Protein AF-0000000084979587 (afdb_homodimer)

Sequence (580 aa):
MVVHQGALTVYNYSSDPESIINANIKNITLGREKAPVIGSGVFVGGFNEKGGKVNLEYLSTNKIYTNGYIPFGQPNIITGAIFILNGARAKTIETKEQITTYGVNDMALDVWGEVDNWEVTAPVITYGTSAIGFVNFGTVHKFVMNKKILTKGSGARGFNQYDGTIDDATFDSIITEGDGSIGMQFSMPVDKIKVKEIITNGSEGESLVSGVITTLKAIGLSIKDGGEINELTVEKNIETHGEEITTFVVEDGGKLNKFTIGGSVKNLGSGEQYEIDSELPEDVVEEIRKMVVHQGALTVYNYSSDPESIINANIKNITLGREKAPVIGSGVFVGGFNEKGGKVNLEYLSTNKIYTNGYIPFGQPNIITGAIFILNGARAKTIETKEQITTYGVNDMALDVWGEVDNWEVTAPVITYGTSAIGFVNFGTVHKFVMNKKILTKGSGARGFNQYDGTIDDATFDSIITEGDGSIGMQFSMPVDKIKVKEIITNGSEGESLVSGVITTLKAIGLSIKDGGEINELTVEKNIETHGEEITTFVVEDGGKLNKFTIGGSVKNLGSGEQYEIDSELPEDVVEEIRK

pLDDT: mean 94.77, std 5.45, range [64.94, 98.94]

Foldseek 3Di:
DDAWDWPAAAEAQFQACPAEAEDEEEADAAADDVTATEGAAYHYEYNAQRGYAYEYAEEEYAEHEYEHPDDPLAQPYEYEHYEAAGRYEYEEYEYEYEYEYEYARYEHAEYHEYYEEYEYQYEYEYAHAQYERYEYAEEYEEEEANDEYEYHHALYEHEEDDHYEYEYYEHEEFEYHHANYERYEFQEEYEEYEYAEWEYEHAWGWHQDNSDIDIHGYEGYEFDQHGEYAEYEYEEEQEYEYPPYAREEYAANGAYAYYYYNYARFYNHHTHHYYYHYDYDPVRVVRHHD/DDAWDWPAAAEAQFQACPAEAEDEEEADAAADDVTATEGAAYHYEYNAQRGYAYEYAEEEYAEHEYEHPDDPLAQPYEYEYYEAAGRYEYEEYEYEYEYEYEYARYEHAEYHEYYEEYEYQYEYEYAHAQYEDHEYAEEYEEEEANDEYEYHHALYEDEEDDHYEYEYYEHEEFEYHHANYERYEFQEEYEEYHYAEWEYEHAWGWHQDNSDIDIHGYEGYEFDQHGEYAEYEYEEEQEYEYPPYAREEYAANGAYAYYYYNYARFYNHHTHHYYYHYDYDPVRVVRHHD

Nearest PDB structures (foldseek):
  7akv-assembly1_G  TM=4.678E-01  e=7.163E+00  Bordetella pertussis
  7akv-assembly1_G  TM=4.831E-01  e=5.840E+00  Bordetella pertussis
  4opw-assembly2_B  TM=2.793E-01  e=9.212E+00  Parabacteroides merdae ATCC 43184

Organism: NCBI:txid883114

Secondary structure (DSSP, 8-state):
-EEPPEEEEEE---S-TT-EEEEEEEEEEE-BTTBPEESEEEEEE-SSSSS-EEEEEEEEEEEEEEE--PPTT--SEE-EEEEE-TTEEEEEEEE-S-EEE-STT-EEEEESSEEEEEEE-S-EEE-STT-EEEEESSEEEEEEE-S-EEEESTT-EEEEE-SSEEEEEEEEEEEEESTT-EEEEE-SEEEEEEEEEEEEE--EEEEEETTEEEEEE-EEEEE-TT-EEEEEEESS-EEE-STT-EEEEE-TT-EEEEEEESS-EEETTTS--EEE-S---HHHHHHHT-/-EEPPEEEEEE---S-TT-EEEEEEEEEEE-BTTBPEESEEEEEE-SSSSS-EEEEEEEEEEEEEEE--PPTT--SEE-EEEEE-TTEEEEEEEE-S-EEE-STT-EEEEESSEEEEEEE-S-EEE-STT-EEEEESSEEEEEEE-S-EEEESTT-EEEEE-SSEEEEEEEEEEEEESTT-EEEEE-SEEEEEEEEEEEEE--EEEEEETTEEEEEE-EEEEE-TT-EEEEEEESS-EEE-STT-EEEEE-TT-EEEEEEESS-EEETTTS--EEE-S---HHHHHHHT-

Solvent-accessible surface area (backbone atoms only — not comparable to full-atom values): 23243 Å² total; per-residue (Å²): 122,42,73,44,70,22,31,35,27,38,34,26,71,19,74,44,57,75,14,39,31,36,36,32,37,42,61,30,28,34,29,30,92,99,23,36,29,44,21,10,33,35,30,33,23,19,49,31,89,68,20,2,26,26,42,31,57,33,38,29,32,35,41,35,23,19,31,41,78,45,64,84,82,57,58,52,58,35,22,23,38,37,38,37,26,40,28,18,39,33,47,34,35,37,33,61,31,44,36,38,37,52,15,38,42,18,30,37,34,32,34,44,16,38,35,49,33,38,41,29,62,28,40,38,39,34,50,8,44,32,12,30,40,34,37,32,48,15,39,35,45,32,39,37,32,69,27,40,31,38,18,30,19,35,22,8,24,18,34,35,36,62,32,50,40,35,45,34,38,38,38,31,33,30,31,16,39,21,24,16,12,31,14,37,37,27,35,23,45,30,42,35,40,38,32,36,33,35,37,20,37,27,33,70,22,52,24,68,54,94,59,36,85,40,82,33,64,16,30,19,36,37,29,31,58,54,5,29,34,46,33,39,37,32,56,34,36,38,28,20,49,18,67,86,29,44,20,40,35,30,32,57,65,18,43,53,68,36,51,48,58,64,45,36,50,36,13,76,43,67,40,83,30,69,45,76,63,35,89,59,48,68,68,34,54,52,46,56,72,66,121,42,73,46,67,21,30,34,25,38,34,28,69,19,72,44,56,74,14,41,30,37,35,32,36,40,61,29,28,35,26,30,92,99,23,36,29,44,21,9,32,34,31,33,23,19,47,30,89,68,20,2,26,26,42,31,56,33,38,30,32,34,42,35,22,19,30,40,76,45,64,83,82,55,59,54,57,34,22,23,38,37,37,38,25,41,29,18,38,33,48,34,36,37,32,60,31,45,36,38,37,52,15,37,41,18,30,37,33,32,34,45,16,37,36,49,33,38,41,28,62,27,40,38,39,35,51,9,44,31,13,29,39,34,38,32,48,15,40,36,45,33,37,38,32,68,28,40,29,36,18,31,21,33,21,9,24,18,34,33,37,60,31,49,39,36,45,34,39,38,38,33,34,30,31,15,39,22,25,16,13,30,14,35,38,28,36,24,44,29,43,36,39,38,32,36,32,35,38,20,37,27,34,70,22,52,23,69,54,94,58,37,84,40,81,32,66,17,30,19,35,39,29,32,58,56,6,30,34,46,33,41,37,32,55,35,35,38,29,21,48,19,68,86,31,45,17,38,36,31,32,57,64,17,42,52,68,38,51,47,59,65,47,38,50,36,12,76,44,68,40,82,29,70,44,76,62,34,90,59,48,68,67,33,53,53,47,55,71,67

Structure (mmCIF, N/CA/C/O backbone):
data_AF-0000000084979587-model_v1
#
loop_
_entity.id
_entity.type
_entity.pdbx_description
1 polymer 'Uncharacterized protein'
#
loop_
_atom_site.group_PDB
_atom_site.id
_atom_site.type_symbol
_atom_site.label_atom_id
_atom_site.label_alt_id
_atom_site.label_comp_id
_atom_site.label_asym_id
_atom_site.label_entity_id
_atom_site.label_seq_id
_atom_site.pdbx_PDB_ins_code
_atom_site.Cartn_x
_atom_site.Cartn_y
_atom_site.Cartn_z
_atom_site.occupancy
_atom_site.B_iso_or_equiv
_atom_site.auth_seq_id
_atom_site.auth_comp_id
_atom_site.auth_asym_id
_atom_site.auth_atom_id
_atom_site.pdbx_PDB_model_num
ATOM 1 N N . MET A 1 1 ? -4.773 -19.422 6.887 1 72.81 1 MET A N 1
ATOM 2 C CA . MET A 1 1 ? -3.496 -18.969 6.336 1 72.81 1 MET A CA 1
ATOM 3 C C . MET A 1 1 ? -3.402 -17.453 6.352 1 72.81 1 MET A C 1
ATOM 5 O O . MET A 1 1 ? -4.383 -16.75 6.074 1 72.81 1 MET A O 1
ATOM 9 N N . VAL A 1 2 ? -2.324 -16.906 6.883 1 83.19 2 VAL A N 1
ATOM 10 C CA . VAL A 1 2 ? -2.143 -15.469 7 1 83.19 2 VAL A CA 1
ATOM 11 C C . VAL A 1 2 ? -1.104 -14.992 5.988 1 83.19 2 VAL A C 1
ATOM 13 O O . VAL A 1 2 ? -0.021 -15.57 5.883 1 83.19 2 VAL A O 1
ATOM 16 N N . VAL A 1 3 ? -1.545 -14.094 5.172 1 85.06 3 VAL A N 1
ATOM 17 C CA . VAL A 1 3 ? -0.603 -13.469 4.25 1 85.06 3 VAL A CA 1
ATOM 18 C C . VAL A 1 3 ? 0.147 -12.344 4.965 1 85.06 3 VAL A C 1
ATOM 20 O O . VAL A 1 3 ? -0.47 -11.445 5.539 1 85.06 3 VAL A O 1
ATOM 23 N N . HIS A 1 4 ? 1.405 -12.383 4.984 1 87.31 4 HIS A N 1
ATOM 24 C CA . HIS A 1 4 ? 2.209 -11.297 5.527 1 87.31 4 HIS A CA 1
ATOM 25 C C . HIS A 1 4 ? 2.225 -10.102 4.582 1 87.31 4 HIS A C 1
ATOM 27 O O . HIS A 1 4 ? 2.584 -10.234 3.41 1 87.31 4 HIS A O 1
ATOM 33 N N . GLN A 1 5 ? 1.801 -8.938 5.207 1 84.56 5 GLN A N 1
ATOM 34 C CA . GLN A 1 5 ? 1.75 -7.727 4.391 1 84.56 5 GLN A CA 1
ATOM 35 C C . GLN A 1 5 ? 3.123 -7.395 3.812 1 84.56 5 GLN A C 1
ATOM 37 O O . GLN A 1 5 ? 4.148 -7.812 4.355 1 84.56 5 GLN A O 1
ATOM 42 N N . GLY A 1 6 ? 2.98 -6.707 2.643 1 81 6 GLY A N 1
ATOM 43 C CA . GLY A 1 6 ? 4.215 -6.523 1.898 1 81 6 GLY A CA 1
ATOM 44 C C . GLY A 1 6 ? 4.59 -5.062 1.711 1 81 6 GLY A C 1
ATOM 45 O O . GLY A 1 6 ? 4.176 -4.207 2.494 1 81 6 GLY A O 1
ATOM 46 N N . ALA A 1 7 ? 5.438 -4.91 0.72 1 93.31 7 ALA A N 1
ATOM 47 C CA . ALA A 1 7 ? 6 -3.611 0.357 1 93.31 7 ALA A CA 1
ATOM 48 C C . ALA A 1 7 ? 4.91 -2.648 -0.098 1 93.31 7 ALA A C 1
ATOM 50 O O . ALA A 1 7 ? 4.914 -1.472 0.276 1 93.31 7 ALA A O 1
ATOM 51 N N . LEU A 1 8 ? 3.953 -3.096 -0.854 1 95.75 8 LEU A N 1
ATOM 52 C CA . LEU A 1 8 ? 2.762 -2.35 -1.243 1 95.75 8 LEU A CA 1
ATOM 53 C C . LEU A 1 8 ? 1.498 -3.051 -0.757 1 95.75 8 LEU A C 1
ATOM 55 O O . LEU A 1 8 ? 1.199 -4.168 -1.185 1 95.75 8 LEU A O 1
ATOM 59 N N . THR A 1 9 ? 0.793 -2.443 0.106 1 95.81 9 THR A N 1
ATOM 60 C CA . THR A 1 9 ? -0.44 -2.992 0.656 1 95.81 9 THR A CA 1
ATOM 61 C C . THR A 1 9 ? -1.616 -2.057 0.388 1 95.81 9 THR A C 1
ATOM 63 O O . THR A 1 9 ? -1.562 -0.872 0.722 1 95.81 9 THR A O 1
ATOM 66 N N . VAL A 1 10 ? -2.582 -2.463 -0.272 1 96.31 10 VAL A N 1
ATOM 67 C CA . VAL A 1 10 ? -3.902 -1.845 -0.343 1 96.31 10 VAL A CA 1
ATOM 68 C C . VAL A 1 10 ? -4.918 -2.705 0.405 1 96.31 10 VAL A C 1
ATOM 70 O O . VAL A 1 10 ? -5.273 -3.795 -0.051 1 96.31 10 VAL A O 1
ATOM 73 N N . TYR A 1 11 ? -5.305 -2.32 1.537 1 95.56 11 TYR A N 1
ATOM 74 C CA . TYR A 1 11 ? -6.121 -3.154 2.412 1 95.56 11 TYR A CA 1
ATOM 75 C C . TYR A 1 11 ? -7.285 -2.359 2.992 1 95.56 11 TYR A C 1
ATOM 77 O O . TYR A 1 11 ? -7.078 -1.391 3.729 1 95.56 11 TYR A O 1
ATOM 85 N N . ASN A 1 12 ? -8.523 -2.689 2.619 1 95.88 12 ASN A N 1
ATOM 86 C CA . ASN A 1 12 ? -9.719 -2.109 3.23 1 95.88 12 ASN A CA 1
ATOM 87 C C . ASN A 1 12 ? -10.164 -2.902 4.453 1 95.88 12 ASN A C 1
ATOM 89 O O . ASN A 1 12 ? -11.008 -3.797 4.348 1 95.88 12 ASN A O 1
ATOM 93 N N . TYR A 1 13 ? -9.656 -2.504 5.574 1 91.69 13 TYR A N 1
ATOM 94 C CA . TYR A 1 13 ? -9.891 -3.238 6.812 1 91.69 13 TYR A CA 1
ATOM 95 C C . TYR A 1 13 ? -11.219 -2.844 7.441 1 91.69 13 TYR A C 1
ATOM 97 O O . TYR A 1 13 ? -11.523 -3.242 8.57 1 91.69 13 TYR A O 1
ATOM 105 N N . SER A 1 14 ? -12.086 -2.141 6.773 1 91.25 14 SER A N 1
ATOM 106 C CA . SER A 1 14 ? -13.391 -1.71 7.27 1 91.25 14 SER A CA 1
ATOM 107 C C . SER A 1 14 ? -14.438 -2.805 7.098 1 91.25 14 SER A C 1
ATOM 109 O O . SER A 1 14 ? -14.578 -3.371 6.012 1 91.25 14 SER A O 1
ATOM 111 N N . SER A 1 15 ? -15.133 -3.139 8.219 1 92.25 15 SER A N 1
ATOM 112 C CA . SER A 1 15 ? -16.188 -4.137 8.125 1 92.25 15 SER A CA 1
ATOM 113 C C . SER A 1 15 ? -17.422 -3.58 7.406 1 92.25 15 SER A C 1
ATOM 115 O O . SER A 1 15 ? -18.344 -4.324 7.086 1 92.25 15 SER A O 1
ATOM 117 N N . ASP A 1 16 ? -17.453 -2.301 7.086 1 92.62 16 ASP A N 1
ATOM 118 C CA . ASP A 1 16 ? -18.562 -1.643 6.406 1 92.62 16 ASP A CA 1
ATOM 119 C C . ASP A 1 16 ? -18.547 -1.931 4.906 1 92.62 16 ASP A C 1
ATOM 121 O O . ASP A 1 16 ? -17.609 -1.531 4.207 1 92.62 16 ASP A O 1
ATOM 125 N N . PRO A 1 17 ? -19.578 -2.615 4.371 1 92.94 17 PRO A N 1
ATOM 126 C CA . PRO A 1 17 ? -19.578 -2.955 2.945 1 92.94 17 PRO A CA 1
ATOM 127 C C . PRO A 1 17 ? -19.625 -1.725 2.043 1 92.94 17 PRO A C 1
ATOM 129 O O . PRO A 1 17 ? -19.375 -1.827 0.841 1 92.94 17 PRO A O 1
ATOM 132 N N . GLU A 1 18 ? -19.906 -0.546 2.652 1 94.19 18 GLU A N 1
ATOM 133 C CA . GLU A 1 18 ? -19.984 0.677 1.858 1 94.19 18 GLU A CA 1
ATOM 134 C C . GLU A 1 18 ? -18.625 1.366 1.79 1 94.19 18 GLU A C 1
ATOM 136 O O . GLU A 1 18 ? -18.453 2.344 1.057 1 94.19 18 GLU A O 1
ATOM 141 N N . SER A 1 19 ? -17.703 0.856 2.533 1 93.94 19 SER A N 1
ATOM 142 C CA . SER A 1 19 ? -16.328 1.345 2.416 1 93.94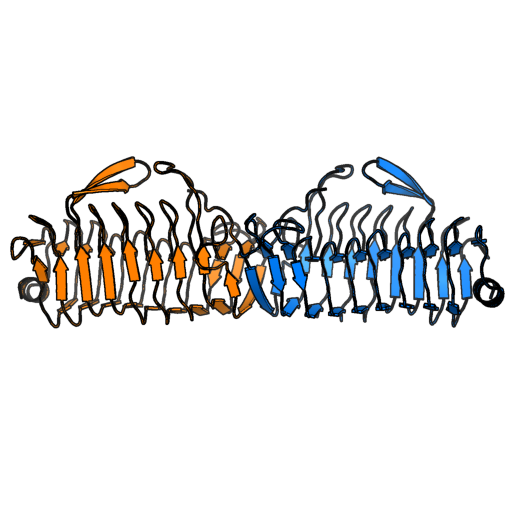 19 SER A CA 1
ATOM 143 C C . SER A 1 19 ? -15.656 0.793 1.167 1 93.94 19 SER A C 1
ATOM 145 O O . SER A 1 19 ? -15.594 -0.422 0.972 1 93.94 19 SER A O 1
ATOM 147 N N . ILE A 1 20 ? -15.203 1.705 0.265 1 95.06 20 ILE A N 1
ATOM 148 C CA . ILE A 1 20 ? -14.602 1.268 -0.989 1 95.06 20 ILE A CA 1
ATOM 149 C C . ILE A 1 20 ? -13.258 1.96 -1.185 1 95.06 20 ILE A C 1
ATOM 151 O O . ILE A 1 20 ? -13.125 3.16 -0.93 1 95.06 20 ILE A O 1
ATOM 155 N N . ILE A 1 21 ? -12.258 1.274 -1.537 1 95.81 21 ILE A N 1
ATOM 156 C CA . ILE A 1 21 ? -10.984 1.8 -2.014 1 95.81 21 ILE A CA 1
ATOM 157 C C . ILE A 1 21 ? -10.883 1.62 -3.525 1 95.81 21 ILE A C 1
ATOM 159 O O . ILE A 1 21 ? -11.086 0.519 -4.043 1 95.81 21 ILE A O 1
ATOM 163 N N . ASN A 1 22 ? -10.711 2.688 -4.203 1 95.69 22 ASN A N 1
ATOM 164 C CA . ASN A 1 22 ? -10.359 2.646 -5.617 1 95.69 22 ASN A CA 1
ATOM 165 C C . ASN A 1 22 ? -8.898 3.029 -5.84 1 95.69 22 ASN A C 1
ATOM 167 O O . ASN A 1 22 ? -8.43 4.043 -5.312 1 95.69 22 ASN A O 1
ATOM 171 N N . ALA A 1 23 ? -8.242 2.176 -6.625 1 93.94 23 ALA A N 1
ATOM 172 C CA . ALA A 1 23 ? -6.812 2.451 -6.773 1 93.94 23 ALA A CA 1
ATOM 173 C C . ALA A 1 23 ? -6.355 2.215 -8.211 1 93.94 23 ALA A C 1
ATOM 175 O O . ALA A 1 23 ? -6.859 1.314 -8.891 1 93.94 23 ALA A O 1
ATOM 176 N N . ASN A 1 24 ? -5.523 3.1 -8.695 1 95.44 24 ASN A N 1
ATOM 177 C CA . ASN A 1 24 ? -4.711 2.982 -9.898 1 95.44 24 ASN A CA 1
ATOM 178 C C . ASN A 1 24 ? -3.223 3.115 -9.586 1 95.44 24 ASN A C 1
ATOM 180 O O . ASN A 1 24 ? -2.758 4.191 -9.203 1 95.44 24 ASN A O 1
ATOM 184 N N . ILE A 1 25 ? -2.496 2.057 -9.758 1 95.5 25 ILE A N 1
ATOM 185 C CA . ILE A 1 25 ? -1.102 1.994 -9.336 1 95.5 25 ILE A CA 1
ATOM 186 C C . ILE A 1 25 ? -0.22 1.597 -10.516 1 95.5 25 ILE A C 1
ATOM 188 O O . ILE A 1 25 ? -0.427 0.545 -11.125 1 95.5 25 ILE A O 1
ATOM 192 N N . LYS A 1 26 ? 0.778 2.391 -10.844 1 94.62 26 LYS A N 1
ATOM 193 C CA . LYS A 1 26 ? 1.524 2.145 -12.07 1 94.62 26 LYS A CA 1
ATOM 194 C C . LYS A 1 26 ? 3.023 2.072 -11.797 1 94.62 26 LYS A C 1
ATOM 196 O O . LYS A 1 26 ? 3.543 2.801 -10.953 1 94.62 26 LYS A O 1
ATOM 201 N N . ASN A 1 27 ? 3.619 1.212 -12.453 1 94.69 27 ASN A N 1
ATOM 202 C CA . ASN A 1 27 ? 5.07 1.128 -12.594 1 94.69 27 ASN A CA 1
ATOM 203 C C . ASN A 1 27 ? 5.758 1.011 -11.234 1 94.69 27 ASN A C 1
ATOM 205 O O . ASN A 1 27 ? 6.688 1.765 -10.945 1 94.69 27 ASN A O 1
ATOM 209 N N . ILE A 1 28 ? 5.238 0.089 -10.469 1 95.19 28 ILE A N 1
ATOM 210 C CA . ILE A 1 28 ? 5.82 -0.131 -9.148 1 95.19 28 ILE A CA 1
ATOM 211 C C . ILE A 1 28 ? 7.012 -1.082 -9.266 1 95.19 28 ILE A C 1
ATOM 213 O O . ILE A 1 28 ? 6.949 -2.076 -9.992 1 95.19 28 ILE A O 1
ATOM 217 N N . THR A 1 29 ? 8.125 -0.749 -8.68 1 96.69 29 THR A N 1
ATOM 218 C CA . THR A 1 29 ? 9.297 -1.608 -8.539 1 96.69 29 THR A CA 1
ATOM 219 C C . THR A 1 29 ? 9.562 -1.913 -7.066 1 96.69 29 THR A C 1
ATOM 221 O O . THR A 1 29 ? 9.578 -1.006 -6.23 1 96.69 29 THR A O 1
ATOM 224 N N . LEU A 1 30 ? 9.727 -3.168 -6.762 1 97.25 30 LEU A N 1
ATOM 225 C CA . LEU A 1 30 ? 9.875 -3.572 -5.367 1 97.25 30 LEU A CA 1
ATOM 226 C C . LEU A 1 30 ? 11.156 -4.383 -5.172 1 97.25 30 LEU A C 1
ATOM 228 O O . LEU A 1 30 ? 11.242 -5.531 -5.613 1 97.25 30 LEU A O 1
ATOM 232 N N . GLY A 1 31 ? 12.102 -3.752 -4.527 1 94.62 31 GLY A N 1
ATOM 233 C CA . GLY A 1 31 ? 13.344 -4.434 -4.215 1 94.62 31 GLY A CA 1
ATOM 234 C C . GLY A 1 31 ? 14.273 -4.559 -5.41 1 94.62 31 GLY A C 1
ATOM 235 O O . GLY A 1 31 ? 14.047 -3.934 -6.449 1 94.62 31 GLY A O 1
ATOM 236 N N . ARG A 1 32 ? 15.367 -5.238 -5.18 1 92.88 32 ARG A N 1
ATOM 237 C CA . ARG A 1 32 ? 16.375 -5.57 -6.18 1 92.88 32 ARG A CA 1
ATOM 238 C C . ARG A 1 32 ? 16.922 -6.977 -5.965 1 92.88 32 ARG A C 1
ATOM 240 O O . ARG A 1 32 ? 16.703 -7.582 -4.914 1 92.88 32 ARG A O 1
ATOM 247 N N . GLU A 1 33 ? 17.578 -7.285 -7.078 1 91.81 33 GLU A N 1
ATOM 248 C CA . GLU A 1 33 ? 18.281 -8.562 -6.934 1 91.81 33 GLU A CA 1
ATOM 249 C C . GLU A 1 33 ? 19.234 -8.539 -5.742 1 91.81 33 GLU A C 1
ATOM 251 O O . GLU A 1 33 ? 19.984 -7.586 -5.562 1 91.81 33 GLU A O 1
ATOM 256 N N . LYS A 1 34 ? 19.203 -9.391 -4.809 1 90.38 34 LYS A N 1
ATOM 257 C CA . LYS A 1 34 ? 20.047 -9.539 -3.631 1 90.38 34 LYS A CA 1
ATOM 258 C C . LYS A 1 34 ? 19.609 -8.594 -2.516 1 90.38 34 LYS A C 1
ATOM 260 O O . LYS A 1 34 ? 20.234 -8.555 -1.452 1 90.38 34 LYS A O 1
ATOM 265 N N . ALA A 1 35 ? 18.688 -7.746 -2.865 1 93.25 35 ALA A N 1
ATOM 266 C CA . ALA A 1 35 ? 18.094 -6.887 -1.841 1 93.25 35 ALA A CA 1
ATOM 267 C C . ALA A 1 35 ? 16.578 -6.828 -1.979 1 93.25 35 ALA A C 1
ATOM 269 O O . ALA A 1 35 ? 16.016 -5.758 -2.203 1 93.25 35 ALA A O 1
ATOM 270 N N . PRO A 1 36 ? 15.992 -7.961 -1.865 1 94.56 36 PRO A N 1
ATOM 271 C CA . PRO A 1 36 ? 14.531 -8.039 -2.02 1 94.56 36 PRO A CA 1
ATOM 272 C C . PRO A 1 36 ? 13.789 -7.32 -0.898 1 94.56 36 PRO A C 1
ATOM 274 O O . PRO A 1 36 ? 14.375 -6.996 0.134 1 94.56 36 PRO A O 1
ATOM 277 N N . VAL A 1 37 ? 12.609 -6.949 -1.14 1 94.5 37 VAL A N 1
ATOM 278 C CA . VAL A 1 37 ? 11.75 -6.535 -0.033 1 94.5 37 VAL A CA 1
ATOM 279 C C . VAL A 1 37 ? 11.438 -7.738 0.853 1 94.5 37 VAL A C 1
ATOM 281 O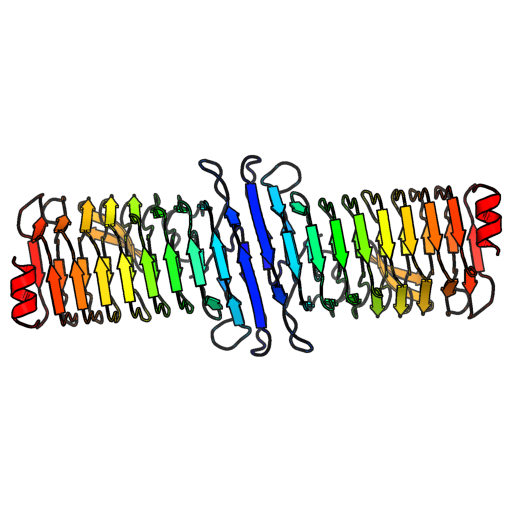 O . VAL A 1 37 ? 11.43 -8.875 0.383 1 94.5 37 VAL A O 1
ATOM 284 N N . ILE A 1 38 ? 11.148 -7.434 2.121 1 92.44 38 ILE A N 1
ATOM 285 C CA . ILE A 1 38 ? 10.844 -8.492 3.072 1 92.44 38 ILE A CA 1
ATOM 286 C C . ILE A 1 38 ? 9.328 -8.672 3.178 1 92.44 38 ILE A C 1
ATOM 288 O O . ILE A 1 38 ? 8.586 -7.688 3.277 1 92.44 38 ILE A O 1
ATOM 292 N N . GLY A 1 39 ? 8.883 -9.875 3.18 1 93 39 GLY A N 1
ATOM 293 C CA . GLY A 1 39 ? 7.461 -10.164 3.146 1 93 39 GLY A CA 1
ATOM 294 C C . GLY A 1 39 ? 6.91 -10.281 1.739 1 93 39 GLY A C 1
ATOM 295 O O . GLY A 1 39 ? 7.582 -10.797 0.845 1 93 39 GLY A O 1
ATOM 296 N N . SER A 1 40 ? 5.668 -9.867 1.565 1 95.44 40 SER A N 1
ATOM 297 C CA . SER A 1 40 ? 5.051 -9.938 0.246 1 95.44 40 SER A CA 1
ATOM 298 C C . SER A 1 40 ? 5.344 -8.68 -0.564 1 95.44 40 SER A C 1
ATOM 300 O O . SER A 1 40 ? 5.723 -7.645 -0.005 1 95.44 40 SER A O 1
ATOM 302 N N . GLY A 1 41 ? 5.309 -8.82 -1.831 1 97.44 41 GLY A N 1
ATOM 303 C CA . GLY A 1 41 ? 5.445 -7.648 -2.686 1 97.44 41 GLY A CA 1
ATOM 304 C C . GLY A 1 41 ? 4.211 -6.77 -2.693 1 97.44 41 GLY A C 1
ATOM 305 O O . GLY A 1 41 ? 4.168 -5.742 -2.012 1 97.44 41 GLY A O 1
ATOM 306 N N . VAL A 1 42 ? 3.186 -7.254 -3.312 1 97.94 42 VAL A N 1
ATOM 307 C CA . VAL A 1 42 ? 1.913 -6.547 -3.436 1 97.94 42 VAL A CA 1
ATOM 308 C C . VAL A 1 42 ? 0.819 -7.324 -2.707 1 97.94 42 VAL A C 1
ATOM 310 O O . VAL A 1 42 ? 0.634 -8.523 -2.945 1 97.94 42 VAL A O 1
ATOM 313 N N . PHE A 1 43 ? 0.227 -6.688 -1.811 1 97.19 43 PHE A N 1
ATOM 314 C CA . PHE A 1 43 ? -0.91 -7.199 -1.056 1 97.19 43 PHE A CA 1
ATOM 315 C C . PHE A 1 43 ? -2.15 -6.348 -1.3 1 97.19 43 PHE A C 1
ATOM 317 O O . PHE A 1 43 ? -2.193 -5.176 -0.914 1 97.19 43 PHE A O 1
ATOM 324 N N . VAL A 1 44 ? -3.195 -6.855 -1.962 1 97.69 44 VAL A N 1
ATOM 325 C CA . VAL A 1 44 ? -4.453 -6.148 -2.176 1 97.69 44 VAL A CA 1
ATOM 326 C C . VAL A 1 44 ? -5.609 -6.973 -1.619 1 97.69 44 VAL A C 1
ATOM 328 O O . VAL A 1 44 ? -5.867 -8.086 -2.082 1 97.69 44 VAL A O 1
ATOM 331 N N . GLY A 1 45 ? -6.316 -6.457 -0.622 1 96.62 45 GLY A N 1
ATOM 332 C CA . GLY A 1 45 ? -7.395 -7.23 -0.025 1 96.62 45 GLY A CA 1
ATOM 333 C C . GLY A 1 45 ? -8.469 -6.367 0.604 1 96.62 45 GLY A C 1
ATOM 334 O O . GLY A 1 45 ? -8.195 -5.258 1.066 1 96.62 45 GLY A O 1
ATOM 335 N N . GLY A 1 46 ? -9.648 -6.797 0.564 1 95.94 46 GLY A N 1
ATOM 336 C CA . GLY A 1 46 ? -10.727 -6.219 1.347 1 95.94 46 GLY A CA 1
ATOM 337 C C . GLY A 1 46 ? -10.891 -6.863 2.711 1 95.94 46 GLY A C 1
ATOM 338 O O . GLY A 1 46 ? -10.016 -7.609 3.158 1 95.94 46 GLY A O 1
ATOM 339 N N . PHE A 1 47 ? -11.953 -6.488 3.416 1 93.5 47 PHE A N 1
ATOM 340 C CA . PHE A 1 47 ? -12.211 -7.012 4.75 1 93.5 47 PHE A CA 1
ATOM 341 C C . PHE A 1 47 ? -12.523 -8.5 4.699 1 93.5 47 PHE A C 1
ATOM 343 O O . PHE A 1 47 ? -11.938 -9.289 5.449 1 93.5 47 PHE A O 1
ATOM 350 N N . ASN A 1 48 ? -13.227 -8.883 3.965 1 91.62 48 ASN A N 1
ATOM 351 C CA . ASN A 1 48 ? -13.664 -10.219 3.566 1 91.62 48 ASN A CA 1
ATOM 352 C C . ASN A 1 48 ? -14.672 -10.156 2.422 1 91.62 48 ASN A C 1
ATOM 354 O O . ASN A 1 48 ? -14.68 -9.195 1.648 1 91.62 48 ASN A O 1
ATOM 358 N N . GLU A 1 49 ? -15.438 -11.133 2.262 1 89.75 49 GLU A N 1
ATOM 359 C CA . GLU A 1 49 ? -16.391 -11.172 1.153 1 89.75 49 GLU A CA 1
ATOM 360 C C . GLU A 1 49 ? -17.547 -10.203 1.386 1 89.75 49 GLU A C 1
ATOM 362 O O . GLU A 1 49 ? -18.281 -9.867 0.453 1 89.75 49 GLU A O 1
ATOM 367 N N . LYS A 1 50 ? -17.75 -9.75 2.643 1 93.31 50 LYS A N 1
ATOM 368 C CA . LYS A 1 50 ? -18.953 -8.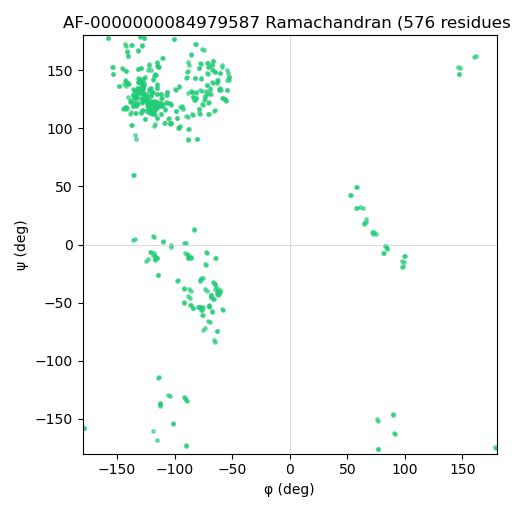992 2.965 1 93.31 50 LYS A CA 1
ATOM 369 C C . LYS A 1 50 ? -18.609 -7.57 3.41 1 93.31 50 LYS A C 1
ATOM 371 O O . LYS A 1 50 ? -19.5 -6.73 3.566 1 93.31 50 LYS A O 1
ATOM 376 N N . GLY A 1 51 ? -17.406 -7.27 3.641 1 94.81 51 GLY A N 1
ATOM 377 C CA . GLY A 1 51 ? -17.031 -5.961 4.156 1 94.81 51 GLY A CA 1
ATOM 378 C C . GLY A 1 51 ? -16.484 -5.035 3.088 1 94.81 51 GLY A C 1
ATOM 379 O O . GLY A 1 51 ? -16.906 -5.082 1.936 1 94.81 51 GLY A O 1
ATOM 380 N N . GLY A 1 52 ? -15.625 -4.086 3.557 1 95.06 52 GLY A N 1
ATOM 381 C CA . GLY A 1 52 ? -15.016 -3.121 2.658 1 95.06 52 GLY A CA 1
ATOM 382 C C . GLY A 1 52 ? -14.289 -3.768 1.489 1 95.06 52 GLY A C 1
ATOM 383 O O . GLY A 1 52 ? -13.641 -4.805 1.649 1 95.06 52 GLY A O 1
ATOM 384 N N . LYS A 1 53 ? -14.406 -3.139 0.325 1 97.5 53 LYS A N 1
ATOM 385 C CA . LYS A 1 53 ? -13.875 -3.721 -0.904 1 97.5 53 LYS A CA 1
ATOM 386 C C . LYS A 1 53 ? -12.75 -2.863 -1.476 1 97.5 53 LYS A C 1
ATOM 388 O O . LYS A 1 53 ? -12.633 -1.682 -1.146 1 97.5 53 LYS A O 1
ATOM 393 N N . VAL A 1 54 ? -11.922 -3.447 -2.225 1 97.94 54 VAL A N 1
ATOM 394 C CA . VAL A 1 54 ? -10.906 -2.748 -3.002 1 97.94 54 VAL A CA 1
ATOM 395 C C . VAL A 1 54 ? -11.148 -2.969 -4.492 1 97.94 54 VAL A C 1
ATOM 397 O O . VAL A 1 54 ? -11.195 -4.109 -4.957 1 97.94 54 VAL A O 1
ATOM 400 N N . ASN A 1 55 ? -11.398 -1.917 -5.125 1 98.12 55 ASN A N 1
ATOM 401 C CA . ASN A 1 55 ? -11.422 -1.932 -6.586 1 98.12 55 ASN A CA 1
ATOM 402 C C . ASN A 1 55 ? -10.094 -1.46 -7.172 1 98.12 55 ASN A C 1
ATOM 404 O O . ASN A 1 55 ? -9.82 -0.259 -7.219 1 98.12 55 ASN A O 1
ATOM 408 N N . LEU A 1 56 ? -9.305 -2.357 -7.559 1 97.94 56 LEU A N 1
ATOM 409 C CA . LEU A 1 56 ? -8.047 -2.057 -8.234 1 97.94 56 LEU A CA 1
ATOM 410 C C . LEU A 1 56 ? -8.25 -1.929 -9.734 1 97.94 56 LEU A C 1
ATOM 412 O O . LEU A 1 56 ? -8.305 -2.936 -10.445 1 97.94 56 LEU A O 1
ATOM 416 N N . GLU A 1 57 ? -8.344 -0.73 -10.188 1 97.5 57 GLU A N 1
ATOM 417 C CA . GLU A 1 57 ? -8.625 -0.494 -11.602 1 97.5 57 GLU A CA 1
ATOM 418 C C . GLU A 1 57 ? -7.453 -0.922 -12.477 1 97.5 57 GLU A C 1
ATOM 420 O O . GLU A 1 57 ? -7.652 -1.446 -13.578 1 97.5 57 GLU A O 1
ATOM 425 N N . TYR A 1 58 ? -6.371 -0.542 -12.031 1 97.88 58 TYR A N 1
ATOM 426 C CA . TYR A 1 58 ? -5.164 -0.835 -12.789 1 97.88 58 TYR A CA 1
ATOM 427 C C . TYR A 1 58 ? -3.969 -1.035 -11.867 1 97.88 58 TYR A C 1
ATOM 429 O O . TYR A 1 58 ? -3.807 -0.304 -10.883 1 97.88 58 TYR A O 1
ATOM 437 N N . LEU A 1 59 ? -3.156 -2.045 -12.133 1 98.19 59 LEU A N 1
ATOM 438 C CA . LEU A 1 59 ? -1.872 -2.283 -11.484 1 98.19 59 LEU A CA 1
ATOM 439 C C . LEU A 1 59 ? -0.809 -2.664 -12.508 1 98.19 59 LEU A C 1
ATOM 441 O O . LEU A 1 59 ? -0.986 -3.617 -13.273 1 98.19 59 LEU A O 1
ATOM 445 N N . SER A 1 60 ? 0.247 -1.923 -12.57 1 98.38 60 SER A N 1
ATOM 446 C CA . SER A 1 60 ? 1.389 -2.377 -13.352 1 98.38 60 SER A CA 1
ATOM 447 C C . SER A 1 60 ? 2.646 -2.471 -12.5 1 98.38 60 SER A C 1
ATOM 449 O O . SER A 1 60 ? 2.936 -1.568 -11.711 1 98.38 60 SER A O 1
ATOM 451 N N . THR A 1 61 ? 3.277 -3.521 -12.633 1 97.94 61 THR A N 1
ATOM 452 C CA . THR A 1 61 ? 4.504 -3.746 -11.875 1 97.94 61 THR A CA 1
ATOM 453 C C . THR A 1 61 ? 5.695 -3.926 -12.82 1 97.94 61 THR A C 1
ATOM 455 O O . THR A 1 61 ? 5.543 -4.434 -13.93 1 97.94 61 THR A O 1
ATOM 458 N N . ASN A 1 62 ? 6.809 -3.361 -12.398 1 97.88 62 ASN A N 1
ATOM 459 C CA . ASN A 1 62 ? 8.102 -3.701 -12.984 1 97.88 62 ASN A CA 1
ATOM 460 C C . ASN A 1 62 ? 8.773 -4.848 -12.234 1 97.88 62 ASN A C 1
ATOM 462 O O . ASN A 1 62 ? 8.141 -5.867 -11.961 1 97.88 62 ASN A O 1
ATOM 466 N N . LYS A 1 63 ? 9.992 -4.715 -11.898 1 98.19 63 LYS A N 1
ATOM 467 C CA . LYS A 1 63 ? 10.656 -5.805 -11.188 1 98.19 63 LYS A CA 1
ATOM 468 C C . LYS A 1 63 ? 10.156 -5.91 -9.75 1 98.19 63 LYS A C 1
ATOM 470 O O . LYS A 1 63 ? 9.953 -4.891 -9.078 1 98.19 63 LYS A O 1
ATOM 475 N N . ILE A 1 64 ? 9.93 -7.129 -9.336 1 98.19 64 ILE A N 1
ATOM 476 C CA . ILE A 1 64 ? 9.609 -7.418 -7.941 1 98.19 64 ILE A CA 1
ATOM 477 C C . ILE A 1 64 ? 10.539 -8.516 -7.422 1 98.19 64 ILE A C 1
ATOM 479 O O . ILE A 1 64 ? 10.641 -9.586 -8.023 1 98.19 64 ILE A O 1
ATOM 483 N N . TYR A 1 65 ? 11.25 -8.234 -6.395 1 97.69 65 TYR A N 1
ATOM 484 C CA . TYR A 1 65 ? 12.039 -9.203 -5.645 1 97.69 65 TYR A CA 1
ATOM 485 C C . TYR A 1 65 ? 11.57 -9.297 -4.199 1 97.69 65 TYR A C 1
ATOM 487 O O . TYR A 1 65 ? 11.57 -8.297 -3.475 1 97.69 65 TYR A O 1
ATOM 495 N N . THR A 1 66 ? 11.148 -10.492 -3.787 1 96.75 66 THR A N 1
ATOM 496 C CA . THR A 1 66 ? 10.648 -10.641 -2.424 1 96.75 66 THR A CA 1
ATOM 497 C C . THR A 1 66 ? 11.328 -11.82 -1.732 1 96.75 66 THR A C 1
ATOM 499 O O . THR A 1 66 ? 11.781 -12.758 -2.393 1 96.75 66 THR A O 1
ATOM 502 N N . ASN A 1 67 ? 11.406 -11.711 -0.472 1 94.38 67 ASN A N 1
ATOM 503 C CA . ASN A 1 67 ? 11.797 -12.812 0.406 1 94.38 67 ASN A CA 1
ATOM 504 C C . ASN A 1 67 ? 11.008 -12.789 1.712 1 94.38 67 ASN A C 1
ATOM 506 O O . ASN A 1 67 ? 11.086 -11.828 2.477 1 94.38 67 ASN A O 1
ATOM 510 N N . GLY A 1 68 ? 10.258 -13.852 1.922 1 90.94 68 GLY A N 1
ATOM 511 C CA . GLY A 1 68 ? 9.43 -13.898 3.115 1 90.94 68 GLY A CA 1
ATOM 512 C C . GLY A 1 68 ? 10.219 -14.211 4.375 1 90.94 68 GLY A C 1
ATOM 513 O O . GLY A 1 68 ? 9.797 -13.852 5.48 1 90.94 68 GLY A O 1
ATOM 514 N N . TYR A 1 69 ? 11.281 -14.93 4.234 1 89.69 69 TYR A N 1
ATOM 515 C CA . TYR A 1 69 ? 12.125 -15.383 5.336 1 89.69 69 TYR A CA 1
ATOM 516 C C . TYR A 1 69 ? 11.32 -16.203 6.336 1 89.69 69 TYR A C 1
ATOM 518 O O . TYR A 1 69 ? 11.516 -16.078 7.547 1 89.69 69 TYR A O 1
ATOM 526 N N . ILE A 1 70 ? 10.383 -16.859 5.832 1 87.81 70 ILE A N 1
ATOM 527 C CA . ILE A 1 70 ? 9.609 -17.797 6.637 1 87.81 70 ILE A CA 1
ATOM 528 C C . ILE A 1 70 ? 10.359 -19.125 6.758 1 87.81 70 ILE A C 1
ATOM 530 O O . ILE A 1 70 ? 10.859 -19.656 5.762 1 87.81 70 ILE A O 1
ATOM 534 N N . PRO A 1 71 ? 10.469 -19.594 7.961 1 84.69 71 PRO A N 1
ATOM 535 C CA . PRO A 1 71 ? 11.133 -20.906 8.102 1 84.69 71 PRO A CA 1
ATOM 536 C C . PRO A 1 71 ? 10.344 -22.031 7.445 1 84.69 71 PRO A C 1
ATOM 538 O O . PRO A 1 71 ? 9.109 -22 7.418 1 84.69 71 PRO A O 1
ATOM 541 N N . PHE A 1 72 ? 11.047 -22.969 6.98 1 83.31 72 PHE A N 1
ATOM 542 C CA . PHE A 1 72 ? 10.414 -24.156 6.418 1 83.31 72 PHE A CA 1
ATOM 543 C C . PHE A 1 72 ? 9.57 -24.875 7.469 1 83.31 72 PHE A C 1
ATOM 545 O O . PHE A 1 72 ? 9.992 -25.016 8.617 1 83.31 72 PHE A O 1
ATOM 552 N N . GLY A 1 73 ? 8.406 -25.25 7.09 1 79.31 73 GLY A N 1
ATOM 553 C CA . GLY A 1 73 ? 7.547 -26 7.992 1 79.31 73 GLY A CA 1
ATOM 554 C C . GLY A 1 73 ? 6.508 -25.141 8.68 1 79.31 73 GLY A C 1
ATOM 555 O O . GLY A 1 73 ? 5.633 -25.641 9.383 1 79.31 73 GLY A O 1
ATOM 556 N N . GLN A 1 74 ? 6.609 -23.844 8.555 1 80.88 74 GLN A N 1
ATOM 557 C CA . GLN A 1 74 ? 5.59 -22.953 9.109 1 80.88 74 GLN A CA 1
ATOM 558 C C . GLN A 1 74 ? 4.293 -23.047 8.305 1 80.88 74 GLN A C 1
ATOM 560 O O . GLN A 1 74 ? 4.234 -22.594 7.156 1 80.88 74 GLN A O 1
ATOM 565 N N . PRO A 1 75 ? 3.289 -23.578 8.945 1 76.44 75 PRO A N 1
ATOM 566 C CA . PRO A 1 75 ? 2.113 -23.906 8.141 1 76.44 75 PRO A CA 1
ATOM 567 C C . PRO A 1 75 ? 1.162 -22.719 7.969 1 76.44 75 PRO A C 1
ATOM 569 O O . PRO A 1 75 ? 0.293 -22.75 7.094 1 76.44 75 PRO A O 1
ATOM 572 N N . ASN A 1 76 ? 1.284 -21.594 8.68 1 81.88 76 ASN A N 1
ATOM 573 C CA . ASN A 1 76 ? 0.175 -20.656 8.75 1 81.88 76 ASN A CA 1
ATOM 574 C C . ASN A 1 76 ? 0.555 -19.297 8.164 1 81.88 76 ASN A C 1
ATOM 576 O O . ASN A 1 76 ? -0.207 -18.328 8.266 1 81.88 76 ASN A O 1
ATOM 580 N N . ILE A 1 77 ? 1.674 -19.156 7.582 1 87.19 77 ILE A N 1
ATOM 581 C CA . ILE A 1 77 ? 2.072 -17.859 7.027 1 87.19 77 ILE A CA 1
ATOM 582 C C . ILE A 1 77 ? 2.592 -18.047 5.602 1 87.19 77 ILE A C 1
ATOM 584 O O . ILE A 1 77 ? 3.34 -19 5.328 1 87.19 77 ILE A O 1
ATOM 588 N N . ILE A 1 78 ? 2.154 -17.234 4.797 1 90.44 78 ILE A N 1
ATOM 589 C CA . ILE A 1 78 ? 2.656 -17.297 3.428 1 90.44 78 ILE A CA 1
ATOM 590 C C . ILE A 1 78 ? 3.051 -15.891 2.961 1 90.44 78 ILE A C 1
ATOM 592 O O . ILE A 1 78 ? 2.561 -14.891 3.494 1 90.44 78 ILE A O 1
ATOM 596 N N . THR A 1 79 ? 3.988 -15.805 2.098 1 94.06 79 THR A N 1
ATOM 597 C CA . THR A 1 79 ? 4.398 -14.594 1.392 1 94.06 79 THR A CA 1
ATOM 598 C C . THR A 1 79 ? 4.438 -14.836 -0.115 1 94.06 79 THR A C 1
ATOM 600 O O . THR A 1 79 ? 4.277 -15.969 -0.573 1 94.06 79 THR A O 1
ATOM 603 N N . GLY A 1 80 ? 4.609 -13.82 -0.817 1 96.25 80 GLY A N 1
ATOM 604 C CA . GLY A 1 80 ? 4.668 -13.914 -2.268 1 96.25 80 GLY A CA 1
ATOM 605 C C . GLY A 1 80 ? 4.859 -12.578 -2.947 1 96.25 80 GLY A C 1
ATOM 606 O O . GLY A 1 80 ? 5.117 -11.57 -2.285 1 96.25 80 GLY A O 1
ATOM 607 N N . ALA A 1 81 ? 4.82 -12.562 -4.227 1 98.12 81 ALA A N 1
ATOM 608 C CA . ALA A 1 81 ? 5.09 -11.336 -4.973 1 98.12 81 ALA A CA 1
ATOM 609 C C . ALA A 1 81 ? 3.824 -10.5 -5.117 1 98.12 81 ALA A C 1
ATOM 611 O O . ALA A 1 81 ? 3.811 -9.32 -4.75 1 98.12 81 ALA A O 1
ATOM 612 N N . ILE A 1 82 ? 2.713 -11.141 -5.609 1 98.56 82 ILE A N 1
ATOM 613 C CA . ILE A 1 82 ? 1.485 -10.383 -5.816 1 98.56 82 ILE A CA 1
ATOM 614 C C . ILE A 1 82 ? 0.291 -11.188 -5.301 1 98.56 82 ILE A C 1
ATOM 616 O O . ILE A 1 82 ? 0.017 -12.281 -5.785 1 98.56 82 ILE A O 1
ATOM 620 N N . PHE A 1 83 ? -0.393 -10.648 -4.348 1 98.25 83 PHE A N 1
ATOM 621 C CA . PHE A 1 83 ? -1.616 -11.219 -3.799 1 98.25 83 PHE A CA 1
ATOM 622 C C . PHE A 1 83 ? -2.824 -10.359 -4.156 1 98.25 83 PHE A C 1
ATOM 624 O O . PHE A 1 83 ? -2.855 -9.172 -3.846 1 98.25 83 PHE A O 1
ATOM 631 N N . ILE A 1 84 ? -3.781 -10.922 -4.809 1 98.44 84 ILE A N 1
ATOM 632 C CA . ILE A 1 84 ? -5.129 -10.375 -4.891 1 98.44 84 ILE A CA 1
ATOM 633 C C . ILE A 1 84 ? -6.066 -11.164 -3.98 1 98.44 84 ILE A C 1
ATOM 635 O O . ILE A 1 84 ? -6.488 -12.273 -4.324 1 98.44 84 ILE A O 1
ATOM 639 N N . LEU A 1 85 ? -6.414 -10.625 -2.871 1 97.44 85 LEU A N 1
ATOM 640 C CA . LEU A 1 85 ? -7.07 -11.375 -1.802 1 97.44 85 LEU A CA 1
ATOM 641 C C . LEU A 1 85 ? -8.57 -11.117 -1.801 1 97.44 85 LEU A C 1
ATOM 643 O O . LEU A 1 85 ? -9.078 -10.359 -2.633 1 97.44 85 LEU A O 1
ATOM 647 N N . ASN A 1 86 ? -9.289 -11.812 -0.885 1 97.25 86 ASN A N 1
ATOM 648 C CA . ASN A 1 86 ? -10.734 -11.648 -0.777 1 97.25 86 ASN A CA 1
ATOM 649 C C . ASN A 1 86 ? -11.133 -10.188 -0.62 1 97.25 86 ASN A C 1
ATOM 651 O O . ASN A 1 86 ? -10.422 -9.414 0.03 1 97.25 86 ASN A O 1
ATOM 655 N N . GLY A 1 87 ? -12.242 -9.828 -1.215 1 97.56 87 GLY A N 1
ATOM 656 C CA . GLY A 1 87 ? -12.734 -8.461 -1.119 1 97.56 87 GLY A CA 1
ATOM 657 C C . GLY A 1 87 ? -12.094 -7.523 -2.121 1 97.56 87 GLY A C 1
ATOM 658 O O . GLY A 1 87 ? -12.461 -6.352 -2.211 1 97.56 87 GLY A O 1
ATOM 659 N N . ALA A 1 88 ? -11.195 -8.039 -2.902 1 98.12 88 ALA A N 1
ATOM 660 C CA . ALA A 1 88 ? -10.539 -7.219 -3.918 1 98.12 88 ALA A CA 1
ATOM 661 C C . ALA A 1 88 ? -10.883 -7.711 -5.32 1 98.12 88 ALA A C 1
ATOM 663 O O . ALA A 1 88 ? -10.953 -8.922 -5.559 1 98.12 88 ALA A O 1
ATOM 664 N N . ARG A 1 89 ? -11.133 -6.727 -6.148 1 98.44 89 ARG A N 1
ATOM 665 C CA . ARG A 1 89 ? -11.258 -6.996 -7.578 1 98.44 89 ARG A CA 1
ATOM 666 C C . ARG A 1 89 ? -10.258 -6.168 -8.383 1 98.44 89 ARG A C 1
ATOM 668 O O . ARG A 1 89 ? -10.227 -4.941 -8.273 1 98.44 89 ARG A O 1
ATOM 675 N N . ALA A 1 90 ? -9.438 -6.875 -9.117 1 98.81 90 ALA A N 1
ATOM 676 C CA . ALA A 1 90 ? -8.5 -6.207 -10.016 1 98.81 90 ALA A CA 1
ATOM 677 C C . ALA A 1 90 ? -8.977 -6.285 -11.461 1 98.81 90 ALA A C 1
ATOM 679 O O . ALA A 1 90 ? -9.148 -7.379 -12.008 1 98.81 90 ALA A O 1
ATOM 680 N N . LYS A 1 91 ? -9.18 -5.172 -12.055 1 98.75 91 LYS A N 1
ATOM 681 C CA . LYS A 1 91 ? -9.656 -5.148 -13.438 1 98.75 91 LYS A CA 1
ATOM 682 C C . LYS A 1 91 ? -8.531 -5.492 -14.414 1 98.75 91 LYS A C 1
ATOM 684 O O . LYS A 1 91 ? -8.688 -6.371 -15.258 1 98.75 91 LYS A O 1
ATOM 689 N N . THR A 1 92 ? -7.438 -4.75 -14.289 1 98.81 92 THR A N 1
ATOM 690 C CA . THR A 1 92 ? -6.305 -5.004 -15.18 1 98.81 92 THR A CA 1
ATOM 691 C C . THR A 1 92 ? -5 -5.031 -14.391 1 98.81 92 THR A C 1
ATOM 693 O O . THR A 1 92 ? -4.688 -4.086 -13.664 1 98.81 92 THR A O 1
ATOM 696 N N . ILE A 1 93 ? -4.23 -6.031 -14.492 1 98.81 93 ILE A N 1
ATOM 697 C CA . ILE A 1 93 ? -2.885 -6.137 -13.945 1 98.81 93 ILE A CA 1
ATOM 698 C C . ILE A 1 93 ? -1.887 -6.387 -15.078 1 98.81 93 ILE A C 1
ATOM 700 O O . ILE A 1 93 ? -2.102 -7.262 -15.914 1 98.81 93 ILE A O 1
ATOM 704 N N . GLU A 1 94 ? -0.874 -5.625 -15.148 1 98.81 94 GLU A N 1
ATOM 705 C CA . GLU A 1 94 ? 0.239 -5.828 -16.078 1 98.81 94 GLU A CA 1
ATOM 706 C C . GLU A 1 94 ? 1.554 -6.008 -15.32 1 98.81 94 GLU A C 1
ATOM 708 O O . GLU A 1 94 ? 2.01 -5.098 -14.625 1 98.81 94 GLU A O 1
ATOM 713 N N . THR A 1 95 ? 2.096 -7.156 -15.414 1 98.5 95 THR A N 1
ATOM 714 C CA . THR A 1 95 ? 3.438 -7.406 -14.898 1 98.5 95 THR A CA 1
ATOM 715 C C . THR A 1 95 ? 4.469 -7.332 -16.016 1 98.5 95 THR A C 1
ATOM 717 O O . THR A 1 95 ? 4.559 -8.234 -16.844 1 98.5 95 THR A O 1
ATOM 720 N N . LYS A 1 96 ? 5.273 -6.32 -16.047 1 98.5 96 LYS A N 1
ATOM 721 C CA . LYS A 1 96 ? 6.035 -5.93 -17.234 1 98.5 96 LYS A CA 1
ATOM 722 C C . LYS A 1 96 ? 7.457 -6.484 -17.188 1 98.5 96 LYS A C 1
ATOM 724 O O . LYS A 1 96 ? 8.086 -6.684 -18.219 1 98.5 96 LYS A O 1
ATOM 729 N N . GLU A 1 97 ? 7.914 -6.598 -15.977 1 98.56 97 GLU A N 1
ATOM 730 C CA . GLU A 1 97 ? 9.266 -7.109 -15.805 1 98.56 97 GLU A CA 1
ATOM 731 C C . GLU A 1 97 ? 9.289 -8.297 -14.852 1 98.56 97 GLU A C 1
ATOM 733 O O . GLU A 1 97 ? 8.25 -8.711 -14.336 1 98.56 97 GLU A O 1
ATOM 738 N N . GLN A 1 98 ? 10.469 -8.852 -14.672 1 98.5 98 GLN A N 1
ATOM 739 C CA . GLN A 1 98 ? 10.633 -10.133 -14.008 1 98.5 98 GLN A CA 1
ATOM 740 C C . GLN A 1 98 ? 10.164 -10.07 -12.555 1 98.5 98 GLN A C 1
ATOM 742 O O . GLN A 1 98 ? 10.453 -9.102 -11.852 1 98.5 98 GLN A O 1
ATOM 747 N N . ILE A 1 99 ? 9.5 -11.102 -12.109 1 98.56 99 ILE A N 1
ATOM 748 C CA . ILE A 1 99 ? 9.141 -11.344 -10.719 1 98.56 99 ILE A CA 1
ATOM 749 C C . ILE A 1 99 ? 10 -12.484 -10.156 1 98.56 99 ILE A C 1
ATOM 751 O O . ILE A 1 99 ? 10.125 -13.531 -10.781 1 98.56 99 ILE A O 1
ATOM 755 N N . THR A 1 100 ? 10.602 -12.203 -9.008 1 98.62 100 THR A N 1
ATOM 756 C CA . THR A 1 100 ? 11.43 -13.227 -8.375 1 98.62 100 THR A CA 1
ATOM 757 C C . THR A 1 100 ? 11.102 -13.344 -6.887 1 98.62 100 THR A C 1
ATOM 759 O O . THR A 1 100 ? 11.117 -12.344 -6.16 1 98.62 100 THR A O 1
ATOM 762 N N . THR A 1 101 ? 10.781 -14.547 -6.43 1 98 101 THR A N 1
ATOM 763 C CA . THR A 1 101 ? 10.602 -14.789 -5.004 1 98 101 THR A CA 1
ATOM 764 C C . THR A 1 101 ? 11.633 -15.797 -4.492 1 98 101 THR A C 1
ATOM 766 O O . THR A 1 101 ? 11.984 -16.734 -5.199 1 98 101 THR A O 1
ATOM 769 N N . TYR A 1 102 ? 12.062 -15.609 -3.258 1 96 102 TYR A N 1
ATOM 770 C CA . TYR A 1 102 ? 13.141 -16.438 -2.732 1 96 102 TYR A CA 1
ATOM 771 C C . TYR A 1 102 ? 12.664 -17.266 -1.544 1 96 102 TYR A C 1
ATOM 773 O O . TYR A 1 102 ? 13.352 -18.203 -1.108 1 96 102 TYR A O 1
ATOM 781 N N . GLY A 1 103 ? 11.594 -16.984 -1.037 1 91.5 103 GLY A N 1
ATOM 782 C CA . GLY A 1 103 ? 11.195 -17.516 0.255 1 91.5 103 GLY A CA 1
ATOM 783 C C . GLY A 1 103 ? 10.531 -18.891 0.16 1 91.5 103 GLY A C 1
ATOM 784 O O . GLY A 1 103 ? 10.031 -19.266 -0.899 1 91.5 103 GLY A O 1
ATOM 785 N N . VAL A 1 104 ? 10.469 -19.5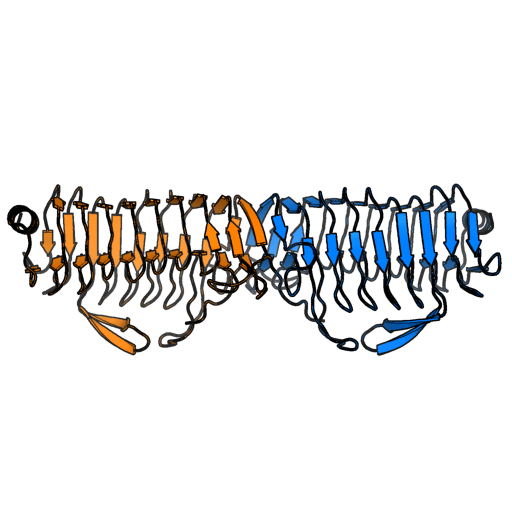47 1.329 1 90.31 104 VAL A N 1
ATOM 786 C CA . VAL A 1 104 ? 9.734 -20.797 1.507 1 90.31 104 VAL A CA 1
ATOM 787 C C . VAL A 1 104 ? 8.234 -20.531 1.421 1 90.31 104 VAL A C 1
ATOM 789 O O . VAL A 1 104 ? 7.738 -19.547 1.969 1 90.31 104 VAL A O 1
ATOM 792 N N . ASN A 1 105 ? 7.527 -21.344 0.69 1 89.19 105 ASN A N 1
ATOM 793 C CA . ASN A 1 105 ? 6.074 -21.281 0.572 1 89.19 105 ASN A CA 1
ATOM 794 C C . ASN A 1 105 ? 5.617 -20.016 -0.128 1 89.19 105 ASN A C 1
ATOM 796 O O . ASN A 1 105 ? 4.48 -19.578 0.055 1 89.19 105 ASN A O 1
ATOM 800 N N . ASP A 1 106 ? 6.523 -19.406 -0.847 1 93.69 106 ASP A N 1
ATOM 801 C CA . ASP A 1 106 ? 6.152 -18.172 -1.545 1 93.69 106 ASP A CA 1
ATOM 802 C C . ASP A 1 106 ? 5.16 -18.469 -2.672 1 93.69 106 ASP A C 1
ATOM 804 O O . ASP A 1 106 ? 5.379 -19.375 -3.477 1 93.69 106 ASP A O 1
ATOM 808 N N . MET A 1 107 ? 4.164 -17.766 -2.66 1 95.5 107 MET A N 1
ATOM 809 C CA . MET A 1 107 ? 3.227 -17.734 -3.781 1 95.5 107 MET A CA 1
ATOM 810 C C . MET A 1 107 ? 3.529 -16.562 -4.711 1 95.5 107 MET A C 1
ATOM 812 O O . MET A 1 107 ? 3.137 -15.43 -4.438 1 95.5 107 MET A O 1
ATOM 816 N N . ALA A 1 108 ? 4.195 -16.844 -5.84 1 98.31 108 ALA A N 1
ATOM 817 C CA . ALA A 1 108 ? 4.582 -15.711 -6.68 1 98.31 108 ALA A CA 1
ATOM 818 C C . ALA A 1 108 ? 3.365 -14.891 -7.098 1 98.31 108 ALA A C 1
ATOM 820 O O . ALA A 1 108 ? 3.295 -13.688 -6.832 1 98.31 108 ALA A O 1
ATOM 821 N N . LEU A 1 109 ? 2.396 -15.57 -7.738 1 98.75 109 LEU A N 1
ATOM 822 C CA . LEU A 1 109 ? 1.12 -14.969 -8.094 1 98.75 109 LEU A CA 1
ATOM 823 C C . LEU A 1 109 ? -0.04 -15.719 -7.453 1 98.75 109 LEU A C 1
ATOM 825 O O . LEU A 1 109 ? -0.228 -16.906 -7.707 1 98.75 109 LEU A O 1
ATOM 829 N N . ASP A 1 110 ? -0.774 -15.094 -6.57 1 98.19 110 ASP A N 1
ATOM 830 C CA . ASP A 1 110 ? -1.782 -15.75 -5.75 1 98.19 110 ASP A CA 1
ATOM 831 C C . ASP A 1 110 ? -3.1 -14.984 -5.77 1 98.19 110 ASP A C 1
ATOM 833 O O . ASP A 1 110 ? -3.15 -13.82 -5.367 1 98.19 110 ASP A O 1
ATOM 837 N N . VAL A 1 111 ? -4.16 -15.672 -6.203 1 98.56 111 VAL A N 1
ATOM 838 C CA . VAL A 1 111 ? -5.449 -15.008 -6.352 1 98.56 111 VAL A CA 1
ATOM 839 C C . VAL A 1 111 ? -6.473 -15.648 -5.414 1 98.56 111 VAL A C 1
ATOM 841 O O . VAL A 1 111 ? -6.766 -16.844 -5.523 1 98.56 111 VAL A O 1
ATOM 844 N N . TRP A 1 112 ? -6.996 -14.867 -4.547 1 97.81 112 TRP A N 1
ATOM 845 C CA . TRP A 1 112 ? -8.109 -15.258 -3.686 1 97.81 112 TRP A CA 1
ATOM 846 C C . TRP A 1 112 ? -9.359 -14.453 -4.008 1 97.81 112 TRP A C 1
ATOM 848 O O . TRP A 1 112 ? -10.477 -14.867 -3.68 1 97.81 112 TRP A O 1
ATOM 858 N N . GLY A 1 113 ? -9.148 -13.273 -4.539 1 98.25 113 GLY A N 1
ATOM 859 C CA . GLY A 1 113 ? -10.242 -12.422 -4.969 1 98.25 113 GLY A CA 1
ATOM 860 C C . GLY A 1 113 ? -10.648 -12.656 -6.414 1 98.25 113 GLY A C 1
ATOM 861 O O . GLY A 1 113 ? -10.867 -13.797 -6.828 1 98.25 113 GLY A O 1
ATOM 862 N N . GLU A 1 114 ? -10.82 -11.477 -7.133 1 98.69 114 GLU A N 1
ATOM 863 C CA . GLU A 1 114 ? -11.258 -11.555 -8.523 1 98.69 114 GLU A CA 1
ATOM 864 C C . GLU A 1 114 ? -10.336 -10.758 -9.438 1 98.69 114 GLU A C 1
ATOM 866 O O . GLU A 1 114 ? -9.953 -9.625 -9.117 1 98.69 114 GLU A O 1
ATOM 871 N N . VAL A 1 115 ? -9.883 -11.336 -10.508 1 98.94 115 VAL A N 1
ATOM 872 C CA . VAL A 1 115 ? -9.039 -10.688 -11.508 1 98.94 115 VAL A CA 1
ATOM 873 C C . VAL A 1 115 ? -9.688 -10.789 -12.883 1 98.94 115 VAL A C 1
ATOM 875 O O . VAL A 1 115 ? -9.984 -11.891 -13.359 1 98.94 115 VAL A O 1
ATOM 878 N N . ASP A 1 116 ? -9.938 -9.672 -13.516 1 98.88 116 ASP A N 1
ATOM 879 C CA . ASP A 1 116 ? -10.539 -9.68 -14.844 1 98.88 116 ASP A CA 1
ATOM 880 C C . ASP A 1 116 ? -9.5 -10.008 -15.914 1 98.88 116 ASP A C 1
ATOM 882 O O . ASP A 1 116 ? -9.703 -10.906 -16.734 1 98.88 116 ASP A O 1
ATOM 886 N N . ASN A 1 117 ? -8.422 -9.242 -15.906 1 98.88 117 ASN A N 1
ATOM 887 C CA . ASN A 1 117 ? -7.359 -9.422 -16.891 1 98.88 117 ASN A CA 1
ATOM 888 C C . ASN A 1 117 ? -5.977 -9.289 -16.25 1 98.88 117 ASN A C 1
ATOM 890 O O . ASN A 1 117 ? -5.66 -8.258 -15.656 1 98.88 117 ASN A O 1
ATOM 894 N N . TRP A 1 118 ? -5.141 -10.297 -16.375 1 98.88 118 TRP A N 1
ATOM 895 C CA . TRP A 1 118 ? -3.764 -10.258 -15.898 1 98.88 118 TRP A CA 1
ATOM 896 C C . TRP A 1 118 ? -2.795 -10.695 -16.984 1 98.88 118 TRP A C 1
ATOM 898 O O . TRP A 1 118 ? -2.826 -11.852 -17.422 1 98.88 118 TRP A O 1
ATOM 908 N N . GLU A 1 119 ? -1.975 -9.766 -17.438 1 98.94 119 GLU A N 1
ATOM 909 C CA . GLU A 1 119 ? -0.95 -10.086 -18.422 1 98.94 119 GLU A CA 1
ATOM 910 C C . GLU A 1 119 ? 0.448 -9.984 -17.828 1 98.94 119 GLU A C 1
ATOM 912 O O . GLU A 1 119 ? 0.821 -8.953 -17.266 1 98.94 119 GLU A O 1
ATOM 917 N N . VAL A 1 120 ? 1.209 -11.016 -17.938 1 98.81 120 VAL A N 1
ATOM 918 C CA . VAL A 1 120 ? 2.592 -11.07 -17.469 1 98.81 120 VAL A CA 1
ATOM 919 C C . VAL A 1 120 ? 3.535 -11.188 -18.672 1 98.81 120 VAL A C 1
ATOM 921 O O . VAL A 1 120 ? 3.473 -12.164 -19.422 1 98.81 120 VAL A O 1
ATOM 924 N N . THR A 1 121 ? 4.441 -10.219 -18.859 1 98.69 121 THR A N 1
ATOM 925 C CA . THR A 1 121 ? 5.223 -10.172 -20.094 1 98.69 121 THR A CA 1
ATOM 926 C C . THR A 1 121 ? 6.684 -10.523 -19.812 1 98.69 121 THR A C 1
ATOM 928 O O . THR A 1 121 ? 7.531 -10.414 -20.703 1 98.69 121 THR A O 1
ATOM 931 N N . ALA A 1 122 ? 7.008 -10.844 -18.641 1 98.69 122 ALA A N 1
ATOM 932 C CA . ALA A 1 122 ? 8.344 -11.258 -18.234 1 98.69 122 ALA A CA 1
ATOM 933 C C . ALA A 1 122 ? 8.297 -12.523 -17.391 1 98.69 122 ALA A C 1
ATOM 935 O O . ALA A 1 122 ? 7.223 -12.953 -16.953 1 98.69 122 ALA A O 1
ATOM 936 N N . PRO A 1 123 ? 9.453 -13.164 -17.172 1 98.88 123 PRO A N 1
ATOM 937 C CA . PRO A 1 123 ? 9.438 -14.43 -16.438 1 98.88 123 PRO A CA 1
ATOM 938 C C . PRO A 1 123 ? 9.031 -14.258 -14.984 1 98.88 123 PRO A C 1
ATOM 940 O O . PRO A 1 123 ? 9.258 -13.203 -14.391 1 98.88 123 PRO A O 1
ATOM 943 N N . VAL A 1 124 ? 8.43 -15.25 -14.461 1 98.88 124 VAL A N 1
ATOM 944 C CA . VAL A 1 124 ? 8.195 -15.422 -13.031 1 98.88 124 VAL A CA 1
ATOM 945 C C . VAL A 1 124 ? 9.055 -16.578 -12.508 1 98.88 124 VAL A C 1
ATOM 947 O O . VAL A 1 124 ? 8.938 -17.703 -12.969 1 98.88 124 VAL A O 1
ATOM 950 N N . ILE A 1 125 ? 9.953 -16.266 -11.547 1 98.81 125 ILE A N 1
ATOM 951 C CA . ILE A 1 125 ? 10.922 -17.25 -11.07 1 98.81 125 ILE A CA 1
ATOM 952 C C . ILE A 1 125 ? 10.828 -17.375 -9.555 1 98.81 125 ILE A C 1
ATOM 954 O O . ILE A 1 125 ? 10.938 -16.375 -8.836 1 98.81 125 ILE A O 1
ATOM 958 N N . THR A 1 126 ? 10.602 -18.578 -9.062 1 98.19 126 THR A N 1
ATOM 959 C CA . THR A 1 126 ? 10.594 -18.812 -7.617 1 98.19 126 THR A CA 1
ATOM 960 C C . THR A 1 126 ? 11.719 -19.75 -7.215 1 98.19 126 THR A C 1
ATOM 962 O O . THR A 1 126 ? 12.031 -20.703 -7.945 1 98.19 126 THR A O 1
ATOM 965 N N . TYR A 1 127 ? 12.352 -19.594 -6.02 1 96.31 127 TYR A N 1
ATOM 966 C CA . TYR A 1 127 ? 13.477 -20.422 -5.578 1 96.31 127 TYR A CA 1
ATOM 967 C C . TYR A 1 127 ? 13.148 -21.141 -4.273 1 96.31 127 TYR A C 1
ATOM 969 O O . TYR A 1 127 ? 13.914 -21.984 -3.812 1 96.31 127 TYR A O 1
ATOM 977 N N . GLY A 1 128 ? 12.156 -20.922 -3.674 1 92.25 128 GLY A N 1
ATOM 978 C CA . GLY A 1 128 ? 11.875 -21.453 -2.348 1 92.25 128 GLY A CA 1
ATOM 979 C C . GLY A 1 128 ? 11.203 -22.812 -2.377 1 92.25 128 GLY A C 1
ATOM 980 O O . GLY A 1 128 ? 10.461 -23.125 -3.311 1 92.25 128 GLY A O 1
ATOM 981 N N . THR A 1 129 ? 11.508 -23.641 -1.295 1 92.06 129 THR A N 1
ATOM 982 C CA . THR A 1 129 ? 10.789 -24.891 -1.088 1 92.06 129 THR A CA 1
ATOM 983 C C . THR A 1 129 ? 9.281 -24.656 -1.031 1 92.06 129 THR A C 1
ATOM 985 O O . THR A 1 129 ? 8.828 -23.688 -0.4 1 92.06 129 THR A O 1
ATOM 988 N N . SER A 1 130 ? 8.531 -25.484 -1.767 1 91.88 130 SER A N 1
ATOM 989 C CA . SER A 1 130 ? 7.07 -25.469 -1.79 1 91.88 130 SER A CA 1
ATOM 990 C C . SER A 1 130 ? 6.547 -24.156 -2.367 1 91.88 130 SER A C 1
ATOM 992 O O . SER A 1 130 ? 5.402 -23.766 -2.119 1 91.88 130 SER A O 1
ATOM 994 N N . ALA A 1 131 ? 7.438 -23.438 -3.076 1 94.5 131 ALA A N 1
ATOM 995 C CA . ALA A 1 131 ? 6.977 -22.219 -3.736 1 94.5 131 ALA A CA 1
ATOM 996 C C . ALA A 1 131 ? 6.062 -22.547 -4.914 1 94.5 131 ALA A C 1
ATOM 998 O O . ALA A 1 131 ? 6.141 -23.641 -5.48 1 94.5 131 ALA A O 1
ATOM 999 N N . ILE A 1 132 ? 5.188 -21.672 -5.246 1 96.75 132 ILE A N 1
ATOM 1000 C CA . ILE A 1 132 ? 4.258 -21.875 -6.355 1 96.75 132 ILE A CA 1
ATOM 1001 C C . ILE A 1 132 ? 4.324 -20.672 -7.297 1 96.75 132 ILE A C 1
ATOM 1003 O O . ILE A 1 132 ? 4.32 -19.516 -6.852 1 96.75 132 ILE A O 1
ATOM 1007 N N . GLY A 1 133 ? 4.387 -20.938 -8.57 1 98.69 133 GLY A N 1
ATOM 1008 C CA . GLY A 1 133 ? 4.422 -19.859 -9.555 1 98.69 133 GLY A CA 1
ATOM 1009 C C . GLY A 1 133 ? 3.123 -19.078 -9.633 1 98.69 133 GLY A C 1
ATOM 1010 O O . GLY A 1 133 ? 3.113 -17.859 -9.461 1 98.69 133 GLY A O 1
ATOM 1011 N N . PHE A 1 134 ? 2.018 -19.828 -9.914 1 98.75 134 PHE A N 1
ATOM 1012 C CA . PHE A 1 134 ? 0.676 -19.266 -9.945 1 98.75 134 PHE A CA 1
ATOM 1013 C C . PHE A 1 134 ? -0.313 -20.156 -9.219 1 98.75 134 PHE A C 1
ATOM 1015 O O . PHE A 1 134 ? -0.381 -21.359 -9.484 1 98.75 134 PHE A O 1
ATOM 1022 N N . VAL A 1 135 ? -1.023 -19.625 -8.305 1 98 135 VAL A N 1
ATOM 1023 C CA . VAL A 1 135 ? -2.053 -20.391 -7.609 1 98 135 VAL A CA 1
ATOM 1024 C C . VAL A 1 135 ? -3.352 -19.594 -7.562 1 98 135 VAL A C 1
ATOM 1026 O O . VAL A 1 135 ? -3.328 -18.375 -7.359 1 98 135 VAL A O 1
ATOM 1029 N N . ASN A 1 136 ? -4.488 -20.281 -7.754 1 98.44 136 ASN A N 1
ATOM 1030 C CA . ASN A 1 136 ? -5.789 -19.625 -7.746 1 98.44 136 ASN A CA 1
ATOM 1031 C C . ASN A 1 136 ? -6.727 -20.234 -6.711 1 98.44 136 ASN A C 1
ATOM 1033 O O . ASN A 1 136 ? -6.891 -21.453 -6.668 1 98.44 136 ASN A O 1
ATOM 1037 N N . PHE A 1 137 ? -7.23 -19.422 -5.906 1 97.38 137 PHE A N 1
ATOM 1038 C CA . PHE A 1 137 ? -8.289 -19.781 -4.977 1 97.38 137 PHE A CA 1
ATOM 1039 C C . PHE A 1 137 ? -9.57 -19.016 -5.293 1 97.38 137 PHE A C 1
ATOM 1041 O O . PHE A 1 137 ? -10.625 -19.297 -4.727 1 97.38 137 PHE A O 1
ATOM 1048 N N . GLY A 1 138 ? -9.461 -18.016 -6.156 1 97.88 138 GLY A N 1
ATOM 1049 C CA . GLY A 1 138 ? -10.57 -17.109 -6.445 1 97.88 138 GLY A CA 1
ATOM 1050 C C . GLY A 1 138 ? -11.102 -17.25 -7.859 1 97.88 138 GLY A C 1
ATOM 1051 O O . GLY A 1 138 ? -11.344 -18.359 -8.328 1 97.88 138 GLY A O 1
ATOM 1052 N N . THR A 1 139 ? -11.367 -16.062 -8.484 1 98.56 139 THR A N 1
ATOM 1053 C CA . THR A 1 139 ? -11.891 -16.031 -9.852 1 98.56 139 THR A CA 1
ATOM 1054 C C . THR A 1 139 ? -10.938 -15.305 -10.781 1 98.56 139 THR A C 1
ATOM 1056 O O . THR A 1 139 ? -10.617 -14.133 -10.562 1 98.56 139 THR A O 1
ATOM 1059 N N . VAL A 1 140 ? -10.492 -15.984 -11.75 1 98.81 140 VAL A N 1
ATOM 1060 C CA . VAL A 1 140 ? -9.656 -15.375 -12.789 1 98.81 140 VAL A CA 1
ATOM 1061 C C . VAL A 1 140 ? -10.352 -15.492 -14.141 1 98.81 140 VAL A C 1
ATOM 1063 O O . VAL A 1 140 ? -10.656 -16.594 -14.594 1 98.81 140 VAL A O 1
ATOM 1066 N N . HIS A 1 141 ? -10.625 -14.414 -14.742 1 98.88 141 HIS A N 1
ATOM 1067 C CA . HIS A 1 141 ? -11.312 -14.453 -16.031 1 98.88 141 HIS A CA 1
ATOM 1068 C C . HIS A 1 141 ? -10.336 -14.664 -17.172 1 98.88 141 HIS A C 1
ATOM 1070 O O . HIS A 1 141 ? -10.5 -15.594 -17.969 1 98.88 141 HIS A O 1
ATOM 1076 N N . LYS A 1 142 ? -9.32 -13.773 -17.234 1 98.88 142 LYS A N 1
ATOM 1077 C CA . LYS A 1 142 ? -8.305 -13.922 -18.266 1 98.88 142 LYS A CA 1
ATOM 1078 C C . LYS A 1 142 ? -6.898 -13.742 -17.703 1 98.88 142 LYS A C 1
ATOM 1080 O O . LYS A 1 142 ? -6.602 -12.719 -17.078 1 98.88 142 LYS A O 1
ATOM 1085 N N . PHE A 1 143 ? -6.055 -14.672 -17.969 1 98.88 143 PHE A N 1
ATOM 1086 C CA . PHE A 1 143 ? -4.656 -14.633 -17.547 1 98.88 143 PHE A CA 1
ATOM 1087 C C . PHE A 1 143 ? -3.742 -15.016 -18.703 1 98.88 143 PHE A C 1
ATOM 1089 O O . PHE A 1 143 ? -3.939 -16.062 -19.344 1 98.88 143 PHE A O 1
ATOM 1096 N N . VAL A 1 144 ? -2.729 -14.172 -19 1 98.94 144 VAL A N 1
ATOM 1097 C CA . VAL A 1 144 ? -1.781 -14.469 -20.062 1 98.94 144 VAL A CA 1
ATOM 1098 C C . VAL A 1 144 ? -0.353 -14.367 -19.531 1 98.94 144 VAL A C 1
ATOM 1100 O O . VAL A 1 144 ? 0.072 -13.297 -19.078 1 98.94 144 VAL A O 1
ATOM 1103 N N . MET A 1 145 ? 0.342 -15.445 -19.516 1 98.81 145 MET A N 1
ATOM 1104 C CA . MET A 1 145 ? 1.754 -15.523 -19.156 1 98.81 145 MET A CA 1
ATOM 1105 C C . MET A 1 145 ? 2.625 -15.672 -20.391 1 98.81 145 MET A C 1
ATOM 1107 O O . MET A 1 145 ? 2.791 -16.781 -20.906 1 98.81 145 MET A O 1
ATOM 1111 N N . ASN A 1 146 ? 3.336 -14.57 -20.828 1 98.81 146 ASN A N 1
ATOM 1112 C CA . ASN A 1 146 ? 4.008 -14.523 -22.12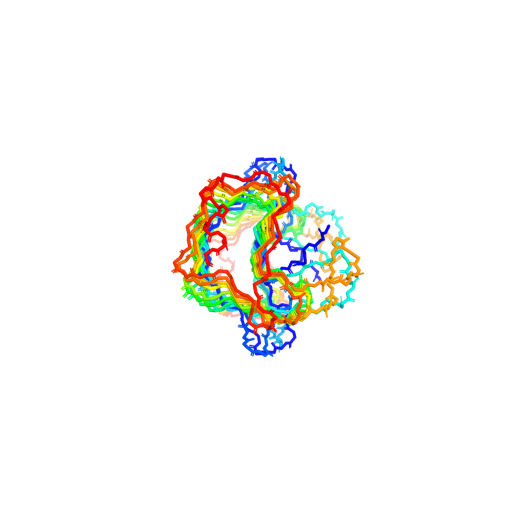5 1 98.81 146 ASN A CA 1
ATOM 1113 C C . ASN A 1 146 ? 5.426 -15.078 -22.031 1 98.81 146 ASN A C 1
ATOM 1115 O O . ASN A 1 146 ? 6.082 -15.266 -23.062 1 98.81 146 ASN A O 1
ATOM 1119 N N . LYS A 1 147 ? 5.848 -15.25 -20.906 1 98.81 147 LYS A N 1
ATOM 1120 C CA . LYS A 1 147 ? 7.152 -15.859 -20.672 1 98.81 147 LYS A CA 1
ATOM 1121 C C . LYS A 1 147 ? 7.051 -17 -19.656 1 98.81 147 LYS A C 1
ATOM 1123 O O . LYS A 1 147 ? 5.957 -17.328 -19.203 1 98.81 147 LYS A O 1
ATOM 1128 N N . LYS A 1 148 ? 8.141 -17.609 -19.406 1 98.88 148 LYS A N 1
ATOM 1129 C CA . LYS A 1 148 ? 8.117 -18.844 -18.609 1 98.88 148 LYS A CA 1
ATOM 1130 C C . LYS A 1 148 ? 7.789 -18.547 -17.156 1 98.88 148 LYS A C 1
ATOM 1132 O O . LYS A 1 148 ? 8.148 -17.484 -16.625 1 98.88 148 LYS A O 1
ATOM 1137 N N . ILE A 1 149 ? 7.117 -19.422 -16.516 1 98.88 149 ILE A N 1
ATOM 1138 C CA . ILE A 1 149 ? 7.152 -19.625 -15.062 1 98.88 149 ILE A CA 1
ATOM 1139 C C . ILE A 1 149 ? 8.18 -20.703 -14.711 1 98.88 149 ILE A C 1
ATOM 1141 O O . ILE A 1 149 ? 8.125 -21.812 -15.234 1 98.88 149 ILE A O 1
ATOM 1145 N N . LEU A 1 150 ? 9.148 -20.344 -13.969 1 98.88 150 LEU A N 1
ATOM 1146 C CA . LEU A 1 150 ? 10.188 -21.266 -13.516 1 98.88 150 LEU A CA 1
ATOM 1147 C C . LEU A 1 150 ? 10.188 -21.375 -12 1 98.88 150 LEU A C 1
ATOM 1149 O O . LEU A 1 150 ? 10.422 -20.375 -11.297 1 98.88 150 LEU A O 1
ATOM 1153 N N . THR A 1 151 ? 9.898 -22.516 -11.484 1 98.62 151 THR A N 1
ATOM 1154 C CA . THR A 1 151 ? 9.969 -22.734 -10.039 1 98.62 151 THR A CA 1
ATOM 1155 C C . THR A 1 151 ? 11.102 -23.688 -9.695 1 98.62 151 THR A C 1
ATOM 1157 O O . THR A 1 151 ? 11.258 -24.734 -10.336 1 98.62 151 THR A O 1
ATOM 1160 N N . LYS A 1 152 ? 11.898 -23.203 -8.727 1 97.62 152 LYS A N 1
ATOM 1161 C CA . LYS A 1 152 ? 13.016 -24 -8.227 1 97.62 152 LYS A CA 1
ATOM 1162 C C . LYS A 1 152 ? 12.859 -24.297 -6.742 1 97.62 152 LYS A C 1
ATOM 1164 O O . LYS A 1 152 ? 12.719 -23.375 -5.93 1 97.62 152 LYS A O 1
ATOM 1169 N N . GLY A 1 153 ? 12.828 -25.5 -6.422 1 95.19 153 GLY A N 1
ATOM 1170 C CA . GLY A 1 153 ? 12.711 -25.906 -5.031 1 95.19 153 GLY A CA 1
ATOM 1171 C C . GLY A 1 153 ? 11.938 -27.203 -4.852 1 95.19 153 GLY A C 1
ATOM 1172 O O . GLY A 1 153 ? 11.047 -27.516 -5.645 1 95.19 153 GLY A O 1
ATOM 1173 N N . SER A 1 154 ? 12.289 -27.875 -3.777 1 94.75 154 SER A N 1
ATOM 1174 C CA . SER A 1 154 ? 11.562 -29.094 -3.469 1 94.75 154 SER A CA 1
ATOM 1175 C C . SER A 1 154 ? 10.078 -28.812 -3.258 1 94.75 154 SER A C 1
ATOM 1177 O O . SER A 1 154 ? 9.711 -27.875 -2.561 1 94.75 154 SER A O 1
ATOM 1179 N N . GLY A 1 155 ? 9.258 -29.656 -3.902 1 93.94 155 GLY A N 1
ATOM 1180 C CA . GLY A 1 155 ? 7.816 -29.547 -3.723 1 93.94 155 GLY A CA 1
ATOM 1181 C C . GLY A 1 155 ? 7.223 -28.312 -4.387 1 93.94 155 GLY A C 1
ATOM 1182 O O . GLY A 1 155 ? 6.066 -27.969 -4.137 1 93.94 155 GLY A O 1
ATOM 1183 N N . ALA A 1 156 ? 7.988 -27.641 -5.18 1 95.38 156 ALA A N 1
ATOM 1184 C CA . ALA A 1 156 ? 7.5 -26.438 -5.84 1 95.38 156 ALA A CA 1
ATOM 1185 C C . ALA A 1 156 ? 6.492 -26.781 -6.934 1 95.38 156 ALA A C 1
ATOM 1187 O O . ALA A 1 156 ? 6.48 -27.906 -7.449 1 95.38 156 ALA A O 1
ATOM 1188 N N . ARG A 1 157 ? 5.648 -25.875 -7.277 1 97.38 157 ARG A N 1
ATOM 1189 C CA . ARG A 1 157 ? 4.648 -26.047 -8.32 1 97.38 157 ARG A CA 1
ATOM 1190 C C . ARG A 1 157 ? 4.664 -24.875 -9.305 1 97.38 157 ARG A C 1
ATOM 1192 O O . ARG A 1 157 ? 4.844 -23.734 -8.898 1 97.38 157 ARG A O 1
ATOM 1199 N N . GLY A 1 158 ? 4.465 -25.234 -10.516 1 98.69 158 GLY A N 1
ATOM 1200 C CA . GLY A 1 158 ? 4.363 -24.172 -11.5 1 98.69 158 GLY A CA 1
ATOM 1201 C C . GLY A 1 158 ? 3.023 -23.469 -11.477 1 98.69 158 GLY A C 1
ATOM 1202 O O . GLY A 1 158 ? 2.965 -22.234 -11.375 1 98.69 158 GLY A O 1
ATOM 1203 N N . PHE A 1 159 ? 1.989 -24.266 -11.633 1 98.69 159 PHE A N 1
ATOM 1204 C CA . PHE A 1 159 ? 0.613 -23.781 -11.688 1 98.69 159 PHE A CA 1
ATOM 1205 C C . PHE A 1 159 ? -0.299 -24.656 -10.828 1 98.69 159 PHE A C 1
ATOM 1207 O O . PHE A 1 159 ? -0.223 -25.875 -10.891 1 98.69 159 PHE A O 1
ATOM 1214 N N . ASN A 1 160 ? -1.129 -23.984 -10.016 1 97.75 160 ASN A N 1
ATOM 1215 C CA . ASN A 1 160 ? -2.053 -24.719 -9.156 1 97.75 160 ASN A CA 1
ATOM 1216 C C . ASN A 1 160 ? -3.436 -24.078 -9.148 1 97.75 160 ASN A C 1
ATOM 1218 O O . ASN A 1 160 ? -3.629 -23.016 -8.531 1 97.75 160 ASN A O 1
ATOM 1222 N N . GLN A 1 161 ? -4.355 -24.656 -9.867 1 98.5 161 GLN A N 1
ATOM 1223 C CA . GLN A 1 161 ? -5.766 -24.312 -9.734 1 98.5 161 GLN A CA 1
ATOM 1224 C C . GLN A 1 161 ? -6.395 -25.016 -8.539 1 98.5 161 GLN A C 1
ATOM 1226 O O . GLN A 1 161 ? -6.93 -26.125 -8.68 1 98.5 161 GLN A O 1
ATOM 1231 N N . TYR A 1 162 ? -6.379 -24.406 -7.43 1 96.19 162 TYR A N 1
ATOM 1232 C CA . TYR A 1 162 ? -6.664 -25.047 -6.156 1 96.19 162 TYR A CA 1
ATOM 1233 C C . TYR A 1 162 ? -8.141 -24.938 -5.801 1 96.19 162 TYR A C 1
ATOM 1235 O O . TYR A 1 162 ? -8.766 -25.906 -5.375 1 96.19 162 TYR A O 1
ATOM 1243 N N . ASP A 1 163 ? -8.57 -23.75 -5.914 1 96.31 163 ASP A N 1
ATOM 1244 C CA . ASP A 1 163 ? -9.984 -23.438 -5.691 1 96.31 163 ASP A CA 1
ATOM 1245 C C . ASP A 1 163 ? -10.461 -22.359 -6.664 1 96.31 163 ASP A C 1
ATOM 1247 O O . ASP A 1 163 ? -9.672 -21.844 -7.461 1 96.31 163 ASP A O 1
ATOM 1251 N N . GLY A 1 164 ? -11.742 -22.125 -6.645 1 97.12 164 GLY A N 1
ATOM 1252 C CA . GLY A 1 164 ? -12.297 -21.094 -7.516 1 97.12 164 GLY A CA 1
ATOM 1253 C C . GLY A 1 164 ? -12.383 -21.531 -8.969 1 97.12 164 GLY A C 1
ATOM 1254 O O . GLY A 1 164 ? -12.664 -22.703 -9.258 1 97.12 164 GLY A O 1
ATOM 1255 N N . THR A 1 165 ? -12.258 -20.5 -9.852 1 97.81 165 THR A N 1
ATOM 1256 C CA . THR A 1 165 ? -12.445 -20.781 -11.266 1 97.81 165 THR A CA 1
ATOM 1257 C C . THR A 1 165 ? -11.477 -19.969 -12.117 1 97.81 165 THR A C 1
ATOM 1259 O O . THR A 1 165 ? -11.055 -18.875 -11.711 1 97.81 165 THR A O 1
ATOM 1262 N N . ILE A 1 166 ? -11.094 -20.484 -13.195 1 98.62 166 ILE A N 1
ATOM 1263 C CA . ILE A 1 166 ? -10.367 -19.766 -14.242 1 98.62 166 ILE A CA 1
ATOM 1264 C C . ILE A 1 166 ? -11.086 -19.938 -15.578 1 98.62 166 ILE A C 1
ATOM 1266 O O . ILE A 1 166 ? -11.406 -21.047 -15.984 1 98.62 166 ILE A O 1
ATOM 1270 N N . ASP A 1 167 ? -11.406 -18.828 -16.188 1 98.81 167 ASP A N 1
ATOM 1271 C CA . ASP A 1 167 ? -12.086 -18.922 -17.469 1 98.81 167 ASP A CA 1
ATOM 1272 C C . ASP A 1 167 ? -11.102 -19.219 -18.594 1 98.81 167 ASP A C 1
ATOM 1274 O O . ASP A 1 167 ? -11.312 -20.156 -19.375 1 98.81 167 ASP A O 1
ATOM 1278 N N . ASP A 1 168 ? -10.102 -18.391 -18.672 1 98.81 168 ASP A N 1
ATOM 1279 C CA . ASP A 1 168 ? -9.156 -18.469 -19.781 1 98.81 168 ASP A CA 1
ATOM 1280 C C . ASP A 1 168 ? -7.738 -18.141 -19.328 1 98.81 168 ASP A C 1
ATOM 1282 O O . ASP A 1 168 ? -7.465 -17.031 -18.906 1 98.81 168 ASP A O 1
ATOM 1286 N N . ALA A 1 169 ? -6.836 -19.109 -19.453 1 98.75 169 ALA A N 1
ATOM 1287 C CA . ALA A 1 169 ? -5.441 -18.859 -19.078 1 98.75 169 ALA A CA 1
ATOM 1288 C C . ALA A 1 169 ? -4.492 -19.422 -20.141 1 98.75 169 ALA A C 1
ATOM 1290 O O . ALA A 1 169 ? -4.68 -20.531 -20.641 1 98.75 169 ALA A O 1
ATOM 1291 N N . THR A 1 170 ? -3.535 -18.594 -20.547 1 98.88 170 THR A N 1
ATOM 1292 C CA . THR A 1 170 ? -2.52 -18.969 -21.516 1 98.88 170 THR A CA 1
ATOM 1293 C C . THR A 1 170 ? -1.121 -18.844 -20.922 1 98.88 170 THR A C 1
ATOM 1295 O O . THR A 1 170 ? -0.808 -17.828 -20.281 1 98.88 170 THR A O 1
ATOM 1298 N N . PHE A 1 171 ? -0.347 -19.812 -21.156 1 98.88 171 PHE A N 1
ATOM 1299 C CA . PHE A 1 171 ? 1.007 -19.828 -20.625 1 98.88 171 PHE A CA 1
ATOM 1300 C C . PHE A 1 171 ? 2.027 -20.094 -21.719 1 98.88 171 PHE A C 1
ATOM 1302 O O . PHE A 1 171 ? 1.789 -20.922 -22.609 1 98.88 171 PHE A O 1
ATOM 1309 N N . ASP A 1 172 ? 3.133 -19.375 -21.688 1 98.75 172 ASP A N 1
ATOM 1310 C CA . ASP A 1 172 ? 4.273 -19.766 -22.5 1 98.75 172 ASP A CA 1
ATOM 1311 C C . ASP A 1 172 ? 4.84 -21.109 -22.047 1 98.75 172 ASP A C 1
ATOM 1313 O O . ASP A 1 172 ? 4.477 -22.156 -22.594 1 98.75 172 ASP A O 1
ATOM 1317 N N . SER A 1 173 ? 5.68 -21.203 -21.062 1 98.81 173 SER A N 1
ATOM 1318 C CA . SER A 1 173 ? 6.215 -22.453 -20.547 1 98.81 173 SER A CA 1
ATOM 1319 C C . SER A 1 173 ? 6.082 -22.531 -19.031 1 98.81 173 SER A C 1
ATOM 1321 O O . SER A 1 173 ? 6.254 -21.531 -18.344 1 98.81 173 SER A O 1
ATOM 1323 N N . ILE A 1 174 ? 5.801 -23.656 -18.547 1 98.88 174 ILE A N 1
ATOM 1324 C CA . ILE A 1 174 ? 5.84 -23.969 -17.125 1 98.88 174 ILE A CA 1
ATOM 1325 C C . ILE A 1 174 ? 6.973 -24.953 -16.844 1 98.88 174 ILE A C 1
ATOM 1327 O O . ILE A 1 174 ? 6.93 -26.109 -17.281 1 98.88 174 ILE A O 1
ATOM 1331 N N . ILE A 1 175 ? 7.961 -24.5 -16.156 1 98.81 175 ILE A N 1
ATOM 1332 C CA . ILE A 1 175 ? 9.141 -25.328 -15.875 1 98.81 175 ILE A CA 1
ATOM 1333 C C . ILE A 1 175 ? 9.328 -25.453 -14.367 1 98.81 175 ILE A C 1
ATOM 1335 O O . ILE A 1 175 ? 9.398 -24.453 -13.656 1 98.81 175 ILE A O 1
ATOM 1339 N N . THR A 1 176 ? 9.367 -26.625 -13.867 1 98.38 176 THR A N 1
ATOM 1340 C CA . THR A 1 176 ? 9.602 -26.859 -12.453 1 98.38 176 THR A CA 1
ATOM 1341 C C . THR A 1 176 ? 10.867 -27.688 -12.242 1 98.38 176 THR A C 1
ATOM 1343 O O . THR A 1 176 ? 11.109 -28.656 -12.953 1 98.38 176 THR A O 1
ATOM 1346 N N . GLU A 1 177 ? 11.695 -27.188 -11.344 1 97.69 177 GLU A N 1
ATOM 1347 C CA . GLU A 1 177 ? 12.93 -27.859 -10.969 1 97.69 177 GLU A CA 1
ATOM 1348 C C . GLU A 1 177 ? 12.969 -28.141 -9.469 1 97.69 177 GLU A C 1
ATOM 1350 O O . GLU A 1 177 ? 13.055 -27.219 -8.664 1 97.69 177 GLU A O 1
ATOM 1355 N N . GLY A 1 178 ? 12.992 -29.328 -9.125 1 96.06 178 GLY A N 1
ATOM 1356 C CA . GLY A 1 178 ? 13.023 -29.766 -7.734 1 96.06 178 GLY A CA 1
ATOM 1357 C C . GLY A 1 178 ? 12.297 -31.062 -7.5 1 96.06 178 GLY A C 1
ATOM 1358 O O . GLY A 1 178 ? 11.266 -31.328 -8.125 1 96.06 178 GLY A O 1
ATOM 1359 N N . ASP A 1 179 ? 12.828 -31.812 -6.547 1 95.38 179 ASP A N 1
ATOM 1360 C CA . ASP A 1 179 ? 12.156 -33.062 -6.195 1 95.38 179 ASP A CA 1
ATOM 1361 C C . ASP A 1 179 ? 10.766 -32.812 -5.629 1 95.38 179 ASP A C 1
ATOM 1363 O O . ASP A 1 179 ? 10.57 -31.844 -4.871 1 95.38 179 ASP A O 1
ATOM 1367 N N . GLY A 1 180 ? 9.836 -33.688 -6.004 1 94.88 180 GLY A N 1
ATOM 1368 C CA . GLY A 1 180 ? 8.469 -33.5 -5.539 1 94.88 180 GLY A CA 1
ATOM 1369 C C . GLY A 1 180 ? 7.734 -32.375 -6.238 1 94.88 180 GLY A C 1
ATOM 1370 O O . GLY A 1 180 ? 6.641 -32 -5.824 1 94.88 180 GLY A O 1
ATOM 1371 N N . SER A 1 181 ? 8.305 -31.812 -7.293 1 96.25 181 SER A N 1
ATOM 1372 C CA . SER A 1 181 ? 7.719 -30.656 -7.961 1 96.25 181 SER A CA 1
ATOM 1373 C C . SER A 1 181 ? 6.566 -31.062 -8.875 1 96.25 181 SER A C 1
ATOM 1375 O O . SER A 1 181 ? 6.512 -32.188 -9.336 1 96.25 181 SER A O 1
ATOM 1377 N N . ILE A 1 182 ? 5.652 -30.203 -9.078 1 97.06 182 ILE A N 1
ATOM 1378 C CA . ILE A 1 182 ? 4.496 -30.422 -9.938 1 97.06 182 ILE A CA 1
ATOM 1379 C C . ILE A 1 182 ? 4.418 -29.328 -10.992 1 97.06 182 ILE A C 1
ATOM 1381 O O . ILE A 1 182 ? 4.465 -28.141 -10.672 1 97.06 182 ILE A O 1
ATOM 1385 N N . GLY A 1 183 ? 4.316 -29.703 -12.25 1 98.44 183 GLY A N 1
ATOM 1386 C CA . GLY A 1 183 ? 4.129 -28.703 -13.297 1 98.44 183 GLY A CA 1
ATOM 1387 C C . GLY A 1 183 ? 2.828 -27.938 -13.156 1 98.44 183 GLY A C 1
ATOM 1388 O O . GLY A 1 183 ? 2.814 -26.812 -12.648 1 98.44 183 GLY A O 1
ATOM 1389 N N . MET A 1 184 ? 1.718 -28.625 -13.5 1 98.69 184 MET A N 1
ATOM 1390 C CA . MET A 1 184 ? 0.39 -28.031 -13.359 1 98.69 184 MET A CA 1
ATOM 1391 C C . MET A 1 184 ? -0.542 -28.969 -12.602 1 98.69 184 MET A C 1
ATOM 1393 O O . MET A 1 184 ? -0.571 -30.172 -12.867 1 98.69 184 MET A O 1
ATOM 1397 N N . GLN A 1 185 ? -1.244 -28.453 -11.719 1 98.19 185 GLN A N 1
ATOM 1398 C CA . GLN A 1 185 ? -2.23 -29.234 -10.969 1 98.19 185 GLN A CA 1
ATOM 1399 C C . GLN A 1 185 ? -3.6 -28.562 -11.008 1 98.19 185 GLN A C 1
ATOM 1401 O O . GLN A 1 185 ? -3.701 -27.344 -10.844 1 98.19 185 GLN A O 1
ATOM 1406 N N . PHE A 1 186 ? -4.66 -29.328 -11.25 1 98.5 186 PHE A N 1
ATOM 1407 C CA . PHE A 1 186 ? -6.027 -28.828 -11.336 1 98.5 186 PHE A CA 1
ATOM 1408 C C . PHE A 1 186 ? -6.93 -29.547 -10.336 1 98.5 186 PHE A C 1
ATOM 1410 O O . PHE A 1 186 ? -7.121 -30.75 -10.43 1 98.5 186 PHE A O 1
ATOM 1417 N N . SER A 1 187 ? -7.5 -28.734 -9.453 1 97.62 187 SER A N 1
ATOM 1418 C CA . SER A 1 187 ? -8.414 -29.312 -8.477 1 97.62 187 SER A CA 1
ATOM 1419 C C . SER A 1 187 ? -9.812 -28.734 -8.617 1 97.62 187 SER A C 1
ATOM 1421 O O . SER A 1 187 ? -10.742 -29.156 -7.93 1 97.62 187 SER A O 1
ATOM 1423 N N . MET A 1 188 ? -9.945 -27.719 -9.43 1 97.5 188 MET A N 1
ATOM 1424 C CA . MET A 1 188 ? -11.203 -27.031 -9.672 1 97.5 188 MET A CA 1
ATOM 1425 C C . MET A 1 188 ? -11.398 -26.734 -11.156 1 97.5 188 MET A C 1
ATOM 1427 O O . MET A 1 188 ? -10.469 -26.906 -11.945 1 97.5 188 MET A O 1
ATOM 1431 N N . PRO A 1 189 ? -12.555 -26.281 -11.523 1 95.5 189 PRO A N 1
ATOM 1432 C CA . PRO A 1 189 ? -12.875 -26.094 -12.938 1 95.5 189 PRO A CA 1
ATOM 1433 C C . PRO A 1 189 ? -12.047 -24.984 -13.594 1 95.5 189 PRO A C 1
ATOM 1435 O O . PRO A 1 189 ? -11.805 -23.953 -12.977 1 95.5 189 PRO A O 1
ATOM 1438 N N . VAL A 1 190 ? -11.617 -25.234 -14.766 1 98.12 190 VAL A N 1
ATOM 1439 C CA . VAL A 1 190 ? -11.023 -24.297 -15.711 1 98.12 190 VAL A CA 1
ATOM 1440 C C . VAL A 1 190 ? -11.672 -24.453 -17.078 1 98.12 190 VAL A C 1
ATOM 1442 O O . VAL A 1 190 ? -11.867 -25.578 -17.562 1 98.12 190 VAL A O 1
ATOM 1445 N N . ASP A 1 191 ? -12.07 -23.422 -17.656 1 98.38 191 ASP A N 1
ATOM 1446 C CA . ASP A 1 191 ? -12.695 -23.547 -18.969 1 98.38 191 ASP A CA 1
ATOM 1447 C C . ASP A 1 191 ? -11.656 -23.797 -20.062 1 98.38 191 ASP A C 1
ATOM 1449 O O . ASP A 1 191 ? -11.609 -24.891 -20.641 1 98.38 191 ASP A O 1
ATOM 1453 N N . LYS A 1 192 ? -10.727 -22.844 -20.234 1 98.69 192 LYS A N 1
ATOM 1454 C CA . LYS A 1 192 ? -9.711 -23 -21.281 1 98.69 192 LYS A CA 1
ATOM 1455 C C . LYS A 1 192 ? -8.312 -22.797 -20.703 1 98.69 192 LYS A C 1
ATOM 1457 O O . LYS A 1 192 ? -8.047 -21.797 -20.031 1 98.69 192 LYS A O 1
ATOM 1462 N N . ILE A 1 193 ? -7.434 -23.688 -20.984 1 98.69 193 ILE A N 1
ATOM 1463 C CA . ILE A 1 193 ? -6.016 -23.578 -20.672 1 98.69 193 ILE A CA 1
ATOM 1464 C C . ILE A 1 193 ? -5.184 -23.828 -21.922 1 98.69 193 ILE A C 1
ATOM 1466 O O . ILE A 1 193 ? -5.371 -24.844 -22.609 1 98.69 193 ILE A O 1
ATOM 1470 N N . LYS A 1 194 ? -4.355 -22.969 -22.281 1 98.81 194 LYS A N 1
ATOM 1471 C CA . LYS A 1 194 ? -3.359 -23.156 -23.328 1 98.81 194 LYS A CA 1
ATOM 1472 C C . LYS A 1 194 ? -1.943 -23 -22.781 1 98.81 194 LYS A C 1
ATOM 1474 O O . LYS A 1 194 ? -1.657 -22.047 -22.031 1 98.81 194 LYS A O 1
ATOM 1479 N N . VAL A 1 195 ? -1.088 -23.875 -23.062 1 98.88 195 VAL A N 1
ATOM 1480 C CA . VAL A 1 195 ? 0.295 -23.797 -22.594 1 98.88 195 VAL A CA 1
ATOM 1481 C C . VAL A 1 195 ? 1.234 -24.281 -23.688 1 98.88 195 VAL A C 1
ATOM 1483 O O . VAL A 1 195 ? 0.932 -25.266 -24.391 1 98.88 195 VAL A O 1
ATOM 1486 N N . LYS A 1 196 ? 2.322 -23.625 -23.859 1 98.81 196 LYS A N 1
ATOM 1487 C CA . LYS A 1 196 ? 3.268 -24.047 -24.891 1 98.81 196 LYS A CA 1
ATOM 1488 C C . LYS A 1 196 ? 3.951 -25.359 -24.531 1 98.81 196 LYS A C 1
ATOM 1490 O O . LYS A 1 196 ? 3.986 -26.281 -25.328 1 98.81 196 LYS A O 1
ATOM 1495 N N . GLU A 1 197 ? 4.523 -25.453 -23.406 1 98.5 197 GLU A N 1
ATOM 1496 C CA . GLU A 1 197 ? 5.145 -26.688 -22.953 1 98.5 197 GLU A CA 1
ATOM 1497 C C . GLU A 1 197 ? 5.184 -26.766 -21.438 1 98.5 197 GLU A C 1
ATOM 1499 O O . GLU A 1 197 ? 5.184 -25.734 -20.75 1 98.5 197 GLU A O 1
ATOM 1504 N N . ILE A 1 198 ? 5.188 -27.906 -20.922 1 98.62 198 ILE A N 1
ATOM 1505 C CA . ILE A 1 198 ? 5.332 -28.203 -19.5 1 98.62 198 ILE A CA 1
ATOM 1506 C C . ILE A 1 198 ? 6.539 -29.125 -19.281 1 98.62 198 ILE A C 1
ATOM 1508 O O . ILE A 1 198 ? 6.621 -30.203 -19.875 1 98.62 198 ILE A O 1
ATOM 1512 N N . ILE A 1 199 ? 7.523 -28.656 -18.531 1 98.25 199 ILE A N 1
ATOM 1513 C CA . ILE A 1 199 ? 8.727 -29.438 -18.25 1 98.25 199 ILE A CA 1
ATOM 1514 C C . ILE A 1 199 ? 8.906 -29.594 -16.734 1 98.25 199 ILE A C 1
ATOM 1516 O O . ILE A 1 199 ? 9.031 -28.594 -16.016 1 98.25 199 ILE A O 1
ATOM 1520 N N . THR A 1 200 ? 8.891 -30.766 -16.234 1 97.5 200 THR A N 1
ATOM 1521 C CA . THR A 1 200 ? 9.07 -31.047 -14.812 1 97.5 200 THR A CA 1
ATOM 1522 C C . THR A 1 200 ? 10.336 -31.859 -14.57 1 97.5 200 THR A C 1
ATOM 1524 O O . THR A 1 200 ? 10.477 -32.969 -15.078 1 97.5 200 THR A O 1
ATOM 1527 N N . ASN A 1 201 ? 11.242 -31.203 -13.836 1 95.81 201 ASN A N 1
ATOM 1528 C CA . ASN A 1 201 ? 12.484 -31.859 -13.445 1 95.81 201 ASN A CA 1
ATOM 1529 C C . ASN A 1 201 ? 12.492 -32.188 -11.953 1 95.81 201 ASN A C 1
ATOM 1531 O O . ASN A 1 201 ? 12.453 -31.281 -11.109 1 95.81 201 ASN A O 1
ATOM 1535 N N . GLY A 1 202 ? 12.523 -33.406 -11.656 1 93.44 202 GLY A N 1
ATOM 1536 C CA . GLY A 1 202 ? 12.578 -33.812 -10.266 1 93.44 202 GLY A CA 1
ATOM 1537 C C . GLY A 1 202 ? 12.172 -35.25 -10.055 1 93.44 202 GLY A C 1
ATOM 1538 O O . GLY A 1 202 ? 11.656 -35.906 -10.977 1 93.44 202 GLY A O 1
ATOM 1539 N N . SER A 1 203 ? 12.516 -35.781 -8.977 1 92.25 203 SER A N 1
ATOM 1540 C CA . SER A 1 203 ? 12.102 -37.125 -8.547 1 92.25 203 SER A CA 1
ATOM 1541 C C . SER A 1 203 ? 11.18 -37.031 -7.336 1 92.25 203 SER A C 1
ATOM 1543 O O . SER A 1 203 ? 10.242 -36.25 -7.305 1 92.25 203 SER A O 1
ATOM 1545 N N . GLU A 1 204 ? 11.352 -37.844 -6.461 1 92.44 204 GLU A N 1
ATOM 1546 C CA . GLU A 1 204 ? 10.578 -37.844 -5.219 1 92.44 204 GLU A CA 1
ATOM 1547 C C . GLU A 1 204 ? 11.219 -36.906 -4.18 1 92.44 204 GLU A C 1
ATOM 1549 O O . GLU A 1 204 ? 12.43 -36.938 -3.973 1 92.44 204 GLU A O 1
ATOM 1554 N N . GLY A 1 205 ? 10.375 -36.062 -3.582 1 90.44 205 GLY A N 1
ATOM 1555 C CA . GLY A 1 205 ? 10.875 -35.094 -2.596 1 90.44 205 GLY A CA 1
ATOM 1556 C C . GLY A 1 205 ? 9.805 -34.594 -1.655 1 90.44 205 GLY A C 1
ATOM 1557 O O . GLY A 1 205 ? 8.633 -34.938 -1.8 1 90.44 205 GLY A O 1
ATOM 1558 N N . GLU A 1 206 ? 10.289 -33.75 -0.72 1 87.19 206 GLU A N 1
ATOM 1559 C CA . GLU A 1 206 ? 9.383 -33.25 0.316 1 87.19 206 GLU A CA 1
ATOM 1560 C C . GLU A 1 206 ? 8.703 -31.969 -0.117 1 87.19 206 GLU A C 1
ATOM 1562 O O . GLU A 1 206 ? 9.289 -31.156 -0.831 1 87.19 206 GLU A O 1
ATOM 1567 N N . SER A 1 207 ? 7.371 -31.812 0.315 1 85.06 207 SER A N 1
ATOM 1568 C CA . SER A 1 207 ? 6.574 -30.609 0.085 1 85.06 207 SER A CA 1
ATOM 1569 C C . SER A 1 207 ? 5.625 -30.344 1.249 1 85.06 207 SER A C 1
ATOM 1571 O O . SER A 1 207 ? 5.312 -31.25 2.02 1 85.06 207 SER A O 1
ATOM 1573 N N . LEU A 1 208 ? 5.332 -29.062 1.417 1 79.62 208 LEU A N 1
ATOM 1574 C CA . LEU A 1 208 ? 4.285 -28.703 2.369 1 79.62 208 LEU A CA 1
ATOM 1575 C C . LEU A 1 208 ? 2.908 -28.781 1.72 1 79.62 208 LEU A C 1
ATOM 1577 O O . LEU A 1 208 ? 2.613 -28.031 0.789 1 79.62 208 LEU A O 1
ATOM 1581 N N . VAL A 1 209 ? 2.076 -29.719 2.141 1 75.62 209 VAL A N 1
ATOM 1582 C CA . VAL A 1 209 ? 0.719 -29.906 1.639 1 75.62 209 VAL A CA 1
ATOM 1583 C C . VAL A 1 209 ? -0.281 -29.75 2.783 1 75.62 209 VAL A C 1
ATOM 1585 O O . VAL A 1 209 ? -0.309 -30.578 3.705 1 75.62 209 VAL A O 1
ATOM 1588 N N . SER A 1 210 ? -1.031 -28.703 2.646 1 75.81 210 SER A N 1
ATOM 1589 C CA . SER A 1 210 ? -2.029 -28.406 3.668 1 75.81 210 SER A CA 1
ATOM 1590 C C . SER A 1 210 ? -1.406 -28.375 5.059 1 75.81 210 SER A C 1
ATOM 1592 O O . SER A 1 210 ? -1.928 -29 5.988 1 75.81 210 SER A O 1
ATOM 1594 N N . GLY A 1 211 ? -0.244 -27.766 5.148 1 75.69 211 GLY A N 1
ATOM 1595 C CA . GLY A 1 211 ? 0.404 -27.531 6.43 1 75.69 211 GLY A CA 1
ATOM 1596 C C . GLY A 1 211 ? 1.209 -28.719 6.914 1 75.69 211 GLY A C 1
ATOM 1597 O O . GLY A 1 211 ? 1.783 -28.688 8.008 1 75.69 211 GLY A O 1
ATOM 1598 N N . VAL A 1 212 ? 1.228 -29.844 6.242 1 82.06 212 VAL A N 1
ATOM 1599 C CA . VAL A 1 212 ? 1.942 -31.047 6.652 1 82.06 212 VAL A CA 1
ATOM 1600 C C . VAL A 1 212 ? 3.047 -31.359 5.645 1 82.06 212 VAL A C 1
ATOM 1602 O O . VAL A 1 212 ? 2.814 -31.344 4.434 1 82.06 212 VAL A O 1
ATOM 1605 N N . ILE A 1 213 ? 4.25 -31.688 6.215 1 84.81 213 ILE A N 1
ATOM 1606 C CA . ILE A 1 213 ? 5.336 -32.094 5.336 1 84.81 213 ILE A CA 1
ATOM 1607 C C . ILE A 1 213 ? 5.031 -33.5 4.758 1 84.81 213 ILE A C 1
ATOM 1609 O O . ILE A 1 213 ? 4.777 -34.438 5.504 1 84.81 213 ILE A O 1
ATOM 1613 N N . THR A 1 214 ? 4.969 -33.656 3.455 1 87.06 214 THR A N 1
ATOM 1614 C CA . THR A 1 214 ? 4.609 -34.875 2.736 1 87.06 214 THR A CA 1
ATOM 1615 C C . THR A 1 214 ? 5.625 -35.188 1.639 1 87.06 214 THR A C 1
ATOM 1617 O O . THR A 1 214 ? 6.113 -34.281 0.972 1 87.06 214 THR A O 1
ATOM 1620 N N . THR A 1 215 ? 5.926 -36.469 1.539 1 91.19 215 THR A N 1
ATOM 1621 C CA . THR A 1 215 ? 6.754 -36.875 0.41 1 91.19 215 THR A CA 1
ATOM 1622 C C . THR A 1 215 ? 5.91 -37.031 -0.852 1 91.19 215 THR A C 1
ATOM 1624 O O . THR A 1 215 ? 4.879 -37.688 -0.834 1 91.19 215 THR A O 1
ATOM 1627 N N . LEU A 1 216 ? 6.309 -36.344 -1.911 1 90.31 216 LEU A N 1
ATOM 1628 C CA . LEU A 1 216 ? 5.594 -36.406 -3.182 1 90.31 216 LEU A CA 1
ATOM 1629 C C . LEU A 1 216 ? 6.527 -36.781 -4.32 1 90.31 216 LEU A C 1
ATOM 1631 O O . LEU A 1 216 ? 7.719 -36.469 -4.289 1 90.31 216 LEU A O 1
ATOM 1635 N N . LYS A 1 217 ? 5.961 -37.562 -5.262 1 92.25 217 LYS A N 1
ATOM 1636 C CA . LYS A 1 217 ? 6.664 -37.719 -6.531 1 92.25 217 LYS A CA 1
ATOM 1637 C C . LYS A 1 217 ? 6.383 -36.531 -7.457 1 92.25 217 LYS A C 1
ATOM 1639 O O . LYS A 1 217 ? 5.277 -36 -7.465 1 92.25 217 LYS A O 1
ATOM 1644 N N . ALA A 1 218 ? 7.375 -36.125 -8.203 1 95.5 218 ALA A N 1
ATOM 1645 C CA . ALA A 1 218 ? 7.172 -35.094 -9.203 1 95.5 218 ALA A CA 1
ATOM 1646 C C . ALA A 1 218 ? 6.133 -35.531 -10.242 1 95.5 218 ALA A C 1
ATOM 1648 O O . ALA A 1 218 ? 5.969 -36.719 -10.508 1 95.5 218 ALA A O 1
ATOM 1649 N N . ILE A 1 219 ? 5.395 -34.625 -10.766 1 96.5 219 ILE A N 1
ATOM 1650 C CA . ILE A 1 219 ? 4.375 -34.906 -11.773 1 96.5 219 ILE A CA 1
ATOM 1651 C C . ILE A 1 219 ? 4.359 -33.75 -12.797 1 96.5 219 ILE A C 1
ATOM 1653 O O . ILE A 1 219 ? 4.543 -32.594 -12.445 1 96.5 219 ILE A O 1
ATOM 1657 N N . GLY A 1 220 ? 4.18 -34.094 -14.062 1 97.06 220 GLY A N 1
ATOM 1658 C CA . GLY A 1 220 ? 4.039 -33.094 -15.086 1 97.06 220 GLY A CA 1
ATOM 1659 C C . GLY A 1 220 ? 2.727 -32.312 -14.992 1 97.06 220 GLY A C 1
ATOM 1660 O O . GLY A 1 220 ? 2.713 -31.125 -14.695 1 97.06 220 GLY A O 1
ATOM 1661 N N . LEU A 1 221 ? 1.641 -32.969 -15.219 1 98.19 221 LEU A N 1
ATOM 1662 C CA . LEU A 1 221 ? 0.295 -32.406 -15.18 1 98.19 221 LEU A CA 1
ATOM 1663 C C . LEU A 1 221 ? -0.659 -33.344 -14.438 1 98.19 221 LEU A C 1
ATOM 1665 O O . LEU A 1 221 ? -0.702 -34.562 -14.727 1 98.19 221 LEU A O 1
ATOM 1669 N N . SER A 1 222 ? -1.32 -32.812 -13.531 1 97.69 222 SER A N 1
ATOM 1670 C CA . SER A 1 222 ? -2.221 -33.625 -12.711 1 97.69 222 SER A CA 1
ATOM 1671 C C . SER A 1 222 ? -3.613 -33 -12.648 1 97.69 222 SER A C 1
ATOM 1673 O O . SER A 1 222 ? -3.764 -31.844 -12.258 1 97.69 222 SER A O 1
ATOM 1675 N N . ILE A 1 223 ? -4.66 -33.75 -12.992 1 98.25 223 ILE A N 1
ATOM 1676 C CA . ILE A 1 223 ? -6.059 -33.375 -12.781 1 98.25 223 ILE A CA 1
ATOM 1677 C C . ILE A 1 223 ? -6.633 -34.188 -11.625 1 98.25 223 ILE A C 1
ATOM 1679 O O . ILE A 1 223 ? -6.844 -35.406 -11.742 1 98.25 223 ILE A O 1
ATOM 1683 N N . LYS A 1 224 ? -6.832 -33.5 -10.562 1 97.19 224 LYS A N 1
ATOM 1684 C CA . LYS A 1 224 ? -7.277 -34.125 -9.328 1 97.19 224 LYS A CA 1
ATOM 1685 C C . LYS A 1 224 ? -8.789 -34.344 -9.328 1 97.19 224 LYS A C 1
ATOM 1687 O O . LYS A 1 224 ? -9.484 -33.875 -10.234 1 97.19 224 LYS A O 1
ATOM 1692 N N . ASP A 1 225 ? -9.266 -35.125 -8.203 1 96.69 225 ASP A N 1
ATOM 1693 C CA . ASP A 1 225 ? -10.703 -35.219 -7.969 1 96.69 225 ASP A CA 1
ATOM 1694 C C . ASP A 1 225 ? -11.32 -33.812 -7.836 1 96.69 225 ASP A C 1
ATOM 1696 O O . ASP A 1 225 ? -10.844 -33 -7.051 1 96.69 225 ASP A O 1
ATOM 1700 N N . GLY A 1 226 ? -12.297 -33.562 -8.656 1 95.44 226 GLY A N 1
ATOM 1701 C CA . GLY A 1 226 ? -12.938 -32.25 -8.656 1 95.44 226 GLY A CA 1
ATOM 1702 C C . GLY A 1 226 ? -12.406 -31.328 -9.742 1 95.44 226 GLY A C 1
ATOM 1703 O O . GLY A 1 226 ? -13.039 -30.312 -10.062 1 95.44 226 GLY A O 1
ATOM 1704 N N . GLY A 1 227 ? -11.195 -31.656 -10.266 1 97.75 227 GLY A N 1
ATOM 1705 C CA . GLY A 1 227 ? -10.648 -30.875 -11.367 1 97.75 227 GLY A CA 1
ATOM 1706 C C . GLY A 1 227 ? -11.344 -31.141 -12.688 1 97.75 227 GLY A C 1
ATOM 1707 O O . GLY A 1 227 ? -11.602 -32.312 -13.039 1 97.75 227 GLY A O 1
ATOM 1708 N N . GLU A 1 228 ? -11.766 -30.078 -13.305 1 97.75 228 GLU A N 1
ATOM 1709 C CA . GLU A 1 228 ? -12.422 -30.188 -14.609 1 97.75 228 GLU A CA 1
ATOM 1710 C C . GLU A 1 228 ? -11.867 -29.156 -15.586 1 97.75 228 GLU A C 1
ATOM 1712 O O . GLU A 1 228 ? -11.922 -27.953 -15.328 1 97.75 228 GLU A O 1
ATOM 1717 N N . ILE A 1 229 ? -11.289 -29.656 -16.703 1 98.5 229 ILE A N 1
ATOM 1718 C CA . ILE A 1 229 ? -10.82 -28.766 -17.766 1 98.5 229 ILE A CA 1
ATOM 1719 C C . ILE A 1 229 ? -11.68 -28.969 -19.016 1 98.5 229 ILE A C 1
ATOM 1721 O O . ILE A 1 229 ? -11.781 -30.078 -19.531 1 98.5 229 ILE A O 1
ATOM 1725 N N . ASN A 1 230 ? -12.258 -27.938 -19.359 1 98.69 230 ASN A N 1
ATOM 1726 C CA . ASN A 1 230 ? -13.062 -28.047 -20.578 1 98.69 230 ASN A CA 1
ATOM 1727 C C . ASN A 1 230 ? -12.188 -28.203 -21.812 1 98.69 230 ASN A C 1
ATOM 1729 O O . ASN A 1 230 ? -12.406 -29.109 -22.625 1 98.69 230 ASN A O 1
ATOM 1733 N N . GLU A 1 231 ? -11.258 -27.312 -21.984 1 98.75 231 GLU A N 1
ATOM 1734 C CA . GLU A 1 231 ? -10.344 -27.375 -23.125 1 98.75 231 GLU A CA 1
ATOM 1735 C C . GLU A 1 231 ? -8.898 -27.172 -22.672 1 98.75 231 GLU A C 1
ATOM 1737 O O . GLU A 1 231 ? -8.562 -26.141 -22.109 1 98.75 231 GLU A O 1
ATOM 1742 N N . LEU A 1 232 ? -8.031 -28.141 -22.906 1 98.69 232 LEU A N 1
ATOM 1743 C CA . LEU A 1 232 ? -6.594 -28.078 -22.672 1 98.69 232 LEU A CA 1
ATOM 1744 C C . LEU A 1 232 ? -5.824 -28.172 -23.984 1 98.69 232 LEU A C 1
ATOM 1746 O O . LEU A 1 232 ? -5.965 -29.156 -24.719 1 98.69 232 LEU A O 1
ATOM 1750 N N . THR A 1 233 ? -5.094 -27.203 -24.312 1 98.81 233 THR A N 1
ATOM 1751 C CA . THR A 1 233 ? -4.223 -27.219 -25.484 1 98.81 233 THR A CA 1
ATOM 1752 C C . THR A 1 233 ? -2.758 -27.109 -25.078 1 98.81 233 THR A C 1
ATOM 1754 O O . THR A 1 233 ? -2.379 -26.156 -24.375 1 98.81 233 THR A O 1
ATOM 1757 N N . VAL A 1 234 ? -1.928 -28.031 -25.438 1 98.56 234 VAL A N 1
ATOM 1758 C CA . VAL A 1 234 ? -0.482 -27.984 -25.25 1 98.56 234 VAL A CA 1
ATOM 1759 C C . VAL A 1 234 ? 0.217 -27.922 -26.609 1 98.56 234 VAL A C 1
ATOM 1761 O O . VAL A 1 234 ? 0.088 -28.844 -27.422 1 98.56 234 VAL A O 1
ATOM 1764 N N . GLU A 1 235 ? 0.924 -26.875 -26.844 1 98.75 235 GLU A N 1
ATOM 1765 C CA . GLU A 1 235 ? 1.477 -26.656 -28.172 1 98.75 235 GLU A CA 1
ATOM 1766 C C . GLU A 1 235 ? 2.625 -27.625 -28.469 1 98.75 235 GLU A C 1
ATOM 1768 O O . GLU A 1 235 ? 2.797 -28.062 -29.594 1 98.75 235 GLU A O 1
ATOM 1773 N N . LYS A 1 236 ? 3.445 -27.891 -27.562 1 98 236 LYS A N 1
ATOM 1774 C CA . LYS A 1 236 ? 4.578 -28.797 -27.719 1 98 236 LYS A CA 1
ATOM 1775 C C . LYS A 1 236 ? 4.414 -30.031 -26.859 1 98 236 LYS A C 1
ATOM 1777 O O . LYS A 1 236 ? 3.467 -30.812 -27.047 1 98 236 LYS A O 1
ATOM 1782 N N . ASN A 1 237 ? 5.336 -30.203 -25.812 1 96.5 237 ASN A N 1
ATOM 1783 C CA . ASN A 1 237 ? 5.328 -31.453 -25.062 1 96.5 237 ASN A CA 1
ATOM 1784 C C . ASN A 1 237 ? 4.938 -31.234 -23.594 1 96.5 237 ASN A C 1
ATOM 1786 O O . ASN A 1 237 ? 5.07 -30.125 -23.078 1 96.5 237 ASN A O 1
ATOM 1790 N N . ILE A 1 238 ? 4.398 -32.219 -23 1 97.44 238 ILE A N 1
ATOM 1791 C CA . ILE A 1 238 ? 4.461 -32.406 -21.562 1 97.44 238 ILE A CA 1
ATOM 1792 C C . ILE A 1 238 ? 5.562 -33.406 -21.219 1 97.44 238 ILE A C 1
ATOM 1794 O O . ILE A 1 238 ? 5.496 -34.562 -21.609 1 97.44 238 ILE A O 1
ATOM 1798 N N . GLU A 1 239 ? 6.539 -32.875 -20.531 1 95.69 239 GLU A N 1
ATOM 1799 C CA . GLU A 1 239 ? 7.734 -33.688 -20.344 1 95.69 239 GLU A CA 1
ATOM 1800 C C . GLU A 1 239 ? 8.117 -33.781 -18.875 1 95.69 239 GLU A C 1
ATOM 1802 O O . GLU A 1 239 ? 8.031 -32.812 -18.141 1 95.69 239 GLU A O 1
ATOM 1807 N N . THR A 1 240 ? 8.469 -34.938 -18.438 1 95.62 240 THR A N 1
ATOM 1808 C CA . THR A 1 240 ? 9.078 -35.156 -17.141 1 95.62 240 THR A CA 1
ATOM 1809 C C . THR A 1 240 ? 10.445 -35.844 -17.281 1 95.62 240 THR A C 1
ATOM 1811 O O . THR A 1 240 ? 10.703 -36.5 -18.281 1 95.62 240 THR A O 1
ATOM 1814 N N . HIS A 1 241 ? 11.359 -35.656 -16.328 1 92.69 241 HIS A N 1
ATOM 1815 C CA . HIS A 1 241 ? 12.727 -36.156 -16.469 1 92.69 241 HIS A CA 1
ATOM 1816 C C . HIS A 1 241 ? 13.094 -37.094 -15.305 1 92.69 241 HIS A C 1
ATOM 1818 O O . HIS A 1 241 ? 14.125 -37.75 -15.352 1 92.69 241 HIS A O 1
ATOM 1824 N N . GLY A 1 242 ? 12.445 -37.219 -14.289 1 87.25 242 GLY A N 1
ATOM 1825 C CA . GLY A 1 242 ? 12.766 -38.094 -13.188 1 87.25 242 GLY A CA 1
ATOM 1826 C C . GLY A 1 242 ? 12.414 -39.562 -13.477 1 87.25 242 GLY A C 1
ATOM 1827 O O . GLY A 1 242 ? 11.586 -39.844 -14.352 1 87.25 242 GLY A O 1
ATOM 1828 N N . GLU A 1 243 ? 13.117 -40.469 -12.766 1 85.38 243 GLU A N 1
ATOM 1829 C CA . GLU A 1 243 ? 12.82 -41.875 -12.922 1 85.38 243 GLU A CA 1
ATOM 1830 C C . GLU A 1 243 ? 11.492 -42.25 -12.266 1 85.38 243 GLU A C 1
ATOM 1832 O O . GLU A 1 243 ? 11.219 -41.844 -11.133 1 85.38 243 GLU A O 1
ATOM 1837 N N . GLU A 1 244 ? 10.672 -42.969 -13.008 1 85.06 244 GLU A N 1
ATOM 1838 C CA . GLU A 1 244 ? 9.406 -43.469 -12.508 1 85.06 244 GLU A CA 1
ATOM 1839 C C . GLU A 1 244 ? 8.469 -42.344 -12.086 1 85.06 244 GLU A C 1
ATOM 1841 O O . GLU A 1 244 ? 7.805 -42.438 -11.055 1 85.06 244 GLU A O 1
ATOM 1846 N N . ILE A 1 245 ? 8.57 -41.219 -12.781 1 91 245 ILE A N 1
ATOM 1847 C CA . ILE A 1 245 ? 7.719 -40.062 -12.523 1 91 245 ILE A CA 1
ATOM 1848 C C . ILE A 1 245 ? 6.578 -40.031 -13.539 1 91 245 ILE A C 1
ATOM 1850 O O . ILE A 1 245 ? 6.789 -40.25 -14.734 1 91 245 ILE A O 1
ATOM 1854 N N . THR A 1 246 ? 5.395 -39.812 -13.062 1 93 246 THR A N 1
ATOM 1855 C CA . THR A 1 246 ? 4.215 -39.719 -13.914 1 93 246 THR A CA 1
ATOM 1856 C C . THR A 1 246 ? 4.156 -38.375 -14.633 1 93 246 THR A C 1
ATOM 1858 O O . THR A 1 246 ? 4.312 -37.344 -14.008 1 93 246 THR A O 1
ATOM 1861 N N . THR A 1 247 ? 3.906 -38.438 -15.922 1 95.38 247 THR A N 1
ATOM 1862 C CA . THR A 1 247 ? 3.91 -37.219 -16.734 1 95.38 247 THR A CA 1
ATOM 1863 C C . THR A 1 247 ? 2.516 -36.625 -16.797 1 95.38 247 THR A C 1
ATOM 1865 O O . THR A 1 247 ? 2.365 -35.375 -16.766 1 95.38 247 THR A O 1
ATOM 1868 N N . PHE A 1 248 ? 1.524 -37.438 -16.875 1 96.56 248 PHE A N 1
ATOM 1869 C CA . PHE A 1 248 ? 0.136 -37.031 -17 1 96.56 248 PHE A CA 1
ATOM 1870 C C . PHE A 1 248 ? -0.785 -37.906 -16.188 1 96.56 248 PHE A C 1
ATOM 1872 O O . PHE A 1 248 ? -0.83 -39.125 -16.391 1 96.56 248 PHE A O 1
ATOM 1879 N N . VAL A 1 249 ? -1.426 -37.312 -15.25 1 96.12 249 VAL A N 1
ATOM 1880 C CA . VAL A 1 249 ? -2.314 -38.094 -14.406 1 96.12 249 VAL A CA 1
ATOM 1881 C C . VAL A 1 249 ? -3.703 -37.469 -14.375 1 96.12 249 VAL A C 1
ATOM 1883 O O . VAL A 1 249 ? -3.834 -36.25 -14.188 1 96.12 249 VAL A O 1
ATOM 1886 N N . VAL A 1 250 ? -4.773 -38.25 -14.609 1 97.5 250 VAL A N 1
ATOM 1887 C CA . VAL A 1 250 ? -6.16 -37.875 -14.344 1 97.5 250 VAL A CA 1
ATOM 1888 C C . VAL A 1 250 ? -6.742 -38.781 -13.273 1 97.5 250 VAL A C 1
ATOM 1890 O O . VAL A 1 250 ? -6.969 -39.969 -13.523 1 97.5 250 VAL A O 1
ATOM 1893 N N . GLU A 1 251 ? -6.934 -38.25 -12.156 1 96.88 251 GLU A N 1
ATOM 1894 C CA . GLU A 1 251 ? -7.457 -39.062 -11.047 1 96.88 251 GLU A CA 1
ATOM 1895 C C . GLU A 1 251 ? -8.953 -39.312 -11.219 1 96.88 251 GLU A C 1
ATOM 1897 O O . GLU A 1 251 ? -9.609 -38.688 -12.039 1 96.88 251 GLU A O 1
ATOM 1902 N N . ASP A 1 252 ? -9.461 -40.281 -10.352 1 96.94 252 ASP A N 1
ATOM 1903 C CA . ASP A 1 252 ? -10.906 -40.531 -10.32 1 96.94 252 ASP A CA 1
ATOM 1904 C C . ASP A 1 252 ? -11.672 -39.25 -9.961 1 96.94 252 ASP A C 1
ATOM 1906 O O . ASP A 1 252 ? -11.336 -38.562 -8.984 1 96.94 252 ASP A O 1
ATOM 1910 N N . GLY A 1 253 ? -12.586 -38.906 -10.758 1 96.25 253 GLY A N 1
ATOM 1911 C CA . GLY A 1 253 ? -13.352 -37.688 -10.547 1 96.25 253 GLY A CA 1
ATOM 1912 C C . GLY A 1 253 ? -12.844 -36.5 -11.367 1 96.25 253 GLY A C 1
ATOM 1913 O O . GLY A 1 253 ? -13.523 -35.469 -11.477 1 96.25 253 GLY A O 1
ATOM 1914 N N . GLY A 1 254 ? -11.594 -36.656 -11.93 1 97.62 254 GLY A N 1
ATOM 1915 C CA . GLY A 1 254 ? -11.078 -35.625 -12.828 1 97.62 254 GLY A CA 1
ATOM 1916 C C . GLY A 1 254 ? -11.695 -35.688 -14.211 1 97.62 254 GLY A C 1
ATOM 1917 O O . GLY A 1 254 ? -12.047 -36.75 -14.703 1 97.62 254 GLY A O 1
ATOM 1918 N N . LYS A 1 255 ? -11.922 -34.531 -14.766 1 97.56 255 LYS A N 1
ATOM 1919 C CA . LYS A 1 255 ? -12.547 -34.469 -16.094 1 97.56 255 LYS A CA 1
ATOM 1920 C C . LYS A 1 255 ? -11.711 -33.625 -17.047 1 97.56 255 LYS A C 1
ATOM 1922 O O . LYS A 1 255 ? -11.141 -32.594 -16.656 1 97.56 255 LYS A O 1
ATOM 1927 N N . LEU A 1 256 ? -11.602 -34.094 -18.234 1 98.25 256 LEU A N 1
ATOM 1928 C CA . LEU A 1 256 ? -11 -33.406 -19.375 1 98.25 256 LEU A CA 1
ATOM 1929 C C . LEU A 1 256 ? -11.82 -33.625 -20.641 1 98.25 256 LEU A C 1
ATOM 1931 O O . LEU A 1 256 ? -11.844 -34.719 -21.188 1 98.25 256 LEU A O 1
ATOM 1935 N N . ASN A 1 257 ? -12.391 -32.562 -21.078 1 98.19 257 ASN A N 1
ATOM 1936 C CA . ASN A 1 257 ? -13.375 -32.688 -22.141 1 98.19 257 ASN A CA 1
ATOM 1937 C C . ASN A 1 257 ? -12.719 -32.656 -23.516 1 98.19 257 ASN A C 1
ATOM 1939 O O . ASN A 1 257 ? -13.125 -33.406 -24.422 1 98.19 257 ASN A O 1
ATOM 1943 N N . LYS A 1 258 ? -11.844 -31.75 -23.703 1 98.31 258 LYS A N 1
ATOM 1944 C CA . LYS A 1 258 ? -11.094 -31.609 -24.938 1 98.31 258 LYS A CA 1
ATOM 1945 C C . LYS A 1 258 ? -9.594 -31.453 -24.672 1 98.31 258 LYS A C 1
ATOM 1947 O O . LYS A 1 258 ? -9.195 -30.656 -23.812 1 98.31 258 LYS A O 1
ATOM 1952 N N . PHE A 1 259 ? -8.852 -32.219 -25.438 1 98.06 259 PHE A N 1
ATOM 1953 C CA . PHE A 1 259 ? -7.402 -32.125 -25.266 1 98.06 259 PHE A CA 1
ATOM 1954 C C . PHE A 1 259 ? -6.703 -32.188 -26.625 1 98.06 259 PHE A C 1
ATOM 1956 O O . PHE A 1 259 ? -6.984 -33.062 -27.453 1 98.06 259 PHE A O 1
ATOM 1963 N N . THR A 1 260 ? -5.852 -31.188 -26.875 1 98.12 260 THR A N 1
ATOM 1964 C CA . THR A 1 260 ? -5.02 -31.141 -28.078 1 98.12 260 THR A CA 1
ATOM 1965 C C . THR A 1 260 ? -3.555 -30.938 -27.703 1 98.12 260 THR A C 1
ATOM 1967 O O . THR A 1 260 ? -3.229 -30.016 -26.938 1 98.12 260 THR A O 1
ATOM 1970 N N . ILE A 1 261 ? -2.695 -31.766 -28.203 1 97.56 261 ILE A N 1
ATOM 1971 C CA . ILE A 1 261 ? -1.269 -31.625 -27.938 1 97.56 261 ILE A CA 1
ATOM 1972 C C . ILE A 1 261 ? -0.492 -31.656 -29.25 1 97.56 261 ILE A C 1
ATOM 1974 O O . ILE A 1 261 ? -0.726 -32.531 -30.094 1 97.56 261 ILE A O 1
ATOM 1978 N N . GLY A 1 262 ? 0.415 -30.656 -29.438 1 97.44 262 GLY A N 1
ATOM 1979 C CA . GLY A 1 262 ? 1.24 -30.609 -30.625 1 97.44 262 GLY A CA 1
ATOM 1980 C C . GLY A 1 262 ? 2.408 -31.562 -30.594 1 97.44 262 GLY A C 1
ATOM 1981 O O . GLY A 1 262 ? 2.896 -32 -31.641 1 97.44 262 GLY A O 1
ATOM 1982 N N . GLY A 1 263 ? 2.9 -31.812 -29.531 1 96.19 263 GLY A N 1
ATOM 1983 C CA . GLY A 1 263 ? 3.953 -32.781 -29.297 1 96.19 263 GLY A CA 1
ATOM 1984 C C . GLY A 1 263 ? 3.447 -34.062 -28.672 1 96.19 263 GLY A C 1
ATOM 1985 O O . GLY A 1 263 ? 2.48 -34.656 -29.156 1 96.19 263 GLY A O 1
ATOM 1986 N N . SER A 1 264 ? 4.152 -34.469 -27.578 1 94.12 264 SER A N 1
ATOM 1987 C CA . SER A 1 264 ? 3.738 -35.719 -26.922 1 94.12 264 SER A CA 1
ATOM 1988 C C . SER A 1 264 ? 3.828 -35.594 -25.406 1 94.12 264 SER A C 1
ATOM 1990 O O . SER A 1 264 ? 4.402 -34.625 -24.891 1 94.12 264 SER A O 1
ATOM 1992 N N . VAL A 1 265 ? 3.166 -36.469 -24.75 1 94.75 265 VAL A N 1
ATOM 1993 C CA . VAL A 1 265 ? 3.334 -36.688 -23.312 1 94.75 265 VAL A CA 1
ATOM 1994 C C . VAL A 1 265 ? 4.43 -37.75 -23.078 1 94.75 265 VAL A C 1
ATOM 1996 O O . VAL A 1 265 ? 4.27 -38.906 -23.438 1 94.75 265 VAL A O 1
ATOM 1999 N N . LYS A 1 266 ? 5.57 -37.344 -22.547 1 91.75 266 LYS A N 1
ATOM 2000 C CA . LYS A 1 266 ? 6.676 -38.281 -22.484 1 91.75 266 LYS A CA 1
ATOM 2001 C C . LYS A 1 266 ? 7.48 -38.125 -21.203 1 91.75 266 LYS A C 1
ATOM 2003 O O . LYS A 1 266 ? 7.68 -37 -20.734 1 91.75 266 LYS A O 1
ATOM 2008 N N . ASN A 1 267 ? 7.836 -39.125 -20.594 1 92.44 267 ASN A N 1
ATOM 2009 C CA . ASN A 1 267 ? 8.852 -39.188 -19.547 1 92.44 267 ASN A CA 1
ATOM 2010 C C . ASN A 1 267 ? 10.227 -39.531 -20.109 1 92.44 267 ASN A C 1
ATOM 2012 O O . ASN A 1 267 ? 10.43 -40.625 -20.625 1 92.44 267 ASN A O 1
ATOM 2016 N N . LEU A 1 268 ? 11.086 -38.688 -19.984 1 88.56 268 LEU A N 1
ATOM 2017 C CA . LEU A 1 268 ? 12.391 -38.875 -20.609 1 88.56 268 LEU A CA 1
ATOM 2018 C C . LEU A 1 268 ? 13.328 -39.656 -19.672 1 88.56 268 LEU A C 1
ATOM 2020 O O . LEU A 1 268 ? 14.414 -40.062 -20.094 1 88.56 268 LEU A O 1
ATOM 2024 N N . GLY A 1 269 ? 12.914 -39.812 -18.469 1 82.19 269 GLY A N 1
ATOM 2025 C CA . GLY A 1 269 ? 13.688 -40.656 -17.562 1 82.19 269 GLY A CA 1
ATOM 2026 C C . GLY A 1 269 ? 13.336 -42.125 -17.672 1 82.19 269 GLY A C 1
ATOM 2027 O O . GLY A 1 269 ? 14.164 -42.969 -17.359 1 82.19 269 GLY A O 1
ATOM 2028 N N . SER A 1 270 ? 12.18 -42.625 -17.812 1 79 270 SER A N 1
ATOM 2029 C CA . SER A 1 270 ? 11.789 -44.031 -17.781 1 79 270 SER A CA 1
ATOM 2030 C C . SER A 1 270 ? 10.836 -44.375 -18.922 1 79 270 SER A C 1
ATOM 2032 O O . SER A 1 270 ? 10.391 -45.5 -19.047 1 79 270 SER A O 1
ATOM 2034 N N . GLY A 1 271 ? 10.523 -43.562 -19.812 1 73.31 271 GLY A N 1
ATOM 2035 C CA . GLY A 1 271 ? 9.547 -43.781 -20.859 1 73.31 271 GLY A CA 1
ATOM 2036 C C . GLY A 1 271 ? 8.141 -43.344 -20.469 1 73.31 271 GLY A C 1
ATOM 2037 O O . GLY A 1 271 ? 7.949 -42.688 -19.453 1 73.31 271 GLY A O 1
ATOM 2038 N N . GLU A 1 272 ? 7.168 -43.906 -21.297 1 64.94 272 GLU A N 1
ATOM 2039 C CA . GLU A 1 272 ? 5.805 -43.406 -21.203 1 64.94 272 GLU A CA 1
ATOM 2040 C C . GLU A 1 272 ? 5.191 -43.719 -19.844 1 64.94 272 GLU A C 1
ATOM 2042 O O . GLU A 1 272 ? 5.125 -44.875 -19.438 1 64.94 272 GLU A O 1
ATOM 2047 N N . GLN A 1 273 ? 4.914 -42.5 -19.109 1 80.81 273 GLN A N 1
ATOM 2048 C CA . GLN A 1 273 ? 4.281 -42.75 -17.812 1 80.81 273 GLN A CA 1
ATOM 2049 C C . GLN A 1 273 ? 3.088 -41.812 -17.609 1 80.81 273 GLN A C 1
ATOM 2051 O O . GLN A 1 273 ? 3.26 -40.625 -17.281 1 80.81 273 GLN A O 1
ATOM 2056 N N . TYR A 1 274 ? 1.788 -42.281 -18.062 1 87.38 274 TYR A N 1
ATOM 2057 C CA . TYR A 1 274 ? 0.566 -41.562 -17.703 1 87.38 274 TYR A CA 1
ATOM 2058 C C . TYR A 1 274 ? -0.382 -42.469 -16.922 1 87.38 274 TYR A C 1
ATOM 2060 O O . TYR A 1 274 ? -0.27 -43.688 -16.984 1 87.38 274 TYR A O 1
ATOM 2068 N N . GLU A 1 275 ? -1.119 -41.875 -16.109 1 90.44 275 GLU A N 1
ATOM 2069 C CA . GLU A 1 275 ? -2.131 -42.562 -15.297 1 90.44 275 GLU A CA 1
ATOM 2070 C C . GLU A 1 275 ? -3.508 -41.938 -15.5 1 90.44 275 GLU A C 1
ATOM 2072 O O . GLU A 1 275 ? -3.732 -40.781 -15.133 1 90.44 275 GLU A O 1
ATOM 2077 N N . ILE A 1 276 ? -4.465 -42.719 -16.094 1 93.38 276 ILE A N 1
ATOM 2078 C CA . ILE A 1 276 ? -5.824 -42.25 -16.344 1 93.38 276 ILE A CA 1
ATOM 2079 C C . ILE A 1 276 ? -6.82 -43.094 -15.562 1 93.38 276 ILE A C 1
ATOM 2081 O O . ILE A 1 276 ? -7.145 -44.219 -15.969 1 93.38 276 ILE A O 1
ATOM 2085 N N . ASP A 1 277 ? -7.301 -42.531 -14.492 1 92.56 277 ASP A N 1
ATOM 2086 C CA . ASP A 1 277 ? -8.195 -43.281 -13.609 1 92.56 277 ASP A CA 1
ATOM 2087 C C . ASP A 1 277 ? -9.648 -42.844 -13.812 1 92.56 277 ASP A C 1
ATOM 2089 O O . ASP A 1 277 ? -10.547 -43.406 -13.164 1 92.56 277 ASP A O 1
ATOM 2093 N N . SER A 1 278 ? -9.836 -41.938 -14.672 1 91.69 278 SER A N 1
ATOM 2094 C CA . SER A 1 278 ? -11.164 -41.406 -14.93 1 91.69 278 SER A CA 1
ATOM 2095 C C . SER A 1 278 ? -11.664 -41.812 -16.312 1 91.69 278 SER A C 1
ATOM 2097 O O . SER A 1 278 ? -10.875 -42.219 -17.172 1 91.69 278 SER A O 1
ATOM 2099 N N . GLU A 1 279 ? -13.086 -41.719 -16.453 1 92.62 279 GLU A N 1
ATOM 2100 C CA . GLU A 1 279 ? -13.648 -41.875 -17.797 1 92.62 279 GLU A CA 1
ATOM 2101 C C . GLU A 1 279 ? -13.5 -40.625 -18.625 1 92.62 279 GLU A C 1
ATOM 2103 O O . GLU A 1 279 ? -14.062 -39.562 -18.281 1 92.62 279 GLU A O 1
ATOM 2108 N N . LEU A 1 280 ? -12.641 -40.781 -19.672 1 95.75 280 LEU A N 1
ATOM 2109 C CA . LEU A 1 280 ? -12.406 -39.656 -20.578 1 95.75 280 LEU A CA 1
ATOM 2110 C C . LEU A 1 280 ? -12.945 -39.969 -21.969 1 95.75 280 LEU A C 1
ATOM 2112 O O . LEU A 1 280 ? -13.102 -41.125 -22.344 1 95.75 280 LEU A O 1
ATOM 2116 N N . PRO A 1 281 ? -13.297 -38.875 -22.672 1 96 281 PRO A N 1
ATOM 2117 C CA . PRO A 1 281 ? -13.602 -39.125 -24.078 1 96 281 PRO A CA 1
ATOM 2118 C C . PRO A 1 281 ? -12.484 -39.844 -24.812 1 96 281 PRO A C 1
ATOM 2120 O O . PRO A 1 281 ? -11.305 -39.594 -24.547 1 96 281 PRO A O 1
ATOM 2123 N N . GLU A 1 282 ? -12.844 -40.625 -25.812 1 95.75 282 GLU A N 1
ATOM 2124 C CA . GLU A 1 282 ? -11.883 -41.469 -26.531 1 95.75 282 GLU A CA 1
ATOM 2125 C C . GLU A 1 282 ? -10.82 -40.625 -27.219 1 95.75 282 GLU A C 1
ATOM 2127 O O . GLU A 1 282 ? -9.641 -40.969 -27.234 1 95.75 282 GLU A O 1
ATOM 2132 N N . ASP A 1 283 ? -11.242 -39.531 -27.781 1 95.69 283 ASP A N 1
ATOM 2133 C CA . ASP A 1 283 ? -10.32 -38.656 -28.5 1 95.69 283 ASP A CA 1
ATOM 2134 C C . ASP A 1 283 ? -9.289 -38.062 -27.562 1 95.69 283 ASP A C 1
ATOM 2136 O O . ASP A 1 283 ? -8.141 -37.844 -27.938 1 95.69 283 ASP A O 1
ATOM 2140 N N . VAL A 1 284 ? -9.68 -37.781 -26.328 1 96.38 284 VAL A N 1
ATOM 2141 C CA . VAL A 1 284 ? -8.789 -37.219 -25.312 1 96.38 284 VAL A CA 1
ATOM 2142 C C . VAL A 1 284 ? -7.734 -38.281 -24.922 1 96.38 284 VAL A C 1
ATOM 2144 O O . VAL A 1 284 ? -6.547 -37.938 -24.828 1 96.38 284 VAL A O 1
ATOM 2147 N N . VAL A 1 285 ? -8.164 -39.5 -24.75 1 95.5 285 VAL A N 1
ATOM 2148 C CA . VAL A 1 285 ? -7.258 -40.594 -24.375 1 95.5 285 VAL A CA 1
ATOM 2149 C C . VAL A 1 285 ? -6.227 -40.812 -25.469 1 95.5 285 VAL A C 1
ATOM 2151 O O . VAL A 1 285 ? -5.039 -40.969 -25.203 1 95.5 285 VAL A O 1
ATOM 2154 N N . GLU A 1 286 ? -6.691 -40.781 -26.719 1 94.25 286 GLU A N 1
ATOM 2155 C CA . GLU A 1 286 ? -5.801 -40.969 -27.859 1 94.25 286 GLU A CA 1
ATOM 2156 C C . GLU A 1 286 ? -4.742 -39.875 -27.906 1 94.25 286 GLU A C 1
ATOM 2158 O O . GLU A 1 286 ? -3.588 -40.125 -28.25 1 94.25 286 GLU A O 1
ATOM 2163 N N . GLU A 1 287 ? -5.188 -38.656 -27.625 1 93.94 287 GLU A N 1
ATOM 2164 C CA . GLU A 1 287 ? -4.25 -37.531 -27.641 1 93.94 287 GLU A CA 1
ATOM 2165 C C . GLU A 1 287 ? -3.191 -37.688 -26.547 1 93.94 287 GLU A C 1
ATOM 2167 O O . GLU A 1 287 ? -2.021 -37.375 -26.766 1 93.94 287 GLU A O 1
ATOM 2172 N N . ILE A 1 288 ? -3.537 -38.188 -25.344 1 92.94 288 ILE A N 1
ATOM 2173 C CA . ILE A 1 288 ? -2.613 -38.375 -24.234 1 92.94 288 ILE A CA 1
ATOM 2174 C C . ILE A 1 288 ? -1.573 -39.438 -24.594 1 92.94 288 ILE A C 1
ATOM 2176 O O . ILE A 1 288 ? -0.406 -39.312 -24.219 1 92.94 288 ILE A O 1
ATOM 2180 N N . ARG A 1 289 ? -1.986 -40.406 -25.359 1 89.69 289 ARG A N 1
ATOM 2181 C CA . ARG A 1 289 ? -1.133 -41.562 -25.672 1 89.69 289 ARG A CA 1
ATOM 2182 C C . ARG A 1 289 ? -0.313 -41.312 -26.922 1 89.69 289 ARG A C 1
ATOM 2184 O O . ARG A 1 289 ? 0.444 -42.156 -27.359 1 89.69 289 ARG A O 1
ATOM 2191 N N . LYS A 1 290 ? -0.546 -40.156 -27.359 1 83.44 290 LYS A N 1
ATOM 2192 C CA . LYS A 1 290 ? 0.191 -39.781 -28.562 1 83.44 290 LYS A CA 1
ATOM 2193 C C . LYS A 1 290 ? 1.697 -39.812 -28.312 1 83.44 290 LYS A C 1
ATOM 2195 O O . LYS A 1 290 ? 2.164 -39.406 -27.25 1 83.44 290 LYS A O 1
ATOM 2200 N N . MET B 1 1 ? 6.363 6.855 18.828 1 73.5 1 MET B N 1
ATOM 2201 C CA . MET B 1 1 ? 5.023 6.949 18.266 1 73.5 1 MET B CA 1
ATOM 2202 C C . MET B 1 1 ? 4.855 5.973 17.094 1 73.5 1 MET B C 1
ATOM 2204 O O . MET B 1 1 ? 5.77 5.801 16.297 1 73.5 1 MET B O 1
ATOM 2208 N N . VAL B 1 2 ? 3.797 5.195 17.125 1 83.31 2 VAL B N 1
ATOM 2209 C CA . VAL B 1 2 ? 3.555 4.191 16.094 1 83.31 2 VAL B CA 1
ATOM 2210 C C . VAL B 1 2 ? 2.4 4.633 15.195 1 83.31 2 VAL B C 1
ATOM 2212 O O . VAL B 1 2 ? 1.346 5.043 15.688 1 83.31 2 VAL B O 1
ATOM 2215 N N . VAL B 1 3 ? 2.721 4.715 13.945 1 85 3 VAL B N 1
ATOM 2216 C CA . VAL B 1 3 ? 1.664 4.996 12.984 1 85 3 VAL B CA 1
ATOM 2217 C C . VAL B 1 3 ? 0.935 3.703 12.625 1 85 3 VAL B C 1
ATOM 2219 O O . VAL B 1 3 ? 1.562 2.721 12.219 1 85 3 VAL B O 1
ATOM 2222 N N . HIS B 1 4 ? -0.316 3.67 12.797 1 87.5 4 HIS B N 1
ATOM 2223 C CA . HIS B 1 4 ? -1.115 2.531 12.352 1 87.5 4 HIS B CA 1
ATOM 2224 C C . HIS B 1 4 ? -1.26 2.516 10.836 1 87.5 4 HIS B C 1
ATOM 2226 O O . HIS B 1 4 ? -1.688 3.506 10.234 1 87.5 4 HIS B O 1
ATOM 2232 N N . GLN B 1 5 ? -0.856 1.317 10.273 1 85.06 5 GLN B N 1
ATOM 2233 C CA . GLN B 1 5 ? -0.903 1.202 8.82 1 85.06 5 GLN B CA 1
ATOM 2234 C C . GLN B 1 5 ? -2.318 1.431 8.297 1 85.06 5 GLN B C 1
ATOM 2236 O O . GLN B 1 5 ? -3.291 1.287 9.039 1 85.06 5 GLN B O 1
ATOM 2241 N N . GLY B 1 6 ? -2.258 1.874 7.02 1 80.12 6 GLY B N 1
ATOM 2242 C CA . GLY B 1 6 ? -3.523 2.348 6.484 1 80.12 6 GLY B CA 1
ATOM 2243 C C . GLY B 1 6 ? -4.039 1.502 5.336 1 80.12 6 GLY B C 1
ATOM 2244 O O . GLY B 1 6 ? -3.6 0.367 5.148 1 80.12 6 GLY B O 1
ATOM 2245 N N . ALA B 1 7 ? -5.043 2.105 4.734 1 93.19 7 ALA B N 1
ATOM 2246 C CA . ALA B 1 7 ? -5.711 1.513 3.578 1 93.19 7 ALA B CA 1
ATOM 2247 C C . ALA B 1 7 ? -4.738 1.314 2.42 1 93.19 7 ALA B C 1
ATOM 2249 O O . ALA B 1 7 ? -4.781 0.29 1.735 1 93.19 7 ALA B O 1
ATOM 2250 N N . LEU B 1 8 ? -3.84 2.229 2.195 1 95.69 8 LEU B N 1
ATOM 2251 C CA . LEU B 1 8 ? -2.738 2.121 1.245 1 95.69 8 LEU B CA 1
ATOM 2252 C C . LEU B 1 8 ? -1.395 2.252 1.954 1 95.69 8 LEU B C 1
ATOM 2254 O O . LEU B 1 8 ? -1.084 3.305 2.514 1 95.69 8 LEU B O 1
ATOM 2258 N N . THR B 1 9 ? -0.638 1.234 1.95 1 95.81 9 THR B N 1
ATOM 2259 C CA . THR B 1 9 ? 0.671 1.219 2.592 1 95.81 9 THR B CA 1
ATOM 2260 C C . THR B 1 9 ? 1.767 0.898 1.579 1 95.81 9 THR B C 1
ATOM 2262 O O . THR B 1 9 ? 1.688 -0.107 0.87 1 95.81 9 THR B O 1
ATOM 2265 N N . VAL B 1 10 ? 2.682 1.705 1.386 1 96.31 10 VAL B N 1
ATOM 2266 C CA . VAL B 1 10 ? 3.955 1.438 0.725 1 96.31 10 VAL B CA 1
ATOM 2267 C C . VAL B 1 10 ? 5.082 1.45 1.753 1 96.31 10 VAL B C 1
ATOM 2269 O O . VAL B 1 10 ? 5.441 2.508 2.277 1 96.31 10 VAL B O 1
ATOM 2272 N N . TYR B 1 11 ? 5.57 0.357 2.117 1 95.5 11 TYR B N 1
ATOM 2273 C CA . TYR B 1 11 ? 6.512 0.244 3.227 1 95.5 11 TYR B CA 1
ATOM 2274 C C . TYR B 1 11 ? 7.688 -0.652 2.855 1 95.5 11 TYR B C 1
ATOM 2276 O O . TYR B 1 11 ? 7.508 -1.841 2.58 1 95.5 11 TYR B O 1
ATOM 2284 N N . ASN B 1 12 ? 8.898 -0.097 2.754 1 95.88 12 ASN B N 1
ATOM 2285 C CA . ASN B 1 12 ? 10.117 -0.881 2.562 1 95.88 12 ASN B CA 1
ATOM 2286 C C . ASN B 1 12 ? 10.719 -1.312 3.896 1 95.88 12 ASN B C 1
ATOM 2288 O O . ASN B 1 12 ? 11.594 -0.628 4.438 1 95.88 12 ASN B O 1
ATOM 2292 N N . TYR B 1 13 ? 10.297 -2.455 4.336 1 91.69 13 TYR B N 1
ATOM 2293 C CA . TYR B 1 13 ? 10.688 -2.943 5.652 1 91.69 13 TYR B CA 1
ATOM 2294 C C . TYR B 1 13 ? 12.047 -3.627 5.605 1 91.69 13 TYR B C 1
ATOM 2296 O O . TYR B 1 13 ? 12.469 -4.254 6.578 1 91.69 13 TYR B O 1
ATOM 2304 N N . SER B 1 14 ? 12.812 -3.5 4.559 1 91.31 14 SER B N 1
ATOM 2305 C CA . SER B 1 14 ? 14.133 -4.098 4.406 1 91.31 14 SER B CA 1
ATOM 2306 C C . SER B 1 14 ? 15.211 -3.227 5.047 1 91.31 14 SER B C 1
ATOM 2308 O O . SER B 1 14 ? 15.273 -2.021 4.789 1 91.31 14 SER B O 1
ATOM 2310 N N . SER B 1 15 ? 16.016 -3.857 5.941 1 92.31 15 SER B N 1
ATOM 2311 C CA . SER B 1 15 ? 17.109 -3.107 6.555 1 92.31 15 SER B CA 1
ATOM 2312 C C . SER B 1 15 ? 18.234 -2.842 5.551 1 92.31 15 SER B C 1
ATOM 2314 O O . SER B 1 15 ? 19.156 -2.078 5.836 1 92.31 15 SER B O 1
ATOM 2316 N N . ASP B 1 16 ? 18.188 -3.391 4.367 1 92.88 16 ASP B N 1
ATOM 2317 C CA . ASP B 1 16 ? 19.188 -3.229 3.322 1 92.88 16 ASP B CA 1
ATOM 2318 C C . ASP B 1 16 ? 19.031 -1.888 2.607 1 92.88 16 ASP B C 1
ATOM 2320 O O . ASP B 1 16 ? 18 -1.645 1.958 1 92.88 16 ASP B O 1
ATOM 2324 N N . PRO B 1 17 ? 20.047 -0.994 2.695 1 93.06 17 PRO B N 1
ATOM 2325 C CA . PRO B 1 17 ? 19.906 0.321 2.064 1 93.06 17 PRO B CA 1
ATOM 2326 C C . PRO B 1 17 ? 19.812 0.238 0.543 1 93.06 17 PRO B C 1
ATOM 2328 O O . PRO B 1 17 ? 19.438 1.218 -0.11 1 93.06 17 PRO B O 1
ATOM 2331 N N . GLU B 1 18 ? 20.109 -0.956 -0.005 1 94.38 18 GLU B N 1
ATOM 2332 C CA . GLU B 1 18 ? 20.047 -1.115 -1.454 1 94.38 18 GLU B CA 1
ATOM 2333 C C . GLU B 1 18 ? 18.641 -1.548 -1.899 1 94.38 18 GLU B C 1
ATOM 2335 O O . GLU B 1 18 ? 18.359 -1.586 -3.098 1 94.38 18 GLU B O 1
ATOM 2340 N N . SER B 1 19 ? 17.844 -1.851 -0.956 1 93.88 19 SER B N 1
ATOM 2341 C CA . SER B 1 19 ? 16.438 -2.123 -1.273 1 93.88 19 SER B CA 1
ATOM 2342 C C . SER B 1 19 ? 15.672 -0.833 -1.555 1 93.88 19 SER B C 1
ATOM 2344 O O . SER B 1 19 ? 15.664 0.08 -0.727 1 93.88 19 SER B O 1
ATOM 2346 N N . ILE B 1 20 ? 15.102 -0.72 -2.781 1 95.12 20 ILE B N 1
ATOM 2347 C CA . ILE B 1 20 ? 14.398 0.503 -3.162 1 95.12 20 ILE B CA 1
ATOM 2348 C C . ILE B 1 20 ? 13.008 0.161 -3.688 1 95.12 20 ILE B C 1
ATOM 2350 O O . ILE B 1 20 ? 12.844 -0.795 -4.449 1 95.12 20 ILE B O 1
ATOM 2354 N N . ILE B 1 21 ? 12.016 0.829 -3.271 1 95.88 21 ILE B N 1
ATOM 2355 C CA . ILE B 1 21 ? 10.68 0.809 -3.846 1 95.88 21 ILE B CA 1
ATOM 2356 C C . ILE B 1 21 ? 10.438 2.092 -4.637 1 95.88 21 ILE B C 1
ATOM 2358 O O . ILE B 1 21 ? 10.648 3.193 -4.125 1 95.88 21 ILE B O 1
ATOM 2362 N N . ASN B 1 22 ? 10.141 1.929 -5.879 1 95.81 22 ASN B N 1
ATOM 2363 C CA . ASN B 1 22 ? 9.648 3.033 -6.691 1 95.81 22 ASN B CA 1
ATOM 2364 C C . ASN B 1 22 ? 8.156 2.891 -6.98 1 95.81 22 ASN B C 1
ATOM 2366 O O . ASN B 1 22 ? 7.699 1.826 -7.398 1 95.81 22 ASN B O 1
ATOM 2370 N N . ALA B 1 23 ? 7.473 4.016 -6.727 1 94 23 ALA B N 1
ATOM 2371 C CA . ALA B 1 23 ? 6.027 3.889 -6.887 1 94 23 ALA B CA 1
ATOM 2372 C C . ALA B 1 23 ? 5.438 5.129 -7.555 1 94 23 ALA B C 1
ATOM 2374 O O . ALA B 1 23 ? 5.902 6.246 -7.32 1 94 23 ALA B O 1
ATOM 2375 N N . ASN B 1 24 ? 4.527 4.902 -8.461 1 95.38 24 ASN B N 1
ATOM 2376 C CA . ASN B 1 24 ? 3.598 5.871 -9.039 1 95.38 24 ASN B CA 1
ATOM 2377 C C . ASN B 1 24 ? 2.146 5.469 -8.789 1 95.38 24 ASN B C 1
ATOM 2379 O O . ASN B 1 24 ? 1.675 4.469 -9.336 1 95.38 24 ASN B O 1
ATOM 2383 N N . ILE B 1 25 ? 1.454 6.242 -8.008 1 95.56 25 ILE B N 1
ATOM 2384 C CA . ILE B 1 25 ? 0.115 5.883 -7.551 1 95.56 25 ILE B CA 1
ATOM 2385 C C . ILE B 1 25 ? -0.863 7.008 -7.891 1 95.56 25 ILE B C 1
ATOM 2387 O O . ILE B 1 25 ? -0.673 8.148 -7.473 1 95.56 25 ILE B O 1
ATOM 2391 N N . LYS B 1 26 ? -1.937 6.707 -8.602 1 94.56 26 LYS B N 1
ATOM 2392 C CA . LYS B 1 26 ? -2.793 7.781 -9.102 1 94.56 26 LYS B CA 1
ATOM 2393 C C . LYS B 1 26 ? -4.254 7.535 -8.727 1 94.56 26 LYS B C 1
ATOM 2395 O O . LYS B 1 26 ? -4.711 6.391 -8.719 1 94.56 26 LYS B O 1
ATOM 2400 N N . ASN B 1 27 ? -4.863 8.547 -8.398 1 94.75 27 ASN B N 1
ATOM 2401 C CA . ASN B 1 27 ? -6.312 8.633 -8.281 1 94.75 27 ASN B CA 1
ATOM 2402 C C . ASN B 1 27 ? -6.855 7.621 -7.277 1 94.75 27 ASN B C 1
ATOM 2404 O O . ASN B 1 27 ? -7.777 6.867 -7.586 1 94.75 27 ASN B O 1
ATOM 2408 N N . ILE B 1 28 ? -6.219 7.637 -6.129 1 95.19 28 ILE B N 1
ATOM 2409 C CA . ILE B 1 28 ? -6.652 6.723 -5.074 1 95.19 28 ILE B CA 1
ATOM 2410 C C . ILE B 1 28 ? -7.801 7.348 -4.289 1 95.19 28 ILE B C 1
ATOM 2412 O O . ILE B 1 28 ? -7.777 8.547 -3.986 1 95.19 28 ILE B O 1
ATOM 2416 N N . THR B 1 29 ? -8.867 6.625 -4.066 1 96.69 29 THR B N 1
ATOM 2417 C CA . THR B 1 29 ? -9.977 6.992 -3.189 1 96.69 29 THR B CA 1
ATOM 2418 C C . THR B 1 29 ? -10.078 6.027 -2.012 1 96.69 29 THR B C 1
ATOM 2420 O O . THR B 1 29 ? -10.039 4.809 -2.195 1 96.69 29 THR B O 1
ATOM 2423 N N . LEU B 1 30 ? -10.156 6.57 -0.831 1 97.25 30 LEU B N 1
ATOM 2424 C CA . LEU B 1 30 ? -10.156 5.734 0.365 1 97.25 30 LEU B CA 1
ATOM 2425 C C . LEU B 1 30 ? -11.367 6.027 1.238 1 97.25 30 LEU B C 1
ATOM 2427 O O . LEU B 1 30 ? -11.445 7.086 1.866 1 97.25 30 LEU B O 1
ATOM 2431 N N . GLY B 1 31 ? -12.273 5.094 1.239 1 94.5 31 GLY B N 1
ATOM 2432 C CA . GLY B 1 31 ? -13.453 5.219 2.084 1 94.5 31 GLY B CA 1
ATOM 2433 C C . GLY B 1 31 ? -14.484 6.184 1.533 1 94.5 31 GLY B C 1
ATOM 2434 O O . GLY B 1 31 ? -14.391 6.613 0.381 1 94.5 31 GLY B O 1
ATOM 2435 N N . ARG B 1 32 ? -15.523 6.383 2.311 1 92.88 32 ARG B N 1
ATOM 2436 C CA . ARG B 1 32 ? -16.609 7.332 2.047 1 92.88 32 ARG B CA 1
ATOM 2437 C C . ARG B 1 32 ? -17.062 8.008 3.334 1 92.88 32 ARG B C 1
ATOM 2439 O O . ARG B 1 32 ? -16.719 7.562 4.43 1 92.88 32 ARG B O 1
ATOM 2446 N N . GLU B 1 33 ? -17.812 9.039 2.973 1 91.94 33 GLU B N 1
ATOM 2447 C CA . GLU B 1 33 ? -18.422 9.68 4.125 1 91.94 33 GLU B CA 1
ATOM 2448 C C . GLU B 1 33 ? -19.25 8.688 4.938 1 91.94 33 GLU B C 1
ATOM 2450 O O . GLU B 1 33 ? -20.031 7.918 4.379 1 91.94 33 GLU B O 1
ATOM 2455 N N . LYS B 1 34 ? -19.078 8.492 6.184 1 89.81 34 LYS B N 1
ATOM 2456 C CA . LYS B 1 34 ? -19.812 7.625 7.105 1 89.81 34 LYS B CA 1
ATOM 2457 C C . LYS B 1 34 ? -19.312 6.184 7.008 1 89.81 34 LYS B C 1
ATOM 2459 O O . LYS B 1 34 ? -19.828 5.297 7.691 1 89.81 34 LYS B O 1
ATOM 2464 N N . ALA B 1 35 ? -18.469 5.973 6.047 1 93.12 35 ALA B N 1
ATOM 2465 C CA . ALA B 1 35 ? -17.828 4.664 5.949 1 93.12 35 ALA B CA 1
ATOM 2466 C C . ALA B 1 35 ? -16.344 4.812 5.664 1 93.12 35 ALA B C 1
ATOM 2468 O O . ALA B 1 35 ? -15.852 4.344 4.633 1 93.12 35 ALA B O 1
ATOM 2469 N N . PRO B 1 36 ? -15.68 5.465 6.551 1 94.56 36 PRO B N 1
ATOM 2470 C CA . PRO B 1 36 ? -14.25 5.703 6.367 1 94.56 36 PRO B CA 1
ATOM 2471 C C . PRO B 1 36 ? -13.422 4.418 6.434 1 94.56 36 PRO B C 1
ATOM 2473 O O . PRO B 1 36 ? -13.922 3.381 6.879 1 94.56 36 PRO B O 1
ATOM 2476 N N . VAL B 1 37 ? -12.297 4.426 5.883 1 94.5 37 VAL B N 1
ATOM 2477 C CA . VAL B 1 37 ? -11.352 3.35 6.172 1 94.5 37 VAL B CA 1
ATOM 2478 C C . VAL B 1 37 ? -10.898 3.438 7.625 1 94.5 37 VAL B C 1
ATOM 2480 O O . VAL B 1 37 ? -10.883 4.52 8.211 1 94.5 37 VAL B O 1
ATOM 2483 N N . ILE B 1 38 ? -10.5 2.287 8.148 1 92.31 38 ILE B N 1
ATOM 2484 C CA . ILE B 1 38 ? -10.055 2.232 9.539 1 92.31 38 ILE B CA 1
ATOM 2485 C C . ILE B 1 38 ? -8.531 2.342 9.586 1 92.31 38 ILE B C 1
ATOM 2487 O O . ILE B 1 38 ? -7.828 1.692 8.805 1 92.31 38 ILE B O 1
ATOM 2491 N N . GLY B 1 39 ? -8.039 3.115 10.484 1 92.94 39 GLY B N 1
ATOM 2492 C CA . GLY B 1 39 ? -6.617 3.393 10.547 1 92.94 39 GLY B CA 1
ATOM 2493 C C . GLY B 1 39 ? -6.207 4.594 9.719 1 92.94 39 GLY B C 1
ATOM 2494 O O . GLY B 1 39 ? -6.934 5.586 9.648 1 92.94 39 GLY B O 1
ATOM 2495 N N . SER B 1 40 ? -5.02 4.52 9.148 1 95.44 40 SER B N 1
ATOM 2496 C CA . SER B 1 40 ? -4.535 5.617 8.312 1 95.44 40 SER B CA 1
ATOM 2497 C C . SER B 1 40 ? -4.977 5.449 6.863 1 95.44 40 SER B C 1
ATOM 2499 O O . SER B 1 40 ? -5.391 4.359 6.457 1 95.44 40 SER B O 1
ATOM 2501 N N . GLY B 1 41 ? -5.016 6.504 6.18 1 97.44 41 GLY B N 1
ATOM 2502 C CA . GLY B 1 41 ? -5.289 6.43 4.754 1 97.44 41 GLY B CA 1
ATOM 2503 C C . GLY B 1 41 ? -4.102 5.941 3.943 1 97.44 41 GLY B C 1
ATOM 2504 O O . GLY B 1 41 ? -4.016 4.758 3.605 1 97.44 41 GLY B O 1
ATOM 2505 N N . VAL B 1 42 ? -3.139 6.789 3.795 1 97.94 42 VAL B N 1
ATOM 2506 C CA . VAL B 1 42 ? -1.92 6.508 3.043 1 97.94 42 VAL B CA 1
ATOM 2507 C C . VAL B 1 42 ? -0.723 6.484 3.99 1 97.94 42 VAL B C 1
ATOM 2509 O O . VAL B 1 42 ? -0.509 7.434 4.754 1 97.94 42 VAL B O 1
ATOM 2512 N N . PHE B 1 43 ? -0.07 5.422 3.988 1 97.19 43 PHE B N 1
ATOM 2513 C CA . PHE B 1 43 ? 1.161 5.219 4.742 1 97.19 43 PHE B CA 1
ATOM 2514 C C . PHE B 1 43 ? 2.328 4.93 3.805 1 97.19 43 PHE B C 1
ATOM 2516 O O . PHE B 1 43 ? 2.355 3.893 3.141 1 97.19 43 PHE B O 1
ATOM 2523 N N . VAL B 1 44 ? 3.318 5.82 3.682 1 97.69 44 VAL B N 1
ATOM 2524 C CA . VAL B 1 44 ? 4.512 5.605 2.871 1 97.69 44 VAL B CA 1
ATOM 2525 C C . VAL B 1 44 ? 5.762 5.75 3.738 1 97.69 44 VAL B C 1
ATOM 2527 O O . VAL B 1 44 ? 6.023 6.824 4.285 1 97.69 44 VAL B O 1
ATOM 2530 N N . GLY B 1 45 ? 6.543 4.676 3.885 1 96.62 45 GLY B N 1
ATOM 2531 C CA . GLY B 1 45 ? 7.711 4.75 4.75 1 96.62 45 GLY B CA 1
ATOM 2532 C C . GLY B 1 45 ? 8.805 3.777 4.363 1 96.62 45 GLY B C 1
ATOM 2533 O O . GLY B 1 45 ? 8.531 2.709 3.812 1 96.62 45 GLY B O 1
ATOM 2534 N N . GLY B 1 46 ? 9.992 4.148 4.562 1 96 46 GLY B N 1
ATOM 2535 C CA . GLY B 1 46 ? 11.117 3.229 4.496 1 96 46 GLY B CA 1
ATOM 2536 C C . GLY B 1 46 ? 11.445 2.588 5.832 1 96 46 GLY B C 1
ATOM 2537 O O . GLY B 1 46 ? 10.656 2.678 6.777 1 96 46 GLY B O 1
ATOM 2538 N N . PHE B 1 47 ? 12.547 1.853 5.859 1 93.44 47 PHE B N 1
ATOM 2539 C CA . PHE B 1 47 ? 12.961 1.161 7.074 1 93.44 47 PHE B CA 1
ATOM 2540 C C . PHE B 1 47 ? 13.344 2.158 8.164 1 93.44 47 PHE B C 1
ATOM 2542 O O . PHE B 1 47 ? 12.883 2.045 9.305 1 93.44 47 PHE B O 1
ATOM 2549 N N . ASN B 1 48 ? 13.992 3.006 7.941 1 91.44 48 ASN B N 1
ATOM 2550 C CA . ASN B 1 48 ? 14.461 4.172 8.68 1 91.44 48 ASN B CA 1
ATOM 2551 C C . ASN B 1 48 ? 15.344 5.066 7.82 1 91.44 48 ASN B C 1
ATOM 2553 O O . ASN B 1 48 ? 15.234 5.059 6.594 1 91.44 48 ASN B O 1
ATOM 2557 N N . GLU B 1 49 ? 16.141 5.832 8.391 1 89.56 49 GLU B N 1
ATOM 2558 C CA . GLU B 1 49 ? 16.969 6.758 7.637 1 89.56 49 GLU B CA 1
ATOM 2559 C C . GLU B 1 49 ? 18.109 6.023 6.922 1 89.56 49 GLU B C 1
ATOM 2561 O O . GLU B 1 49 ? 18.719 6.566 6.004 1 89.56 49 GLU B O 1
ATOM 2566 N N . LYS B 1 50 ? 18.406 4.77 7.34 1 93.31 50 LYS B N 1
ATOM 2567 C CA . LYS B 1 50 ? 19.609 4.098 6.836 1 93.31 50 LYS B CA 1
ATOM 2568 C C . LYS B 1 50 ? 19.234 2.842 6.051 1 93.31 50 LYS B C 1
ATOM 2570 O O . LYS B 1 50 ? 20.094 2.234 5.406 1 93.31 50 LYS B O 1
ATOM 2575 N N . GLY B 1 51 ? 18.047 2.418 6.086 1 94.81 51 GLY B N 1
ATOM 2576 C CA . GLY B 1 51 ? 17.656 1.181 5.43 1 94.81 51 GLY B CA 1
ATOM 2577 C C . GLY B 1 51 ? 16.953 1.403 4.102 1 94.81 51 GLY B C 1
ATOM 2578 O O . GLY B 1 51 ? 17.266 2.352 3.381 1 94.81 51 GLY B O 1
ATOM 2579 N N . GLY B 1 52 ? 16.109 0.392 3.736 1 95.06 52 GLY B N 1
ATOM 2580 C CA . GLY B 1 52 ? 15.367 0.457 2.486 1 95.06 52 GLY B CA 1
ATOM 2581 C C . GLY B 1 52 ? 14.57 1.736 2.334 1 95.06 52 GLY B C 1
ATOM 2582 O O . GLY B 1 52 ? 13.992 2.232 3.303 1 95.06 52 GLY B O 1
ATOM 2583 N N . LYS B 1 53 ? 14.547 2.254 1.111 1 97.56 53 LYS B N 1
ATOM 2584 C CA . LYS B 1 53 ? 13.914 3.549 0.851 1 97.56 53 LYS B CA 1
ATOM 2585 C C . LYS B 1 53 ? 12.703 3.396 -0.06 1 97.56 53 LYS B C 1
ATOM 2587 O O . LYS B 1 53 ? 12.562 2.391 -0.758 1 97.56 53 LYS B O 1
ATOM 2592 N N . VAL B 1 54 ? 11.828 4.32 0.005 1 97.94 54 VAL B N 1
ATOM 2593 C CA . VAL B 1 54 ? 10.711 4.434 -0.92 1 97.94 54 VAL B CA 1
ATOM 2594 C C . VAL B 1 54 ? 10.812 5.738 -1.701 1 97.94 54 VAL B C 1
ATOM 2596 O O . VAL B 1 54 ? 10.859 6.82 -1.11 1 97.94 54 VAL B O 1
ATOM 2599 N N . ASN B 1 55 ? 10.953 5.578 -2.936 1 98.12 55 ASN B N 1
ATOM 2600 C CA . ASN B 1 55 ? 10.828 6.719 -3.838 1 98.12 55 ASN B CA 1
ATOM 2601 C C . ASN B 1 55 ? 9.43 6.812 -4.43 1 98.12 55 ASN B C 1
ATOM 2603 O O . ASN B 1 55 ? 9.094 6.086 -5.367 1 98.12 55 ASN B O 1
ATOM 2607 N N . LEU B 1 56 ? 8.656 7.648 -3.898 1 98 56 LEU B N 1
ATOM 2608 C CA . LEU B 1 56 ? 7.324 7.922 -4.418 1 98 56 LEU B CA 1
ATOM 2609 C C . LEU B 1 56 ? 7.367 9.023 -5.473 1 98 56 LEU B C 1
ATOM 2611 O O . LEU B 1 56 ? 7.391 10.203 -5.141 1 98 56 LEU B O 1
ATOM 2615 N N . GLU B 1 57 ? 7.352 8.625 -6.688 1 97.56 57 GLU B N 1
ATOM 2616 C CA . GLU B 1 57 ? 7.473 9.594 -7.773 1 97.56 57 GLU B CA 1
ATOM 2617 C C . GLU B 1 57 ? 6.234 10.477 -7.867 1 97.56 57 GLU B C 1
ATOM 2619 O O . GLU B 1 57 ? 6.34 11.672 -8.156 1 97.56 57 GLU B O 1
ATOM 2624 N N . TYR B 1 58 ? 5.188 9.828 -7.777 1 97.88 58 TYR B N 1
ATOM 2625 C CA . TYR B 1 58 ? 3.92 10.539 -7.906 1 97.88 58 TYR B CA 1
ATOM 2626 C C . TYR B 1 58 ? 2.838 9.883 -7.055 1 97.88 58 TYR B C 1
ATOM 2628 O O . TYR B 1 58 ? 2.738 8.656 -7 1 97.88 58 TYR B O 1
ATOM 2636 N N . LEU B 1 59 ? 2.051 10.688 -6.355 1 98.25 59 LEU B N 1
ATOM 2637 C CA . LEU B 1 59 ? 0.851 10.273 -5.637 1 98.25 59 LEU B CA 1
ATOM 2638 C C . LEU B 1 59 ? -0.293 11.25 -5.879 1 98.25 59 LEU B C 1
ATOM 2640 O O . LEU B 1 59 ? -0.151 12.453 -5.633 1 98.25 59 LEU B O 1
ATOM 2644 N N . SER B 1 60 ? -1.383 10.781 -6.379 1 98.38 60 SER B N 1
ATOM 2645 C CA . SER B 1 60 ? -2.578 11.617 -6.402 1 98.38 60 SER B CA 1
ATOM 2646 C C . SER B 1 60 ? -3.734 10.945 -5.668 1 98.38 60 SER B C 1
ATOM 2648 O O . SER B 1 60 ? -3.98 9.75 -5.844 1 98.38 60 SER B O 1
ATOM 2650 N N . THR B 1 61 ? -4.324 11.68 -4.875 1 98 61 THR B N 1
ATOM 2651 C CA . THR B 1 61 ? -5.457 11.172 -4.109 1 98 61 THR B CA 1
ATOM 2652 C C . THR B 1 61 ? -6.727 11.953 -4.434 1 98 61 THR B C 1
ATOM 2654 O O . THR B 1 61 ? -6.664 13.141 -4.754 1 98 61 THR B O 1
ATOM 2657 N N . ASN B 1 62 ? -7.824 11.227 -4.48 1 97.94 62 ASN B N 1
ATOM 2658 C CA . ASN B 1 62 ? -9.156 11.828 -4.453 1 97.94 62 ASN B CA 1
ATOM 2659 C C . ASN B 1 62 ? -9.695 11.93 -3.029 1 97.94 62 ASN B C 1
ATOM 2661 O O . ASN B 1 62 ? -8.992 12.391 -2.125 1 97.94 62 ASN B O 1
ATOM 2665 N N . LYS B 1 63 ? -10.875 11.516 -2.799 1 98.19 63 LYS B N 1
ATOM 2666 C CA . LYS B 1 63 ? -11.414 11.609 -1.443 1 98.19 63 LYS B CA 1
ATOM 2667 C C . LYS B 1 63 ? -10.758 10.586 -0.521 1 98.19 63 LYS B C 1
ATOM 2669 O O . LYS B 1 63 ? -10.539 9.438 -0.917 1 98.19 63 LYS B O 1
ATOM 2674 N N . ILE B 1 64 ? -10.445 11.047 0.661 1 98.19 64 ILE B N 1
ATOM 2675 C CA . ILE B 1 64 ? -9.977 10.164 1.722 1 98.19 64 ILE B CA 1
ATOM 2676 C C . ILE B 1 64 ? -10.789 10.398 2.99 1 98.19 64 ILE B C 1
ATOM 2678 O O . ILE B 1 64 ? -10.891 11.531 3.467 1 98.19 64 ILE B O 1
ATOM 2682 N N . TYR B 1 65 ? -11.406 9.391 3.48 1 97.62 65 TYR B N 1
ATOM 2683 C CA . TYR B 1 65 ? -12.078 9.383 4.777 1 97.62 65 TYR B CA 1
ATOM 2684 C C . TYR B 1 65 ? -11.461 8.344 5.703 1 97.62 65 TYR B C 1
ATOM 2686 O O . TYR B 1 65 ? -11.438 7.152 5.383 1 97.62 65 TYR B O 1
ATOM 2694 N N . THR B 1 66 ? -10.945 8.781 6.836 1 96.69 66 THR B N 1
ATOM 2695 C CA . THR B 1 66 ? -10.312 7.848 7.754 1 96.69 66 THR B CA 1
ATOM 2696 C C . THR B 1 66 ? -10.859 8.023 9.172 1 96.69 66 THR B C 1
ATOM 2698 O O . THR B 1 66 ? -11.328 9.102 9.531 1 96.69 66 THR B O 1
ATOM 2701 N N . ASN B 1 67 ? -10.828 6.977 9.875 1 94.38 67 ASN B N 1
ATOM 2702 C CA . ASN B 1 67 ? -11.078 6.961 11.312 1 94.38 67 ASN B CA 1
ATOM 2703 C C . ASN B 1 67 ? -10.156 5.973 12.031 1 94.38 67 ASN B C 1
ATOM 2705 O O . ASN B 1 67 ? -10.219 4.77 11.781 1 94.38 67 ASN B O 1
ATOM 2709 N N . GLY B 1 68 ? -9.336 6.512 12.891 1 91 68 GLY B N 1
ATOM 2710 C CA . GLY B 1 68 ? -8.391 5.656 13.586 1 91 68 GLY B CA 1
ATOM 2711 C C . GLY B 1 68 ? -9.031 4.828 14.688 1 91 68 GLY B C 1
ATOM 2712 O O . GLY B 1 68 ? -8.523 3.766 15.047 1 91 68 GLY B O 1
ATOM 2713 N N . TYR B 1 69 ? -10.078 5.336 15.273 1 89.75 69 TYR B N 1
ATOM 2714 C CA . TYR B 1 69 ? -10.781 4.719 16.391 1 89.75 69 TYR B CA 1
ATOM 2715 C C . TYR B 1 69 ? -9.844 4.496 17.578 1 89.75 69 TYR B C 1
ATOM 2717 O O . TYR B 1 69 ? -9.922 3.467 18.25 1 89.75 69 TYR B O 1
ATOM 2725 N N . ILE B 1 70 ? -8.938 5.344 17.672 1 87.94 70 ILE B N 1
ATOM 2726 C CA . ILE B 1 70 ? -8.047 5.344 18.828 1 87.94 70 ILE B CA 1
ATOM 2727 C C . ILE B 1 70 ? -8.719 6.047 20 1 87.94 70 ILE B C 1
ATOM 2729 O O . ILE B 1 70 ? -9.289 7.129 19.844 1 87.94 70 ILE B O 1
ATOM 2733 N N . PRO B 1 71 ? -8.695 5.422 21.125 1 85 71 PRO B N 1
ATOM 2734 C CA . PRO B 1 71 ? -9.273 6.105 22.297 1 85 71 PRO B CA 1
ATOM 2735 C C . PRO B 1 71 ? -8.5 7.363 22.688 1 85 71 PRO B C 1
ATOM 2737 O O . PRO B 1 71 ? -7.277 7.418 22.516 1 85 71 PRO B O 1
ATOM 2740 N N . PHE B 1 72 ? -9.211 8.281 23.203 1 83.75 72 PHE B N 1
ATOM 2741 C CA . PHE B 1 72 ? -8.578 9.492 23.703 1 83.75 72 PHE B CA 1
ATOM 2742 C C . PHE B 1 72 ? -7.602 9.172 24.828 1 83.75 72 PHE B C 1
ATOM 2744 O O . PHE B 1 72 ? -7.902 8.352 25.703 1 83.75 72 PHE B O 1
ATOM 2751 N N . GLY B 1 73 ? -6.461 9.734 24.75 1 79.81 73 GLY B N 1
ATOM 2752 C CA . GLY B 1 73 ? -5.48 9.547 25.812 1 79.81 73 GLY B CA 1
ATOM 2753 C C . GLY B 1 73 ? -4.422 8.516 25.469 1 79.81 73 GLY B C 1
ATOM 2754 O O . GLY B 1 73 ? -3.455 8.336 26.219 1 79.81 73 GLY B O 1
ATOM 2755 N N . GLN B 1 74 ? -4.594 7.793 24.406 1 81.31 74 GLN B N 1
ATOM 2756 C CA . GLN B 1 74 ? -3.568 6.859 23.953 1 81.31 74 GLN B CA 1
ATOM 2757 C C . GLN B 1 74 ? -2.354 7.598 23.406 1 81.31 74 GLN B C 1
ATOM 2759 O O . GLN B 1 74 ? -2.426 8.211 22.328 1 81.31 74 GLN B O 1
ATOM 2764 N N . PRO B 1 75 ? -1.268 7.48 24.125 1 77.25 75 PRO B N 1
ATOM 2765 C CA . PRO B 1 75 ? -0.164 8.375 23.766 1 77.25 75 PRO B CA 1
ATOM 2766 C C . PRO B 1 75 ? 0.721 7.816 22.656 1 77.25 75 PRO B C 1
ATOM 2768 O O . PRO B 1 75 ? 1.509 8.555 22.062 1 77.25 75 PRO B O 1
ATOM 2771 N N . ASN B 1 76 ? 0.613 6.551 22.234 1 82.5 76 ASN B N 1
ATOM 2772 C CA . ASN B 1 76 ? 1.68 5.961 21.438 1 82.5 76 ASN B CA 1
ATOM 2773 C C . ASN B 1 76 ? 1.185 5.555 20.047 1 82.5 76 ASN B C 1
ATOM 2775 O O . ASN B 1 76 ? 1.911 4.918 19.281 1 82.5 76 ASN B O 1
ATOM 2779 N N . ILE B 1 77 ? 0.002 5.867 19.688 1 87.56 77 ILE B N 1
ATOM 2780 C CA . ILE B 1 77 ? -0.508 5.473 18.375 1 87.56 77 ILE B CA 1
ATOM 2781 C C . ILE B 1 77 ? -1.165 6.668 17.703 1 87.56 77 ILE B C 1
ATOM 2783 O O . ILE B 1 77 ? -1.897 7.43 18.328 1 87.56 77 ILE B O 1
ATOM 2787 N N . ILE B 1 78 ? -0.842 6.812 16.5 1 90.5 78 ILE B N 1
ATOM 2788 C CA . ILE B 1 78 ? -1.479 7.887 15.75 1 90.5 78 ILE B CA 1
ATOM 2789 C C . ILE B 1 78 ? -1.983 7.352 14.414 1 90.5 78 ILE B C 1
ATOM 2791 O O . ILE B 1 78 ? -1.492 6.332 13.922 1 90.5 78 ILE B O 1
ATOM 2795 N N . THR B 1 79 ? -2.998 7.918 13.906 1 94 79 THR B N 1
ATOM 2796 C CA . THR B 1 79 ? -3.537 7.688 12.57 1 94 79 THR B CA 1
ATOM 2797 C C . THR B 1 79 ? -3.715 9.008 11.82 1 94 79 THR B C 1
ATOM 2799 O O . THR B 1 79 ? -3.529 10.078 12.391 1 94 79 THR B O 1
ATOM 2802 N N . GLY B 1 80 ? -4.008 8.906 10.617 1 96.25 80 GLY B N 1
ATOM 2803 C CA . GLY B 1 80 ? -4.215 10.094 9.797 1 96.25 80 GLY B CA 1
ATOM 2804 C C . GLY B 1 80 ? -4.527 9.766 8.352 1 96.25 80 GLY B C 1
ATOM 2805 O O . GLY B 1 80 ? -4.766 8.609 8.008 1 96.25 80 GLY B O 1
ATOM 2806 N N . ALA B 1 81 ? -4.605 10.75 7.547 1 98.12 81 ALA B N 1
ATOM 2807 C CA . ALA B 1 81 ? -5.008 10.547 6.16 1 98.12 81 ALA B CA 1
ATOM 2808 C C . ALA B 1 81 ? -3.805 10.188 5.285 1 98.12 81 ALA B C 1
ATOM 2810 O O . ALA B 1 81 ? -3.814 9.172 4.594 1 98.12 81 ALA B O 1
ATOM 2811 N N . ILE B 1 82 ? -2.717 11.039 5.371 1 98.56 82 ILE B N 1
ATOM 2812 C CA . ILE B 1 82 ? -1.554 10.781 4.531 1 98.56 82 ILE B CA 1
ATOM 2813 C C . ILE B 1 82 ? -0.277 10.945 5.352 1 98.56 82 ILE B C 1
ATOM 2815 O O . ILE B 1 82 ? -0.005 12.023 5.879 1 98.56 82 ILE B O 1
ATOM 2819 N N . PHE B 1 83 ? 0.474 9.906 5.457 1 98.25 83 PHE B N 1
ATOM 2820 C CA . PHE B 1 83 ? 1.774 9.898 6.117 1 98.25 83 PHE B CA 1
ATOM 2821 C C . PHE B 1 83 ? 2.895 9.695 5.105 1 98.25 83 PHE B C 1
ATOM 2823 O O . PHE B 1 83 ? 2.9 8.711 4.363 1 98.25 83 PHE B O 1
ATOM 2830 N N . ILE B 1 84 ? 3.814 10.602 5.035 1 98.44 84 ILE B N 1
ATOM 2831 C CA . ILE B 1 84 ? 5.117 10.383 4.418 1 98.44 84 ILE B CA 1
ATOM 2832 C C . ILE B 1 84 ? 6.18 10.219 5.504 1 98.44 84 ILE B C 1
ATOM 2834 O O . ILE B 1 84 ? 6.609 11.203 6.109 1 98.44 84 ILE B O 1
ATOM 2838 N N . LEU B 1 85 ? 6.609 9.039 5.727 1 97.5 85 LEU B N 1
ATOM 2839 C CA . LEU B 1 85 ? 7.406 8.711 6.906 1 97.5 85 LEU B CA 1
ATOM 2840 C C . LEU B 1 85 ? 8.891 8.625 6.555 1 97.5 85 LEU B C 1
ATOM 2842 O O . LEU B 1 85 ? 9.266 8.812 5.398 1 97.5 85 LEU B O 1
ATOM 2846 N N . ASN B 1 86 ? 9.719 8.398 7.598 1 97.25 86 ASN B N 1
ATOM 2847 C CA . ASN B 1 86 ? 11.164 8.289 7.398 1 97.25 86 ASN B CA 1
ATOM 2848 C C . ASN B 1 86 ? 11.5 7.262 6.32 1 97.25 86 ASN B C 1
ATOM 2850 O O . ASN B 1 86 ? 10.828 6.238 6.195 1 97.25 86 ASN B O 1
ATOM 2854 N N . GLY B 1 87 ? 12.539 7.551 5.562 1 97.56 87 GLY B N 1
ATOM 2855 C CA . GLY B 1 87 ? 12.977 6.648 4.512 1 97.56 87 GLY B CA 1
ATOM 2856 C C . GLY B 1 87 ? 12.195 6.809 3.221 1 97.56 87 GLY B C 1
ATOM 2857 O O . GLY B 1 87 ? 12.508 6.168 2.215 1 97.56 87 GLY B O 1
ATOM 2858 N N . ALA B 1 88 ? 11.242 7.688 3.223 1 98.19 88 ALA B N 1
ATOM 2859 C CA . ALA B 1 88 ? 10.453 7.934 2.016 1 98.19 88 ALA B CA 1
ATOM 2860 C C . ALA B 1 88 ? 10.672 9.352 1.497 1 98.19 88 ALA B C 1
ATOM 2862 O O . ALA B 1 88 ? 10.789 10.297 2.281 1 98.19 88 ALA B O 1
ATOM 2863 N N . ARG B 1 89 ? 10.797 9.398 0.195 1 98.5 89 ARG B N 1
ATOM 2864 C CA . ARG B 1 89 ? 10.797 10.688 -0.492 1 98.5 89 ARG B CA 1
ATOM 2865 C C . ARG B 1 89 ? 9.68 10.742 -1.536 1 98.5 89 ARG B C 1
ATOM 2867 O O . ARG B 1 89 ? 9.617 9.891 -2.426 1 98.5 89 ARG B O 1
ATOM 2874 N N . ALA B 1 90 ? 8.82 11.711 -1.354 1 98.81 90 ALA B N 1
ATOM 2875 C CA . ALA B 1 90 ? 7.77 11.938 -2.338 1 98.81 90 ALA B CA 1
ATOM 2876 C C . ALA B 1 90 ? 8.102 13.141 -3.223 1 98.81 90 ALA B C 1
ATOM 2878 O O . ALA B 1 90 ? 8.266 14.258 -2.729 1 98.81 90 ALA B O 1
ATOM 2879 N N . LYS B 1 91 ? 8.188 12.906 -4.48 1 98.75 91 LYS B N 1
ATOM 2880 C CA . LYS B 1 91 ? 8.516 13.984 -5.402 1 98.75 91 LYS B CA 1
ATOM 2881 C C . LYS B 1 91 ? 7.316 14.898 -5.629 1 98.75 91 LYS B C 1
ATOM 2883 O O . LYS B 1 91 ? 7.426 16.125 -5.504 1 98.75 91 LYS B O 1
ATOM 2888 N N . THR B 1 92 ? 6.215 14.289 -6.027 1 98.81 92 THR B N 1
ATOM 2889 C CA . THR B 1 92 ? 5.008 15.07 -6.27 1 98.81 92 THR B CA 1
ATOM 2890 C C . THR B 1 92 ? 3.793 14.414 -5.625 1 98.81 92 THR B C 1
ATOM 2892 O O . THR B 1 92 ? 3.51 13.242 -5.879 1 98.81 92 THR B O 1
ATOM 2895 N N . ILE B 1 93 ? 3.066 15.094 -4.832 1 98.81 93 ILE B N 1
ATOM 2896 C CA . ILE B 1 93 ? 1.787 14.664 -4.273 1 98.81 93 ILE B CA 1
ATOM 2897 C C . ILE B 1 93 ? 0.692 15.648 -4.68 1 98.81 93 ILE B C 1
ATOM 2899 O O . ILE B 1 93 ? 0.859 16.859 -4.543 1 98.81 93 ILE B O 1
ATOM 2903 N N . GLU B 1 94 ? -0.362 15.164 -5.227 1 98.81 94 GLU B N 1
ATOM 2904 C CA . GLU B 1 94 ? -1.552 15.953 -5.531 1 98.81 94 GLU B CA 1
ATOM 2905 C C . GLU B 1 94 ? -2.773 15.422 -4.789 1 98.81 94 GLU B C 1
ATOM 2907 O O . GLU B 1 94 ? -3.199 14.289 -5.023 1 98.81 94 GLU B O 1
ATOM 2912 N N . THR B 1 95 ? -3.262 16.188 -3.904 1 98.56 95 THR B N 1
ATOM 2913 C CA . THR B 1 95 ? -4.531 15.883 -3.254 1 98.56 95 THR B CA 1
ATOM 2914 C C . THR B 1 95 ? -5.676 16.656 -3.906 1 98.56 95 THR B C 1
ATOM 2916 O O . THR B 1 95 ? -5.812 17.859 -3.705 1 98.56 95 THR B O 1
ATOM 2919 N N . LYS B 1 96 ? -6.531 16.016 -4.609 1 98.56 96 LYS B N 1
ATOM 2920 C CA . LYS B 1 96 ? -7.43 16.641 -5.574 1 98.56 96 LYS B CA 1
ATOM 2921 C C . LYS B 1 96 ? -8.812 16.875 -4.965 1 98.56 96 LYS B C 1
ATOM 2923 O O . LYS B 1 96 ? -9.531 17.781 -5.391 1 98.56 96 LYS B O 1
ATOM 2928 N N . GLU B 1 97 ? -9.133 15.984 -4.086 1 98.56 97 GLU B N 1
ATOM 2929 C CA . GLU B 1 97 ? -10.445 16.109 -3.445 1 98.56 97 GLU B CA 1
ATOM 2930 C C . GLU B 1 97 ? -10.312 16.109 -1.924 1 98.56 97 GLU B C 1
ATOM 2932 O O . GLU B 1 97 ? -9.203 16.031 -1.39 1 98.56 97 GLU B O 1
ATOM 2937 N N . GLN B 1 98 ? -11.438 16.266 -1.27 1 98.5 98 GLN B N 1
ATOM 2938 C CA . GLN B 1 98 ? -11.469 16.547 0.161 1 98.5 98 GLN B CA 1
ATOM 2939 C C . GLN B 1 98 ? -10.867 15.398 0.966 1 98.5 98 GLN B C 1
ATOM 2941 O O . GLN B 1 98 ? -11.125 14.227 0.679 1 98.5 98 GLN B O 1
ATOM 2946 N N . ILE B 1 99 ? -10.109 15.719 1.973 1 98.56 99 ILE B N 1
ATOM 2947 C CA . ILE B 1 99 ? -9.609 14.812 2.996 1 98.56 99 ILE B CA 1
ATOM 2948 C C . ILE B 1 99 ? -10.359 15.047 4.309 1 98.56 99 ILE B C 1
ATOM 2950 O O . ILE B 1 99 ? -10.508 16.188 4.746 1 98.56 99 ILE B O 1
ATOM 2954 N N . THR B 1 100 ? -10.867 13.953 4.867 1 98.62 100 THR B N 1
ATOM 2955 C CA . THR B 1 100 ? -11.57 14.062 6.137 1 98.62 100 THR B CA 1
ATOM 2956 C C . THR B 1 100 ? -11.086 12.992 7.117 1 98.62 100 THR B C 1
ATOM 2958 O O . THR B 1 100 ? -11.078 11.805 6.793 1 98.62 100 THR B O 1
ATOM 2961 N N . THR B 1 101 ? -10.68 13.398 8.305 1 97.94 101 THR B N 1
ATOM 2962 C CA . THR B 1 101 ? -10.344 12.453 9.359 1 97.94 101 THR B CA 1
ATOM 2963 C C . THR B 1 101 ? -11.266 12.633 10.562 1 97.94 101 THR B C 1
ATOM 2965 O O . THR B 1 101 ? -11.648 13.758 10.898 1 97.94 101 THR B O 1
ATOM 2968 N N . TYR B 1 102 ? -11.586 11.539 11.219 1 96 102 TYR B N 1
ATOM 2969 C CA . TYR B 1 102 ? -12.57 11.594 12.297 1 96 102 TYR B CA 1
ATOM 2970 C C . TYR B 1 102 ? -11.938 11.211 13.633 1 96 102 TYR B C 1
ATOM 2972 O O . TYR B 1 102 ? -12.531 11.414 14.688 1 96 102 TYR B O 1
ATOM 2980 N N . GLY B 1 103 ? -10.82 10.703 13.617 1 91.5 103 GLY B N 1
ATOM 2981 C CA . GLY B 1 103 ? -10.266 10.055 14.797 1 91.5 103 GLY B CA 1
ATOM 2982 C C . GLY B 1 103 ? -9.562 11.023 15.727 1 91.5 103 GLY B C 1
ATOM 2983 O O . GLY B 1 103 ? -9.148 12.109 15.312 1 91.5 103 GLY B O 1
ATOM 2984 N N . VAL B 1 104 ? -9.359 10.539 16.953 1 90.38 104 VAL B N 1
ATOM 2985 C CA . VAL B 1 104 ? -8.562 11.219 17.969 1 90.38 104 VAL B CA 1
ATOM 2986 C C . VAL B 1 104 ? -7.086 11.195 17.578 1 90.38 104 VAL B C 1
ATOM 2988 O O . VAL B 1 104 ? -6.586 10.172 17.094 1 90.38 104 VAL B O 1
ATOM 2991 N N . ASN B 1 105 ? -6.43 12.305 17.672 1 89.19 105 ASN B N 1
ATOM 2992 C CA . ASN B 1 105 ? -5 12.43 17.422 1 89.19 105 ASN B CA 1
ATOM 2993 C C . ASN B 1 105 ? -4.672 12.172 15.953 1 89.19 105 ASN B C 1
ATOM 2995 O O . ASN B 1 105 ? -3.557 11.773 15.617 1 89.19 105 ASN B O 1
ATOM 2999 N N . ASP B 1 106 ? -5.645 12.336 15.109 1 93.69 106 ASP B N 1
ATOM 3000 C CA . ASP B 1 106 ? -5.395 12.125 13.688 1 93.69 106 ASP B CA 1
ATOM 3001 C C . ASP B 1 106 ? -4.512 13.234 13.117 1 93.69 106 ASP B C 1
ATOM 3003 O O . ASP B 1 106 ? -4.762 14.414 13.352 1 93.69 106 ASP B O 1
ATOM 3007 N N . MET B 1 107 ? -3.553 12.844 12.492 1 95.5 107 MET B N 1
ATOM 3008 C CA . MET B 1 107 ? -2.746 13.742 11.672 1 95.5 107 MET B CA 1
ATOM 3009 C C . MET B 1 107 ? -3.201 13.711 10.219 1 95.5 107 MET B C 1
ATOM 3011 O O . MET B 1 107 ? -2.836 12.805 9.469 1 95.5 107 MET B O 1
ATOM 3015 N N . ALA B 1 108 ? -3.953 14.734 9.789 1 98.38 108 ALA B N 1
ATOM 3016 C CA . ALA B 1 108 ? -4.48 14.648 8.43 1 98.38 108 ALA B CA 1
ATOM 3017 C C . ALA B 1 108 ? -3.354 14.523 7.41 1 98.38 108 ALA B C 1
ATOM 3019 O O . ALA B 1 108 ? -3.318 13.57 6.633 1 98.38 108 ALA B O 1
ATOM 3020 N N . LEU B 1 109 ? -2.424 15.492 7.445 1 98.81 109 LEU B N 1
ATOM 3021 C CA . LEU B 1 109 ? -1.216 15.453 6.629 1 98.81 109 LEU B CA 1
ATOM 3022 C C . LEU B 1 109 ? 0.033 15.484 7.504 1 98.81 109 LEU B C 1
ATOM 3024 O O . LEU B 1 109 ? 0.244 16.438 8.258 1 98.81 109 LEU B O 1
ATOM 3028 N N . ASP B 1 110 ? 0.825 14.453 7.48 1 98.25 110 ASP B N 1
ATOM 3029 C CA . ASP B 1 110 ? 1.938 14.281 8.406 1 98.25 110 ASP B CA 1
ATOM 3030 C C . ASP B 1 110 ? 3.211 13.875 7.668 1 98.25 110 ASP B C 1
ATOM 3032 O O . ASP B 1 110 ? 3.25 12.828 7.016 1 98.25 110 ASP B O 1
ATOM 3036 N N . VAL B 1 111 ? 4.258 14.703 7.82 1 98.56 111 VAL B N 1
ATOM 3037 C CA . VAL B 1 111 ? 5.492 14.453 7.086 1 98.56 111 VAL B CA 1
ATOM 3038 C C . VAL B 1 111 ? 6.633 14.18 8.062 1 98.56 111 VAL B C 1
ATOM 3040 O O . VAL B 1 111 ? 6.961 15.031 8.898 1 98.56 111 VAL B O 1
ATOM 3043 N N . TRP B 1 112 ? 7.203 13.047 7.934 1 97.88 112 TRP B N 1
ATOM 3044 C CA . TRP B 1 112 ? 8.406 12.68 8.672 1 97.88 112 TRP B CA 1
ATOM 3045 C C . TRP B 1 112 ? 9.586 12.492 7.723 1 97.88 112 TRP B C 1
ATOM 3047 O O . TRP B 1 112 ? 10.75 12.562 8.141 1 97.88 112 TRP B O 1
ATOM 3057 N N . GLY B 1 113 ? 9.281 12.148 6.496 1 98.31 113 GLY B N 1
ATOM 3058 C CA . GLY B 1 113 ? 10.281 12.008 5.457 1 98.31 113 GLY B CA 1
ATOM 3059 C C . GLY B 1 113 ? 10.547 13.289 4.695 1 98.31 113 GLY B C 1
ATOM 3060 O O . GLY B 1 113 ? 10.773 14.344 5.301 1 98.31 113 GLY B O 1
ATOM 3061 N N . GLU B 1 114 ? 10.602 13.109 3.316 1 98.75 114 GLU B N 1
ATOM 3062 C CA . GLU B 1 114 ? 10.898 14.266 2.471 1 98.75 114 GLU B CA 1
ATOM 3063 C C . GLU B 1 114 ? 9.852 14.422 1.371 1 98.75 114 GLU B C 1
ATOM 3065 O O . GLU B 1 114 ? 9.461 13.445 0.732 1 98.75 114 GLU B O 1
ATOM 3070 N N . VAL B 1 115 ? 9.32 15.602 1.206 1 98.94 115 VAL B N 1
ATOM 3071 C CA . VAL B 1 115 ? 8.352 15.93 0.164 1 98.94 115 VAL B CA 1
ATOM 3072 C C . VAL B 1 115 ? 8.859 17.094 -0.675 1 98.94 115 VAL B C 1
ATOM 3074 O O . VAL B 1 115 ? 9.156 18.172 -0.143 1 98.94 115 VAL B O 1
ATOM 3077 N N . ASP B 1 116 ? 9 16.891 -1.958 1 98.88 116 ASP B N 1
ATOM 3078 C CA . ASP B 1 116 ? 9.461 17.969 -2.836 1 98.88 116 ASP B CA 1
ATOM 3079 C C . ASP B 1 116 ? 8.336 18.953 -3.143 1 98.88 116 ASP B C 1
ATOM 3081 O O . ASP B 1 116 ? 8.5 20.156 -2.98 1 98.88 116 ASP B O 1
ATOM 3085 N N . ASN B 1 117 ? 7.23 18.406 -3.625 1 98.88 117 ASN B N 1
ATOM 3086 C CA . ASN B 1 117 ? 6.082 19.234 -3.986 1 98.88 117 ASN B CA 1
ATOM 3087 C C . ASN B 1 117 ? 4.77 18.594 -3.559 1 98.88 117 ASN B C 1
ATOM 3089 O O . ASN B 1 117 ? 4.469 17.469 -3.961 1 98.88 117 ASN B O 1
ATOM 3093 N N . TRP B 1 118 ? 3.977 19.266 -2.768 1 98.88 118 TRP B N 1
ATOM 3094 C CA . TRP B 1 118 ? 2.652 18.797 -2.371 1 98.88 118 TRP B CA 1
ATOM 3095 C C . TRP B 1 118 ? 1.601 19.875 -2.609 1 98.88 118 TRP B C 1
ATOM 3097 O O . TRP B 1 118 ? 1.639 20.938 -1.986 1 98.88 118 TRP B O 1
ATOM 3107 N N . GLU B 1 119 ? 0.688 19.609 -3.531 1 98.94 119 GLU B N 1
ATOM 3108 C CA . GLU B 1 119 ? -0.415 20.516 -3.793 1 98.94 119 GLU B CA 1
ATOM 3109 C C . GLU B 1 119 ? -1.749 19.922 -3.357 1 98.94 119 GLU B C 1
ATOM 3111 O O . GLU B 1 119 ? -2.109 18.828 -3.781 1 98.94 119 GLU B O 1
ATOM 3116 N N . VAL B 1 120 ? -2.467 20.625 -2.553 1 98.81 120 VAL B N 1
ATOM 3117 C CA . VAL B 1 120 ? -3.791 20.219 -2.086 1 98.81 120 VAL B CA 1
ATOM 3118 C C . VAL B 1 120 ? -4.844 21.172 -2.646 1 98.81 120 VAL B C 1
ATOM 3120 O O . VAL B 1 120 ? -4.816 22.375 -2.365 1 98.81 120 VAL B O 1
ATOM 3123 N N . THR B 1 121 ? -5.82 20.672 -3.426 1 98.69 121 THR B N 1
ATOM 3124 C CA . THR B 1 121 ? -6.727 21.562 -4.148 1 98.69 121 THR B CA 1
ATOM 3125 C C . THR B 1 121 ? -8.133 21.5 -3.557 1 98.69 121 THR B C 1
ATOM 3127 O O . THR B 1 121 ? -9.07 22.078 -4.105 1 98.69 121 THR B O 1
ATOM 3130 N N . ALA B 1 122 ? -8.312 20.766 -2.543 1 98.69 122 ALA B N 1
ATOM 3131 C CA . ALA B 1 122 ? -9.586 20.625 -1.836 1 98.69 122 ALA B CA 1
ATOM 3132 C C . ALA B 1 122 ? -9.391 20.781 -0.329 1 98.69 122 ALA B C 1
ATOM 3134 O O . ALA B 1 122 ? -8.266 20.75 0.163 1 98.69 122 ALA B O 1
ATOM 3135 N N . PRO B 1 123 ? -10.492 20.953 0.419 1 98.88 123 PRO B N 1
ATOM 3136 C CA . PRO B 1 123 ? -10.336 21.188 1.857 1 98.88 123 PRO B CA 1
ATOM 3137 C C . PRO B 1 123 ? -9.797 19.969 2.594 1 98.88 123 PRO B C 1
ATOM 3139 O O . PRO B 1 123 ? -10.008 18.828 2.156 1 98.88 123 PRO B O 1
ATOM 3142 N N . VAL B 1 124 ? -9.102 20.203 3.623 1 98.88 124 VAL B N 1
ATOM 3143 C CA . VAL B 1 124 ? -8.727 19.203 4.629 1 98.88 124 VAL B CA 1
ATOM 3144 C C . VAL B 1 124 ? -9.477 19.484 5.93 1 98.88 124 VAL B C 1
ATOM 3146 O O . VAL B 1 124 ? -9.344 20.562 6.516 1 98.88 124 VAL B O 1
ATOM 3149 N N . ILE B 1 125 ? -10.281 18.516 6.379 1 98.81 125 ILE B N 1
ATOM 3150 C CA . ILE B 1 125 ? -11.156 18.703 7.535 1 98.81 125 ILE B CA 1
ATOM 3151 C C . ILE B 1 125 ? -10.914 17.609 8.562 1 98.81 125 ILE B C 1
ATOM 3153 O O . ILE B 1 125 ? -10.992 16.422 8.234 1 98.81 125 ILE B O 1
ATOM 3157 N N . THR B 1 126 ? -10.594 17.984 9.789 1 98.19 126 THR B N 1
ATOM 3158 C CA . THR B 1 126 ? -10.43 17 10.852 1 98.19 126 THR B CA 1
ATOM 3159 C C . THR B 1 126 ? -11.461 17.234 11.953 1 98.19 126 THR B C 1
ATOM 3161 O O . THR B 1 126 ? -11.82 18.375 12.258 1 98.19 126 THR B O 1
ATOM 3164 N N . TYR B 1 127 ? -11.977 16.188 12.641 1 96.12 127 TYR B N 1
ATOM 3165 C CA . TYR B 1 127 ? -13.016 16.297 13.664 1 96.12 127 TYR B CA 1
ATOM 3166 C C . TYR B 1 127 ? -12.523 15.742 15 1 96.12 127 TYR B C 1
ATOM 3168 O O . TYR B 1 127 ? -13.203 15.867 16.016 1 96.12 127 TYR B O 1
ATOM 3176 N N . GLY B 1 128 ? -11.492 15.203 15.109 1 92.12 128 GLY B N 1
ATOM 3177 C CA . GLY B 1 128 ? -11.055 14.516 16.312 1 92.12 128 GLY B CA 1
ATOM 3178 C C . GLY B 1 128 ? -10.32 15.43 17.281 1 92.12 128 GLY B C 1
ATOM 3179 O O . GLY B 1 128 ? -9.656 16.375 16.875 1 92.12 128 GLY B O 1
ATOM 3180 N N . THR B 1 129 ? -10.477 15.102 18.625 1 92.12 129 THR B N 1
ATOM 3181 C CA . THR B 1 129 ? -9.68 15.758 19.656 1 92.12 129 THR B CA 1
ATOM 3182 C C . THR B 1 129 ? -8.188 15.633 19.344 1 92.12 129 THR B C 1
ATOM 3184 O O . THR B 1 129 ? -7.723 14.562 18.953 1 92.12 129 THR B O 1
ATOM 3187 N N . SER B 1 130 ? -7.477 16.766 19.453 1 92.12 130 SER B N 1
ATOM 3188 C CA . SER B 1 130 ? -6.031 16.844 19.281 1 92.12 130 SER B CA 1
ATOM 3189 C C . SER B 1 130 ? -5.633 16.484 17.844 1 92.12 130 SER B C 1
ATOM 3191 O O . SER B 1 130 ? -4.488 16.109 17.594 1 92.12 130 SER B O 1
ATOM 3193 N N . ALA B 1 131 ? -6.613 16.547 16.953 1 94.69 131 ALA B N 1
ATOM 3194 C CA . ALA B 1 131 ? -6.277 16.312 15.547 1 94.69 131 ALA B CA 1
ATOM 3195 C C . ALA B 1 131 ? -5.473 17.484 14.984 1 94.69 131 ALA B C 1
ATOM 3197 O O . ALA B 1 131 ? -5.559 18.609 15.484 1 94.69 131 ALA B O 1
ATOM 3198 N N . ILE B 1 132 ? -4.676 17.234 14.008 1 96.81 132 ILE B N 1
ATOM 3199 C CA . ILE B 1 132 ? -3.854 18.266 13.383 1 96.81 132 ILE B CA 1
ATOM 3200 C C . ILE B 1 132 ? -4.066 18.25 11.867 1 96.81 132 ILE B C 1
ATOM 3202 O O . ILE B 1 132 ? -4.07 17.188 11.25 1 96.81 132 ILE B O 1
ATOM 3206 N N . GLY B 1 133 ? -4.246 19.391 11.289 1 98.69 133 GLY B N 1
ATOM 3207 C CA . GLY B 1 133 ? -4.426 19.484 9.852 1 98.69 133 GLY B CA 1
ATOM 3208 C C . GLY B 1 133 ? -3.178 19.125 9.07 1 98.69 133 GLY B C 1
ATOM 3209 O O . GLY B 1 133 ? -3.207 18.219 8.227 1 98.69 133 GLY B O 1
ATOM 3210 N N . PHE B 1 134 ? -2.07 19.875 9.359 1 98.75 134 PHE B N 1
ATOM 3211 C CA . PHE B 1 134 ? -0.766 19.609 8.766 1 98.75 134 PHE B CA 1
ATOM 3212 C C . PHE B 1 134 ? 0.332 19.656 9.82 1 98.75 134 PHE B C 1
ATOM 3214 O O . PHE B 1 134 ? 0.428 20.625 10.578 1 98.75 134 PHE B O 1
ATOM 3221 N N . VAL B 1 135 ? 1.102 18.641 9.922 1 98.06 135 VAL B N 1
ATOM 3222 C CA . VAL B 1 135 ? 2.232 18.641 10.836 1 98.06 135 VAL B CA 1
ATOM 3223 C C . VAL B 1 135 ? 3.488 18.172 10.109 1 98.06 135 VAL B C 1
ATOM 3225 O O . VAL B 1 135 ? 3.428 17.25 9.289 1 98.06 135 VAL B O 1
ATOM 3228 N N . ASN B 1 136 ? 4.629 18.812 10.406 1 98.44 136 ASN B N 1
ATOM 3229 C CA . ASN B 1 136 ? 5.891 18.453 9.766 1 98.44 136 ASN B CA 1
ATOM 3230 C C . ASN B 1 136 ? 6.953 18.078 10.797 1 98.44 136 ASN B C 1
ATOM 3232 O O . ASN B 1 136 ? 7.176 18.812 11.758 1 98.44 136 ASN B O 1
ATOM 3236 N N . PHE B 1 137 ? 7.496 16.969 10.609 1 97.5 137 PHE B N 1
ATOM 3237 C CA . PHE B 1 137 ? 8.664 16.531 11.359 1 97.5 137 PHE B CA 1
ATOM 3238 C C . PHE B 1 137 ? 9.867 16.359 10.445 1 97.5 137 PHE B C 1
ATOM 3240 O O . PHE B 1 137 ? 10.992 16.156 10.906 1 97.5 137 PHE B O 1
ATOM 3247 N N . GLY B 1 138 ? 9.625 16.391 9.125 1 97.94 138 GLY B N 1
ATOM 3248 C CA . GLY B 1 138 ? 10.656 16.094 8.141 1 97.94 138 GLY B CA 1
ATOM 3249 C C . GLY B 1 138 ? 11.047 17.312 7.316 1 97.94 138 GLY B C 1
ATOM 3250 O O . GLY B 1 138 ? 11.305 18.391 7.863 1 97.94 138 GLY B O 1
ATOM 3251 N N . THR B 1 139 ? 11.195 17.062 5.98 1 98.62 139 THR B N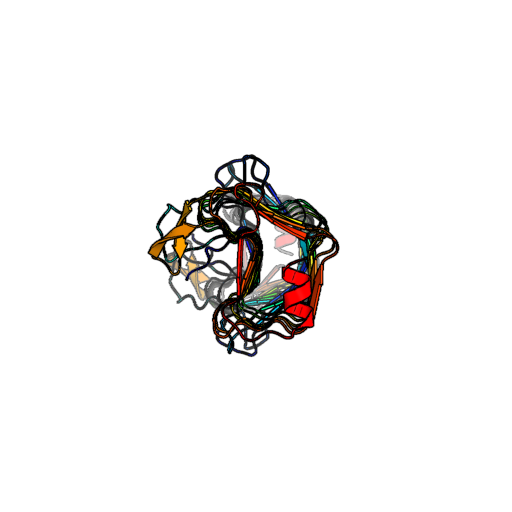 1
ATOM 3252 C CA . THR B 1 139 ? 11.578 18.141 5.066 1 98.62 139 THR B CA 1
ATOM 3253 C C . THR B 1 139 ? 10.5 18.359 4.012 1 98.62 139 THR B C 1
ATOM 3255 O O . THR B 1 139 ? 10.148 17.438 3.27 1 98.62 139 THR B O 1
ATOM 3258 N N . VAL B 1 140 ? 9.992 19.516 3.986 1 98.81 140 VAL B N 1
ATOM 3259 C CA . VAL B 1 140 ? 9.039 19.906 2.953 1 98.81 140 VAL B CA 1
ATOM 3260 C C . VAL B 1 140 ? 9.594 21.062 2.135 1 98.81 140 VAL B C 1
ATOM 3262 O O . VAL B 1 140 ? 9.891 22.125 2.68 1 98.81 140 VAL B O 1
ATOM 3265 N N . HIS B 1 141 ? 9.766 20.875 0.89 1 98.88 141 HIS B N 1
ATOM 3266 C CA . HIS B 1 141 ? 10.32 21.922 0.055 1 98.88 141 HIS B CA 1
ATOM 3267 C C . HIS B 1 141 ? 9.242 22.906 -0.395 1 98.88 141 HIS B C 1
ATOM 3269 O O . HIS B 1 141 ? 9.367 24.109 -0.194 1 98.88 141 HIS B O 1
ATOM 3275 N N . LYS B 1 142 ? 8.188 22.328 -1.012 1 98.88 142 LYS B N 1
ATOM 3276 C CA . LYS B 1 142 ? 7.086 23.188 -1.441 1 98.88 142 LYS B CA 1
ATOM 3277 C C . LYS B 1 142 ? 5.738 22.562 -1.092 1 98.88 142 LYS B C 1
ATOM 3279 O O . LYS B 1 142 ? 5.457 21.422 -1.473 1 98.88 142 LYS B O 1
ATOM 3284 N N . PHE B 1 143 ? 4.914 23.312 -0.448 1 98.88 143 PHE B N 1
ATOM 3285 C CA . PHE B 1 143 ? 3.564 22.891 -0.09 1 98.88 143 PHE B CA 1
ATOM 3286 C C . PHE B 1 143 ? 2.555 23.984 -0.415 1 98.88 143 PHE B C 1
ATOM 3288 O O . PHE B 1 143 ? 2.732 25.141 -0.02 1 98.88 143 PHE B O 1
ATOM 3295 N N . VAL B 1 144 ? 1.47 23.625 -1.146 1 98.94 144 VAL B N 1
ATOM 3296 C CA . VAL B 1 144 ? 0.433 24.594 -1.49 1 98.94 144 VAL B CA 1
ATOM 3297 C C . VAL B 1 144 ? -0.938 24.047 -1.102 1 98.94 144 VAL B C 1
ATOM 3299 O O . VAL B 1 144 ? -1.363 23 -1.609 1 98.94 144 VAL B O 1
ATOM 3302 N N . MET B 1 145 ? -1.583 24.672 -0.189 1 98.81 145 MET B N 1
ATOM 3303 C CA . MET B 1 145 ? -2.947 24.375 0.24 1 98.81 145 MET B CA 1
ATOM 3304 C C . MET B 1 145 ? -3.932 25.375 -0.336 1 98.81 145 MET B C 1
ATOM 3306 O O . MET B 1 145 ? -4.102 26.469 0.214 1 98.81 145 MET B O 1
ATOM 3310 N N . ASN B 1 146 ? -4.738 24.984 -1.38 1 98.81 146 ASN B N 1
ATOM 3311 C CA . ASN B 1 146 ? -5.539 25.922 -2.156 1 98.81 146 ASN B CA 1
ATOM 3312 C C . ASN B 1 146 ? -6.918 26.141 -1.532 1 98.81 146 ASN B C 1
ATOM 3314 O O . ASN B 1 146 ? -7.664 27.031 -1.95 1 98.81 146 ASN B O 1
ATOM 3318 N N . LYS B 1 147 ? -7.203 25.344 -0.644 1 98.81 147 LYS B N 1
ATOM 3319 C CA . LYS B 1 147 ? -8.445 25.484 0.113 1 98.81 147 LYS B CA 1
ATOM 3320 C C . LYS B 1 147 ? -8.18 25.422 1.615 1 98.81 147 LYS B C 1
ATOM 3322 O O . LYS B 1 147 ? -7.031 25.312 2.045 1 98.81 147 LYS B O 1
ATOM 3327 N N . LYS B 1 148 ? -9.219 25.547 2.357 1 98.88 148 LYS B N 1
ATOM 3328 C CA . LYS B 1 148 ? -9.047 25.719 3.799 1 98.88 148 LYS B CA 1
ATOM 3329 C C . LYS B 1 148 ? -8.586 24.406 4.445 1 98.88 148 LYS B C 1
ATOM 3331 O O . LYS B 1 148 ? -8.945 23.328 3.986 1 98.88 148 LYS B O 1
ATOM 3336 N N . ILE B 1 149 ? -7.816 24.484 5.461 1 98.88 149 ILE B N 1
ATOM 3337 C CA . ILE B 1 149 ? -7.695 23.484 6.516 1 98.88 149 ILE B CA 1
ATOM 3338 C C . ILE B 1 149 ? -8.633 23.828 7.672 1 98.88 149 ILE B C 1
ATOM 3340 O O . ILE B 1 149 ? -8.57 24.938 8.211 1 98.88 149 ILE B O 1
ATOM 3344 N N . LEU B 1 150 ? -9.539 22.984 7.949 1 98.88 150 LEU B N 1
ATOM 3345 C CA . LEU B 1 150 ? -10.477 23.156 9.047 1 98.88 150 LEU B CA 1
ATOM 3346 C C . LEU B 1 150 ? -10.32 22.047 10.078 1 98.88 150 LEU B C 1
ATOM 3348 O O . LEU B 1 150 ? -10.531 20.875 9.766 1 98.88 150 LEU B O 1
ATOM 3352 N N . THR B 1 151 ? -9.938 22.359 11.258 1 98.69 151 THR B N 1
ATOM 3353 C CA . THR B 1 151 ? -9.859 21.375 12.328 1 98.69 151 THR B CA 1
ATOM 3354 C C . THR B 1 151 ? -10.906 21.656 13.398 1 98.69 151 THR B C 1
ATOM 3356 O O . THR B 1 151 ? -11.086 22.797 13.82 1 98.69 151 THR B O 1
ATOM 3359 N N . LYS B 1 152 ? -11.617 20.562 13.695 1 97.69 152 LYS B N 1
ATOM 3360 C CA . LYS B 1 152 ? -12.633 20.625 14.742 1 97.69 152 LYS B CA 1
ATOM 3361 C C . LYS B 1 152 ? -12.32 19.656 15.883 1 97.69 152 LYS B C 1
ATOM 3363 O O . LYS B 1 152 ? -12.148 18.453 15.656 1 97.69 152 LYS B O 1
ATOM 3368 N N . GLY B 1 153 ? -12.227 20.156 17.031 1 95.31 153 GLY B N 1
ATOM 3369 C CA . GLY B 1 153 ? -11.953 19.344 18.203 1 95.31 153 GLY B CA 1
ATOM 3370 C C . GLY B 1 153 ? -11.109 20.062 19.234 1 95.31 153 GLY B C 1
ATOM 3371 O O . GLY B 1 153 ? -10.289 20.922 18.891 1 95.31 153 GLY B O 1
ATOM 3372 N N . SER B 1 154 ? -11.32 19.625 20.453 1 95 154 SER B N 1
ATOM 3373 C CA . SER B 1 154 ? -10.508 20.203 21.516 1 95 154 SER B CA 1
ATOM 3374 C C . SER B 1 154 ? -9.023 19.938 21.297 1 95 154 SER B C 1
ATOM 3376 O O . SER B 1 154 ? -8.633 18.812 20.969 1 95 154 SER B O 1
ATOM 3378 N N . GLY B 1 155 ? -8.234 21 21.453 1 94.06 155 GLY B N 1
ATOM 3379 C CA . GLY B 1 155 ? -6.789 20.859 21.344 1 94.06 155 GLY B CA 1
ATOM 3380 C C . GLY B 1 155 ? -6.32 20.641 19.922 1 94.06 155 GLY B C 1
ATOM 3381 O O . GLY B 1 155 ? -5.156 20.297 19.688 1 94.06 155 GLY B O 1
ATOM 3382 N N . ALA B 1 156 ? -7.184 20.781 18.969 1 95.56 156 ALA B N 1
ATOM 3383 C CA . ALA B 1 156 ? -6.824 20.562 17.562 1 95.56 156 ALA B CA 1
ATOM 3384 C C . ALA B 1 156 ? -5.914 21.688 17.062 1 95.56 156 ALA B C 1
ATOM 3386 O O . ALA B 1 156 ? -5.898 22.781 17.609 1 95.56 156 ALA B O 1
ATOM 3387 N N . ARG B 1 157 ? -5.152 21.438 16.062 1 97.5 157 ARG B N 1
ATOM 3388 C CA . ARG B 1 157 ? -4.25 22.406 15.453 1 97.5 157 ARG B CA 1
ATOM 3389 C C . ARG B 1 157 ? -4.418 22.438 13.938 1 97.5 157 ARG B C 1
ATOM 3391 O O . ARG B 1 157 ? -4.617 21.391 13.305 1 97.5 157 ARG B O 1
ATOM 3398 N N . GLY B 1 158 ? -4.332 23.609 13.438 1 98.75 158 GLY B N 1
ATOM 3399 C CA . GLY B 1 158 ? -4.379 23.719 11.984 1 98.75 158 GLY B CA 1
ATOM 3400 C C . GLY B 1 158 ? -3.074 23.312 11.32 1 98.75 158 GLY B C 1
ATOM 3401 O O . GLY B 1 158 ? -3.062 22.469 10.422 1 98.75 158 GLY B O 1
ATOM 3402 N N . PHE B 1 159 ? -2.018 23.984 11.742 1 98.75 159 PHE B N 1
ATOM 3403 C CA . PHE B 1 159 ? -0.68 23.781 11.195 1 98.75 159 PHE B CA 1
ATOM 3404 C C . PHE B 1 159 ? 0.355 23.719 12.312 1 98.75 159 PHE B C 1
ATOM 3406 O O . PHE B 1 159 ? 0.327 24.531 13.242 1 98.75 159 PHE B O 1
ATOM 3413 N N . ASN B 1 160 ? 1.229 22.719 12.219 1 97.88 160 ASN B N 1
ATOM 3414 C CA . ASN B 1 160 ? 2.27 22.562 13.234 1 97.88 160 ASN B CA 1
ATOM 3415 C C . ASN B 1 160 ? 3.615 22.219 12.602 1 97.88 160 ASN B C 1
ATOM 3417 O O . ASN B 1 160 ? 3.828 21.094 12.156 1 97.88 160 ASN B O 1
ATOM 3421 N N . GLN B 1 161 ? 4.484 23.188 12.508 1 98.5 161 GLN B N 1
ATOM 3422 C CA . GLN B 1 161 ? 5.883 22.938 12.18 1 98.5 161 GLN B CA 1
ATOM 3423 C C . GLN B 1 161 ? 6.66 22.484 13.414 1 98.5 161 GLN B C 1
ATOM 3425 O O . GLN B 1 161 ? 7.242 23.312 14.117 1 98.5 161 GLN B O 1
ATOM 3430 N N . TYR B 1 162 ? 6.723 21.25 13.625 1 96.44 162 TYR B N 1
ATOM 3431 C CA . TYR B 1 162 ? 7.164 20.672 14.891 1 96.44 162 TYR B CA 1
ATOM 3432 C C . TYR B 1 162 ? 8.664 20.406 14.867 1 96.44 162 TYR B C 1
ATOM 3434 O O . TYR B 1 162 ? 9.375 20.703 15.836 1 96.44 162 TYR B O 1
ATOM 3442 N N . ASP B 1 163 ? 9.031 19.766 13.844 1 96.5 163 ASP B N 1
ATOM 3443 C CA . ASP B 1 163 ? 10.438 19.453 13.594 1 96.5 163 ASP B CA 1
ATOM 3444 C C . ASP B 1 163 ? 10.766 19.562 12.102 1 96.5 163 ASP B C 1
ATOM 3446 O O . ASP B 1 163 ? 9.875 19.812 11.281 1 96.5 163 ASP B O 1
ATOM 3450 N N . GLY B 1 164 ? 12.031 19.484 11.797 1 97.19 164 GLY B N 1
ATOM 3451 C CA . GLY B 1 164 ? 12.438 19.531 10.406 1 97.19 164 GLY B CA 1
ATOM 3452 C C . GLY B 1 164 ? 12.398 20.938 9.828 1 97.19 164 GLY B C 1
ATOM 3453 O O . GLY B 1 164 ? 12.695 21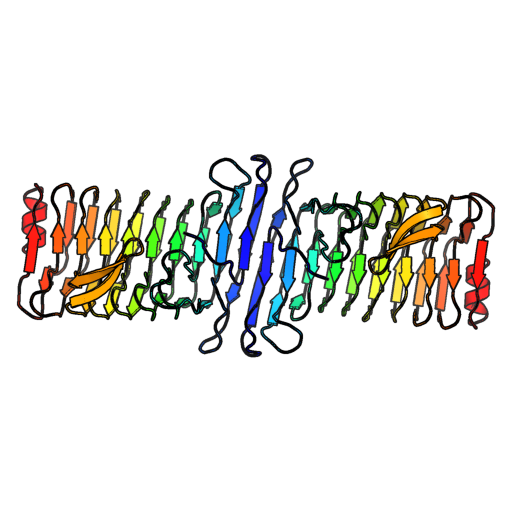.906 10.531 1 97.19 164 GLY B O 1
ATOM 3454 N N . THR B 1 165 ? 12.164 20.969 8.492 1 97.94 165 THR B N 1
ATOM 3455 C CA . THR B 1 165 ? 12.211 22.266 7.816 1 97.94 165 THR B CA 1
ATOM 3456 C C . THR B 1 165 ? 11.133 22.359 6.746 1 97.94 165 THR B C 1
ATOM 3458 O O . THR B 1 165 ? 10.703 21.344 6.199 1 97.94 165 THR B O 1
ATOM 3461 N N . ILE B 1 166 ? 10.664 23.516 6.512 1 98.62 166 ILE B N 1
ATOM 3462 C CA . ILE B 1 166 ? 9.805 23.844 5.383 1 98.62 166 ILE B CA 1
ATOM 3463 C C . ILE B 1 166 ? 10.391 25.016 4.605 1 98.62 166 ILE B C 1
ATOM 3465 O O . ILE B 1 166 ? 10.719 26.047 5.188 1 98.62 166 ILE B O 1
ATOM 3469 N N . ASP B 1 167 ? 10.586 24.812 3.338 1 98.81 167 ASP B N 1
ATOM 3470 C CA . ASP B 1 167 ? 11.141 25.891 2.535 1 98.81 167 ASP B CA 1
ATOM 3471 C C . ASP B 1 167 ? 10.062 26.922 2.172 1 98.81 167 ASP B C 1
ATOM 3473 O O . ASP B 1 167 ? 10.25 28.109 2.367 1 98.81 167 ASP B O 1
ATOM 3477 N N . ASP B 1 168 ? 9.016 26.406 1.598 1 98.81 168 ASP B N 1
ATOM 3478 C CA . ASP B 1 168 ? 7.973 27.266 1.062 1 98.81 168 ASP B CA 1
ATOM 3479 C C . ASP B 1 168 ? 6.594 26.641 1.229 1 98.81 168 ASP B C 1
ATOM 3481 O O . ASP B 1 168 ? 6.312 25.578 0.647 1 98.81 168 ASP B O 1
ATOM 3485 N N . ALA B 1 169 ? 5.738 27.281 1.993 1 98.81 169 ALA B N 1
ATOM 3486 C CA . ALA B 1 169 ? 4.379 26.766 2.17 1 98.81 169 ALA B CA 1
ATOM 3487 C C . ALA B 1 169 ? 3.352 27.891 2.033 1 98.81 169 ALA B C 1
ATOM 3489 O O . ALA B 1 169 ? 3.539 28.984 2.574 1 98.81 169 ALA B O 1
ATOM 3490 N N . THR B 1 170 ? 2.322 27.641 1.237 1 98.88 170 THR B N 1
ATOM 3491 C CA . THR B 1 170 ? 1.23 28.594 1.026 1 98.88 170 THR B CA 1
ATOM 3492 C C . THR B 1 170 ? -0.105 27.969 1.428 1 98.88 170 THR B C 1
ATOM 3494 O O . THR B 1 170 ? -0.398 26.828 1.071 1 98.88 170 THR B O 1
ATOM 3497 N N . PHE B 1 171 ? -0.854 28.734 2.125 1 98.88 171 PHE B N 1
ATOM 3498 C CA . PHE B 1 171 ? -2.143 28.25 2.604 1 98.88 171 PHE B CA 1
ATOM 3499 C C . PHE B 1 171 ? -3.258 29.219 2.232 1 98.88 171 PHE B C 1
ATOM 3501 O O . PHE B 1 171 ? -3.072 30.438 2.289 1 98.88 171 PHE B O 1
ATOM 3508 N N . ASP B 1 172 ? -4.387 28.688 1.811 1 98.75 172 ASP B N 1
ATOM 3509 C CA . ASP B 1 172 ? -5.586 29.516 1.715 1 98.75 172 ASP B CA 1
ATOM 3510 C C . ASP B 1 172 ? -6.039 29.984 3.096 1 98.75 172 ASP B C 1
ATOM 3512 O O . ASP B 1 172 ? -5.688 31.078 3.529 1 98.75 172 ASP B O 1
ATOM 3516 N N . SER B 1 173 ? -6.754 29.219 3.875 1 98.81 173 SER B N 1
ATOM 3517 C CA . SER B 1 173 ? -7.172 29.578 5.227 1 98.81 173 SER B CA 1
ATOM 3518 C C . SER B 1 173 ? -6.887 28.453 6.211 1 98.81 173 SER B C 1
ATOM 3520 O O . SER B 1 173 ? -7.031 27.266 5.875 1 98.81 173 SER B O 1
ATOM 3522 N N . ILE B 1 174 ? -6.512 28.797 7.359 1 98.88 174 ILE B N 1
ATOM 3523 C CA . ILE B 1 174 ? -6.398 27.875 8.492 1 98.88 174 ILE B CA 1
ATOM 3524 C C . ILE B 1 174 ? -7.453 28.219 9.539 1 98.88 174 ILE B C 1
ATOM 3526 O O . ILE B 1 174 ? -7.41 29.297 10.148 1 98.88 174 ILE B O 1
ATOM 3530 N N . ILE B 1 175 ? -8.398 27.344 9.711 1 98.81 175 ILE B N 1
ATOM 3531 C CA . ILE B 1 175 ? -9.508 27.578 10.633 1 98.81 175 ILE B CA 1
ATOM 3532 C C . ILE B 1 175 ? -9.539 26.484 11.695 1 98.81 175 ILE B C 1
ATOM 3534 O O . ILE B 1 175 ? -9.586 25.297 11.367 1 98.81 175 ILE B O 1
ATOM 3538 N N . THR B 1 176 ? -9.484 26.828 12.922 1 98.44 176 THR B N 1
ATOM 3539 C CA . THR B 1 176 ? -9.562 25.859 14.008 1 98.44 176 THR B CA 1
ATOM 3540 C C . THR B 1 176 ? -10.766 26.156 14.906 1 98.44 176 THR B C 1
ATOM 3542 O O . THR B 1 176 ? -11.031 27.312 15.242 1 98.44 176 THR B O 1
ATOM 3545 N N . GLU B 1 177 ? -11.508 25.109 15.141 1 97.75 177 GLU B N 1
ATOM 3546 C CA . GLU B 1 177 ? -12.672 25.172 16.031 1 97.75 177 GLU B CA 1
ATOM 3547 C C . GLU B 1 177 ? -12.555 24.188 17.172 1 97.75 177 GLU B C 1
ATOM 3549 O O . GLU B 1 177 ? -12.602 22.969 16.969 1 97.75 177 GLU B O 1
ATOM 3554 N N . GLY B 1 178 ? -12.492 24.672 18.328 1 96.25 178 GLY B N 1
ATOM 3555 C CA . GLY B 1 178 ? -12.367 23.859 19.531 1 96.25 178 GLY B CA 1
ATOM 3556 C C . GLY B 1 178 ? -11.555 24.531 20.609 1 96.25 178 GLY B C 1
ATOM 3557 O O . GLY B 1 178 ? -10.578 25.234 20.328 1 96.25 178 GLY B O 1
ATOM 3558 N N . ASP B 1 179 ? -11.953 24.234 21.844 1 95.56 179 ASP B N 1
ATOM 3559 C CA . ASP B 1 179 ? -11.195 24.766 22.969 1 95.56 179 ASP B CA 1
ATOM 3560 C C . ASP B 1 179 ? -9.766 24.234 22.969 1 95.56 179 ASP B C 1
ATOM 3562 O O . ASP B 1 179 ? -9.531 23.062 22.688 1 95.56 179 ASP B O 1
ATOM 3566 N N . GLY B 1 180 ? -8.844 25.125 23.328 1 95.19 180 GLY B N 1
ATOM 3567 C CA . GLY B 1 180 ? -7.445 24.734 23.344 1 95.19 180 GLY B CA 1
ATOM 3568 C C . GLY B 1 180 ? -6.836 24.594 21.969 1 95.19 180 GLY B C 1
ATOM 3569 O O . GLY B 1 180 ? -5.723 24.094 21.812 1 95.19 180 GLY B O 1
ATOM 3570 N N . SER B 1 181 ? -7.52 25.031 20.922 1 96.38 181 SER B N 1
ATOM 3571 C CA . SER B 1 181 ? -7.055 24.859 19.547 1 96.38 181 SER B CA 1
ATOM 3572 C C . SER B 1 181 ? -5.984 25.875 19.188 1 96.38 181 SER B C 1
ATOM 3574 O O . SER B 1 181 ? -5.93 26.953 19.781 1 96.38 181 SER B O 1
ATOM 3576 N N . ILE B 1 182 ? -5.133 25.547 18.297 1 97.25 182 ILE B N 1
ATOM 3577 C CA . ILE B 1 182 ? -4.059 26.422 17.828 1 97.25 182 ILE B CA 1
ATOM 3578 C C . ILE B 1 182 ? -4.141 26.562 16.312 1 97.25 182 ILE B C 1
ATOM 3580 O O . ILE B 1 182 ? -4.203 25.562 15.594 1 97.25 182 ILE B O 1
ATOM 3584 N N . GLY B 1 183 ? -4.152 27.766 15.82 1 98.5 183 GLY B N 1
ATOM 3585 C CA . GLY B 1 183 ? -4.117 27.969 14.375 1 98.5 183 GLY B CA 1
ATOM 3586 C C . GLY B 1 183 ? -2.846 27.453 13.734 1 98.5 183 GLY B C 1
ATOM 3587 O O . GLY B 1 183 ? -2.832 26.344 13.18 1 98.5 183 GLY B O 1
ATOM 3588 N N . MET B 1 184 ? -1.743 28.203 13.93 1 98.75 184 MET B N 1
ATOM 3589 C CA . MET B 1 184 ? -0.436 27.797 13.43 1 98.75 184 MET B CA 1
ATOM 3590 C C . MET B 1 184 ? 0.609 27.844 14.539 1 98.75 184 MET B C 1
ATOM 3592 O O . MET B 1 184 ? 0.665 28.797 15.312 1 98.75 184 MET B O 1
ATOM 3596 N N . GLN B 1 185 ? 1.363 26.875 14.625 1 98.25 185 GLN B N 1
ATOM 3597 C CA . GLN B 1 185 ? 2.455 26.828 15.586 1 98.25 185 GLN B CA 1
ATOM 3598 C C . GLN B 1 185 ? 3.781 26.5 14.906 1 98.25 185 GLN B C 1
ATOM 3600 O O . GLN B 1 185 ? 3.842 25.609 14.055 1 98.25 185 GLN B O 1
ATOM 3605 N N . PHE B 1 186 ? 4.855 27.219 15.242 1 98.5 186 PHE B N 1
ATOM 3606 C CA . PHE B 1 186 ? 6.184 27.031 14.664 1 98.5 186 PHE B CA 1
ATOM 3607 C C . PHE B 1 186 ? 7.211 26.766 15.75 1 98.5 186 PHE B C 1
ATOM 3609 O O . PHE B 1 186 ? 7.453 27.609 16.609 1 98.5 186 PHE B O 1
ATOM 3616 N N . SER B 1 187 ? 7.809 25.578 15.617 1 97.69 187 SER B N 1
ATOM 3617 C CA . SER B 1 187 ? 8.844 25.234 16.594 1 97.69 187 SER B CA 1
ATOM 3618 C C . SER B 1 187 ? 10.195 25.047 15.914 1 97.69 187 SER B C 1
ATOM 3620 O O . SER B 1 187 ? 11.211 24.859 16.578 1 97.69 187 SER B O 1
ATOM 3622 N N . MET B 1 188 ? 10.211 25.062 14.602 1 97.62 188 MET B N 1
ATOM 3623 C CA . MET B 1 188 ? 11.406 24.875 13.789 1 97.62 188 MET B CA 1
ATOM 3624 C C . MET B 1 188 ? 11.438 25.844 12.617 1 97.62 188 MET B C 1
ATOM 3626 O O . MET B 1 188 ? 10.438 26.531 12.352 1 97.62 188 MET B O 1
ATOM 3630 N N . PRO B 1 189 ? 12.539 25.891 11.914 1 95.75 189 PRO B N 1
ATOM 3631 C CA . PRO B 1 189 ? 12.703 26.906 10.867 1 95.75 189 PRO B CA 1
ATOM 3632 C C . PRO B 1 189 ? 11.766 26.688 9.688 1 95.75 189 PRO B C 1
ATOM 3634 O O . PRO B 1 189 ? 11.539 25.531 9.273 1 95.75 189 PRO B O 1
ATOM 3637 N N . VAL B 1 190 ? 11.234 27.734 9.188 1 98.19 190 VAL B N 1
ATOM 3638 C CA . VAL B 1 190 ? 10.5 27.859 7.926 1 98.19 190 VAL B CA 1
ATOM 3639 C C . VAL B 1 190 ? 11.023 29.047 7.137 1 98.19 190 VAL B C 1
ATOM 3641 O O . VAL B 1 190 ? 11.242 30.125 7.703 1 98.19 190 VAL B O 1
ATOM 3644 N N . ASP B 1 191 ? 11.32 28.859 5.934 1 98.44 191 ASP B N 1
ATOM 3645 C CA . ASP B 1 191 ? 11.812 30 5.148 1 98.44 191 ASP B CA 1
ATOM 3646 C C . ASP B 1 191 ? 10.68 30.938 4.773 1 98.44 191 ASP B C 1
ATOM 3648 O O . ASP B 1 191 ? 10.625 32.094 5.242 1 98.44 191 ASP B O 1
ATOM 3652 N N . LYS B 1 192 ? 9.688 30.438 4.016 1 98.69 192 LYS B N 1
ATOM 3653 C CA . LYS B 1 192 ? 8.578 31.281 3.592 1 98.69 192 LYS B CA 1
ATOM 3654 C C . LYS B 1 192 ? 7.238 30.625 3.928 1 98.69 192 LYS B C 1
ATOM 3656 O O . LYS B 1 192 ? 7.004 29.469 3.598 1 98.69 192 LYS B O 1
ATOM 3661 N N . ILE B 1 193 ? 6.379 31.375 4.539 1 98.69 193 ILE B N 1
ATOM 3662 C CA . ILE B 1 193 ? 4.992 31 4.797 1 98.69 193 ILE B CA 1
ATOM 3663 C C . ILE B 1 193 ? 4.055 32.094 4.301 1 98.69 193 ILE B C 1
ATOM 3665 O O . ILE B 1 193 ? 4.215 33.25 4.656 1 98.69 193 ILE B O 1
ATOM 3669 N N . LYS B 1 194 ? 3.154 31.781 3.482 1 98.81 194 LYS B N 1
ATOM 3670 C CA . LYS B 1 194 ? 2.066 32.656 3.074 1 98.81 194 LYS B CA 1
ATOM 3671 C C . LYS B 1 194 ? 0.709 32.062 3.434 1 98.81 194 LYS B C 1
ATOM 3673 O O . LYS B 1 194 ? 0.46 30.875 3.188 1 98.81 194 LYS B O 1
ATOM 3678 N N . VAL B 1 195 ? -0.138 32.781 4.023 1 98.88 195 VAL B N 1
ATOM 3679 C CA . VAL B 1 195 ? -1.468 32.312 4.383 1 98.88 195 VAL B CA 1
ATOM 3680 C C . VAL B 1 195 ? -2.49 33.438 4.18 1 98.88 195 VAL B C 1
ATOM 3682 O O . VAL B 1 195 ? -2.213 34.594 4.473 1 98.88 195 VAL B O 1
ATOM 3685 N N . LYS B 1 196 ? -3.617 33.094 3.672 1 98.81 196 LYS B N 1
ATOM 3686 C CA . LYS B 1 196 ? -4.641 34.094 3.443 1 98.81 196 LYS B CA 1
ATOM 3687 C C . LYS B 1 196 ? -5.223 34.594 4.762 1 98.81 196 LYS B C 1
ATOM 3689 O O . LYS B 1 196 ? -5.305 35.812 4.996 1 98.81 196 LYS B O 1
ATOM 3694 N N . GLU B 1 197 ? -5.684 33.75 5.605 1 98.5 197 GLU B N 1
ATOM 3695 C CA . GLU B 1 197 ? -6.203 34.156 6.914 1 98.5 197 GLU B CA 1
ATOM 3696 C C . GLU B 1 197 ? -6.078 33.031 7.922 1 98.5 197 GLU B C 1
ATOM 3698 O O . GLU B 1 197 ? -6.047 31.844 7.539 1 98.5 197 GLU B O 1
ATOM 3703 N N . ILE B 1 198 ? -5.973 33.344 9.125 1 98.62 198 ILE B N 1
ATOM 3704 C CA . ILE B 1 198 ? -5.957 32.406 10.258 1 98.62 198 ILE B CA 1
ATOM 3705 C C . ILE B 1 198 ? -7.094 32.75 11.219 1 98.62 198 ILE B C 1
ATOM 3707 O O . ILE B 1 198 ? -7.184 33.875 11.695 1 98.62 198 ILE B O 1
ATOM 3711 N N . ILE B 1 199 ? -8.016 31.828 11.422 1 98.38 199 ILE B N 1
ATOM 3712 C CA . ILE B 1 199 ? -9.148 32.031 12.32 1 98.38 199 ILE B CA 1
ATOM 3713 C C . ILE B 1 199 ? -9.164 30.953 13.391 1 98.38 199 ILE B C 1
ATOM 3715 O O . ILE B 1 199 ? -9.258 29.766 13.078 1 98.38 199 ILE B O 1
ATOM 3719 N N . THR B 1 200 ? -9.055 31.297 14.617 1 97.69 200 THR B N 1
ATOM 3720 C CA . THR B 1 200 ? -9.07 30.359 15.727 1 97.69 200 THR B CA 1
ATOM 3721 C C . THR B 1 200 ? -10.273 30.609 16.641 1 97.69 200 THR B C 1
ATOM 3723 O O . THR B 1 200 ? -10.406 31.703 17.203 1 97.69 200 THR B O 1
ATOM 3726 N N . ASN B 1 201 ? -11.125 29.578 16.688 1 96.06 201 ASN B N 1
ATOM 3727 C CA . ASN B 1 201 ? -12.289 29.625 17.562 1 96.06 201 ASN B CA 1
ATOM 3728 C C . ASN B 1 201 ? -12.125 28.672 18.75 1 96.06 201 ASN B C 1
ATOM 3730 O O . ASN B 1 201 ? -12.016 27.453 18.562 1 96.06 201 ASN B O 1
ATOM 3734 N N . GLY B 1 202 ? -12.094 29.188 19.875 1 93.81 202 GLY B N 1
ATOM 3735 C CA . GLY B 1 202 ? -11.984 28.359 21.062 1 93.81 202 GLY B CA 1
ATOM 3736 C C . GLY B 1 202 ? -11.492 29.125 22.266 1 93.81 202 GLY B C 1
ATOM 3737 O O . GLY B 1 202 ? -11.039 30.266 22.141 1 93.81 202 GLY B O 1
ATOM 3738 N N . SER B 1 203 ? -11.695 28.609 23.391 1 92.75 203 SER B N 1
ATOM 3739 C CA . SER B 1 203 ? -11.18 29.125 24.641 1 92.75 203 SER B CA 1
ATOM 3740 C C . SER B 1 203 ? -10.141 28.188 25.25 1 92.75 203 SER B C 1
ATOM 3742 O O . SER B 1 203 ? -9.25 27.703 24.547 1 92.75 203 SER B O 1
ATOM 3744 N N . GLU B 1 204 ? -10.203 27.984 26.422 1 92.94 204 GLU B N 1
ATOM 3745 C CA . GLU B 1 204 ? -9.312 27.062 27.109 1 92.94 204 GLU B CA 1
ATOM 3746 C C . GLU B 1 204 ? -9.875 25.641 27.109 1 92.94 204 GLU B C 1
ATOM 3748 O O . GLU B 1 204 ? -11.055 25.438 27.391 1 92.94 204 GLU B O 1
ATOM 3753 N N . GLY B 1 205 ? -9.023 24.672 26.719 1 90.88 205 GLY B N 1
ATOM 3754 C CA . GLY B 1 205 ? -9.469 23.297 26.641 1 90.88 205 GLY B CA 1
ATOM 3755 C C . GLY B 1 205 ? -8.328 22.297 26.719 1 90.88 205 GLY B C 1
ATOM 3756 O O . GLY B 1 205 ? -7.156 22.688 26.781 1 90.88 205 GLY B O 1
ATOM 3757 N N . GLU B 1 206 ? -8.75 21.016 26.688 1 87.5 206 GLU B N 1
ATOM 3758 C CA . GLU B 1 206 ? -7.766 19.938 26.859 1 87.5 206 GLU B CA 1
ATOM 3759 C C . GLU B 1 206 ? -7.188 19.5 25.516 1 87.5 206 GLU B C 1
ATOM 3761 O O . GLU B 1 206 ? -7.883 19.516 24.5 1 87.5 206 GLU B O 1
ATOM 3766 N N . SER B 1 207 ? -5.828 19.156 25.547 1 85.62 207 SER B N 1
ATOM 3767 C CA . SER B 1 207 ? -5.109 18.625 24.391 1 85.62 207 SER B CA 1
ATOM 3768 C C . SER B 1 207 ? -4.062 17.609 24.812 1 85.62 207 SER B C 1
ATOM 3770 O O . SER B 1 207 ? -3.623 17.594 25.953 1 85.62 207 SER B O 1
ATOM 3772 N N . LEU B 1 208 ? -3.814 16.688 23.891 1 80.31 208 LEU B N 1
ATOM 3773 C CA . LEU B 1 208 ? -2.697 15.766 24.094 1 80.31 208 LEU B CA 1
ATOM 3774 C C . LEU B 1 208 ? -1.389 16.391 23.625 1 80.31 208 LEU B C 1
ATOM 3776 O O . LEU B 1 208 ? -1.216 16.656 22.422 1 80.31 208 LEU B O 1
ATOM 3780 N N . VAL B 1 209 ? -0.479 16.703 24.547 1 76 209 VAL B N 1
ATOM 3781 C CA . VAL B 1 209 ? 0.826 17.281 24.25 1 76 209 VAL B CA 1
ATOM 3782 C C . VAL B 1 209 ? 1.931 16.359 24.734 1 76 209 VAL B C 1
ATOM 3784 O O . VAL B 1 209 ? 2.092 16.156 25.938 1 76 209 VAL B O 1
ATOM 3787 N N . SER B 1 210 ? 2.609 15.836 23.766 1 76.56 210 SER B N 1
ATOM 3788 C CA . SER B 1 210 ? 3.697 14.914 24.062 1 76.56 210 SER B CA 1
ATOM 3789 C C . SER B 1 210 ? 3.227 13.781 24.969 1 76.56 210 SER B C 1
ATOM 3791 O O . SER B 1 210 ? 3.869 13.484 25.984 1 76.56 210 SER B O 1
ATOM 3793 N N . GLY B 1 211 ? 2.064 13.266 24.672 1 76.56 211 GLY B N 1
ATOM 3794 C CA . GLY B 1 211 ? 1.546 12.086 25.344 1 76.56 211 GLY B CA 1
ATOM 3795 C C . GLY B 1 211 ? 0.843 12.414 26.656 1 76.56 211 GLY B C 1
ATOM 3796 O O . GLY B 1 211 ? 0.384 11.516 27.359 1 76.56 211 GLY B O 1
ATOM 3797 N N . VAL B 1 212 ? 0.809 13.633 27.109 1 82.69 212 VAL B N 1
ATOM 3798 C CA . VAL B 1 212 ? 0.186 14.031 28.359 1 82.69 212 VAL B CA 1
ATOM 3799 C C . VAL B 1 212 ? -1.002 14.953 28.078 1 82.69 212 VAL B C 1
ATOM 3801 O O . VAL B 1 212 ? -0.895 15.891 27.297 1 82.69 212 VAL B O 1
ATOM 3804 N N . ILE B 1 213 ? -2.121 14.617 28.812 1 85.56 213 ILE B N 1
ATOM 3805 C CA . ILE B 1 213 ? -3.271 15.5 28.688 1 85.56 213 ILE B CA 1
ATOM 3806 C C . ILE B 1 213 ? -2.973 16.828 29.375 1 85.56 213 ILE B C 1
ATOM 3808 O O . ILE B 1 213 ? -2.629 16.859 30.562 1 85.56 213 ILE B O 1
ATOM 3812 N N . THR B 1 214 ? -3.043 18 28.703 1 87.88 214 THR B N 1
ATOM 3813 C CA . THR B 1 214 ? -2.707 19.344 29.172 1 87.88 214 THR B CA 1
ATOM 3814 C C . THR B 1 214 ? -3.816 20.328 28.828 1 87.88 214 THR B C 1
ATOM 3816 O O . THR B 1 214 ? -4.406 20.25 27.75 1 87.88 214 THR B O 1
ATOM 3819 N N . THR B 1 215 ? -4.062 21.188 29.766 1 91.69 215 THR B N 1
ATOM 3820 C CA . THR B 1 215 ? -4.98 22.281 29.469 1 91.69 215 THR B CA 1
ATOM 3821 C C . THR B 1 215 ? -4.262 23.406 28.719 1 91.69 215 THR B C 1
ATOM 3823 O O . THR B 1 215 ? -3.209 23.859 29.156 1 91.69 215 THR B O 1
ATOM 3826 N N . LEU B 1 216 ? -4.789 23.797 27.594 1 90.81 216 LEU B N 1
ATOM 3827 C CA . LEU B 1 216 ? -4.207 24.844 26.766 1 90.81 216 LEU B CA 1
ATOM 3828 C C . LEU B 1 216 ? -5.23 25.922 26.453 1 90.81 216 LEU B C 1
ATOM 3830 O O . LEU B 1 216 ? -6.43 25.641 26.359 1 90.81 216 LEU B O 1
ATOM 3834 N N . LYS B 1 217 ? -4.73 27.172 26.422 1 92.62 217 LYS B N 1
ATOM 3835 C CA . LYS B 1 217 ? -5.547 28.219 25.812 1 92.62 217 LYS B CA 1
ATOM 3836 C C . LYS B 1 217 ? -5.414 28.219 24.297 1 92.62 217 LYS B C 1
ATOM 3838 O O . LYS B 1 217 ? -4.34 27.938 23.75 1 92.62 217 LYS B O 1
ATOM 3843 N N . ALA B 1 218 ? -6.496 28.5 23.625 1 95.81 218 ALA B N 1
ATOM 3844 C CA . ALA B 1 218 ? -6.438 28.641 22.172 1 95.81 218 ALA B CA 1
ATOM 3845 C C . ALA B 1 218 ? -5.488 29.766 21.75 1 95.81 218 ALA B C 1
ATOM 3847 O O . ALA B 1 218 ? -5.281 30.719 22.516 1 95.81 218 ALA B O 1
ATOM 3848 N N . ILE B 1 219 ? -4.859 29.656 20.672 1 96.81 219 ILE B N 1
ATOM 3849 C CA . ILE B 1 219 ? -3.936 30.656 20.141 1 96.81 219 ILE B CA 1
ATOM 3850 C C . ILE B 1 219 ? -4.074 30.75 18.625 1 96.81 219 ILE B C 1
ATOM 3852 O O . ILE B 1 219 ? -4.273 29.734 17.953 1 96.81 219 ILE B O 1
ATOM 3856 N N . GLY B 1 220 ? -4.012 31.953 18.078 1 97.19 220 GLY B N 1
ATOM 3857 C CA . GLY B 1 220 ? -4.023 32.094 16.641 1 97.19 220 GLY B CA 1
ATOM 3858 C C . GLY B 1 220 ? -2.744 31.625 15.977 1 97.19 220 GLY B C 1
ATOM 3859 O O . GLY B 1 220 ? -2.758 30.656 15.227 1 97.19 220 GLY B O 1
ATOM 3860 N N . LEU B 1 221 ? -1.65 32.281 16.219 1 98.25 221 LEU B N 1
ATOM 3861 C CA . LEU B 1 221 ? -0.333 31.953 15.688 1 98.25 221 LEU B CA 1
ATOM 3862 C C . LEU B 1 221 ? 0.731 32.031 16.781 1 98.25 221 LEU B C 1
ATOM 3864 O O . LEU B 1 221 ? 0.798 33 17.531 1 98.25 221 LEU B O 1
ATOM 3868 N N . SER B 1 222 ? 1.451 31 16.875 1 97.81 222 SER B N 1
ATOM 3869 C CA . SER B 1 222 ? 2.467 30.922 17.922 1 97.81 222 SER B CA 1
ATOM 3870 C C . SER B 1 222 ? 3.83 30.547 17.344 1 97.81 222 SER B C 1
ATOM 3872 O O . SER B 1 222 ? 3.963 29.531 16.656 1 97.81 222 SER B O 1
ATOM 3874 N N . ILE B 1 223 ? 4.875 31.344 17.594 1 98.25 223 ILE B N 1
ATOM 3875 C CA . ILE B 1 223 ? 6.266 31.016 17.312 1 98.25 223 ILE B CA 1
ATOM 3876 C C . ILE B 1 223 ? 6.992 30.656 18.609 1 98.25 223 ILE B C 1
ATOM 3878 O O . ILE B 1 223 ? 7.238 31.516 19.453 1 98.25 223 ILE B O 1
ATOM 3882 N N . LYS B 1 224 ? 7.273 29.406 18.703 1 97.31 224 LYS B N 1
ATOM 3883 C CA . LYS B 1 224 ? 7.871 28.875 19.922 1 97.31 224 LYS B CA 1
ATOM 3884 C C . LYS B 1 224 ? 9.383 29.094 19.938 1 97.31 224 LYS B C 1
ATOM 3886 O O . LYS B 1 224 ? 9.961 29.547 18.938 1 97.31 224 LYS B O 1
ATOM 3891 N N . ASP B 1 225 ? 9.992 28.734 21.188 1 96.81 225 ASP B N 1
ATOM 3892 C CA . ASP B 1 225 ? 11.453 28.672 21.25 1 96.81 225 ASP B CA 1
ATOM 3893 C C . ASP B 1 225 ? 12.016 27.734 20.203 1 96.81 225 ASP B C 1
ATOM 3895 O O . ASP B 1 225 ? 11.586 26.578 20.094 1 96.81 225 ASP B O 1
ATOM 3899 N N . GLY B 1 226 ? 12.883 28.234 19.375 1 95.62 226 GLY B N 1
ATOM 3900 C CA . GLY B 1 226 ? 13.461 27.453 18.297 1 95.62 226 GLY B CA 1
ATOM 3901 C C . GLY B 1 226 ? 12.781 27.688 16.969 1 95.62 226 GLY B C 1
ATOM 3902 O O . GLY B 1 226 ? 13.328 27.344 15.914 1 95.62 226 GLY B O 1
ATOM 3903 N N . GLY B 1 227 ? 11.547 28.25 17.016 1 97.81 227 GLY B N 1
ATOM 3904 C CA . GLY B 1 227 ? 10.852 28.594 15.781 1 97.81 227 GLY B CA 1
ATOM 3905 C C . GLY B 1 227 ? 11.422 29.812 15.094 1 97.81 227 GLY B C 1
ATOM 3906 O O . GLY B 1 227 ? 11.688 30.828 15.75 1 97.81 227 GLY B O 1
ATOM 3907 N N . GLU B 1 228 ? 11.727 29.656 13.844 1 97.88 228 GLU B N 1
ATOM 3908 C CA . GLU B 1 228 ? 12.25 30.766 13.047 1 97.88 228 GLU B CA 1
ATOM 3909 C C . GLU B 1 228 ? 11.555 30.859 11.695 1 97.88 228 GLU B C 1
ATOM 3911 O O . GLU B 1 228 ? 11.578 29.906 10.914 1 97.88 228 GLU B O 1
ATOM 3916 N N . ILE B 1 229 ? 10.891 32 11.445 1 98.56 229 ILE B N 1
ATOM 3917 C CA . ILE B 1 229 ? 10.273 32.25 10.148 1 98.56 229 ILE B CA 1
ATOM 3918 C C . ILE B 1 229 ? 11.008 33.375 9.438 1 98.56 229 ILE B C 1
ATOM 3920 O O . ILE B 1 229 ? 11.109 34.5 9.969 1 98.56 229 ILE B O 1
ATOM 3924 N N . ASN B 1 230 ? 11.508 33.031 8.359 1 98.69 230 ASN B N 1
ATOM 3925 C CA . ASN B 1 230 ? 12.195 34.094 7.621 1 98.69 230 ASN B CA 1
ATOM 3926 C C . ASN B 1 230 ? 11.211 35.125 7.055 1 98.69 230 ASN B C 1
ATOM 3928 O O . ASN B 1 230 ? 11.391 36.312 7.223 1 98.69 230 ASN B O 1
ATOM 3932 N N . GLU B 1 231 ? 10.227 34.625 6.359 1 98.75 231 GLU B N 1
ATOM 3933 C CA . GLU B 1 231 ? 9.203 35.5 5.797 1 98.75 231 GLU B CA 1
ATOM 3934 C C . GLU B 1 231 ? 7.801 34.969 6.055 1 98.75 231 GLU B C 1
ATOM 3936 O O . GLU B 1 231 ? 7.473 33.844 5.629 1 98.75 231 GLU B O 1
ATOM 3941 N N . LEU B 1 232 ? 6.977 35.719 6.738 1 98.69 232 LEU B N 1
ATOM 3942 C CA . LEU B 1 232 ? 5.566 35.406 6.969 1 98.69 232 LEU B CA 1
ATOM 3943 C C . LEU B 1 232 ? 4.672 36.469 6.309 1 98.69 232 LEU B C 1
ATOM 3945 O O . LEU B 1 232 ? 4.785 37.656 6.602 1 98.69 232 LEU B O 1
ATOM 3949 N N . THR B 1 233 ? 3.855 36.062 5.426 1 98.81 233 THR B N 1
ATOM 3950 C CA . THR B 1 233 ? 2.871 36.938 4.805 1 98.81 233 THR B CA 1
ATOM 3951 C C . THR B 1 233 ? 1.453 36.469 5.117 1 98.81 233 THR B C 1
ATOM 3953 O O . THR B 1 233 ? 1.101 35.312 4.852 1 98.81 233 THR B O 1
ATOM 3956 N N . VAL B 1 234 ? 0.647 37.312 5.684 1 98.56 234 VAL B N 1
ATOM 3957 C CA . VAL B 1 234 ? -0.772 37.062 5.922 1 98.56 234 VAL B CA 1
ATOM 3958 C C . VAL B 1 234 ? -1.606 38.031 5.094 1 98.56 234 VAL B C 1
ATOM 3960 O O . VAL B 1 234 ? -1.52 39.25 5.285 1 98.56 234 VAL B O 1
ATOM 3963 N N . GLU B 1 235 ? -2.379 37.531 4.219 1 98.69 235 GLU B N 1
ATOM 3964 C CA . GLU B 1 235 ? -3.072 38.406 3.271 1 98.69 235 GLU B CA 1
ATOM 3965 C C . GLU B 1 235 ? -4.203 39.156 3.951 1 98.69 235 GLU B C 1
ATOM 3967 O O . GLU B 1 235 ? -4.473 40.312 3.607 1 98.69 235 GLU B O 1
ATOM 3972 N N . LYS B 1 236 ? -4.906 38.594 4.812 1 97.94 236 LYS B N 1
ATOM 3973 C CA . LYS B 1 236 ? -6.008 39.219 5.527 1 97.94 236 LYS B CA 1
ATOM 3974 C C . LYS B 1 236 ? -5.699 39.344 7.016 1 97.94 236 LYS B C 1
ATOM 3976 O O . LYS B 1 236 ? -4.738 40 7.406 1 97.94 236 LYS B O 1
ATOM 3981 N N . ASN B 1 237 ? -6.508 38.594 7.895 1 96.44 237 ASN B N 1
ATOM 3982 C CA . ASN B 1 237 ? -6.363 38.781 9.336 1 96.44 237 ASN B CA 1
ATOM 3983 C C . ASN B 1 237 ? -5.836 37.531 10.023 1 96.44 237 ASN B C 1
ATOM 3985 O O . ASN B 1 237 ? -5.961 36.406 9.492 1 96.44 237 ASN B O 1
ATOM 3989 N N . ILE B 1 238 ? -5.199 37.688 11.102 1 97.5 238 ILE B N 1
ATOM 3990 C CA . ILE B 1 238 ? -5.105 36.688 12.148 1 97.5 238 ILE B CA 1
ATOM 3991 C C . ILE B 1 238 ? -6.121 37 13.25 1 97.5 238 ILE B C 1
ATOM 3993 O O . ILE B 1 238 ? -6.047 38.031 13.906 1 97.5 238 ILE B O 1
ATOM 3997 N N . GLU B 1 239 ? -7.051 36.094 13.359 1 95.75 239 GLU B N 1
ATOM 3998 C CA . GLU B 1 239 ? -8.188 36.406 14.219 1 95.75 239 GLU B CA 1
ATOM 3999 C C . GLU B 1 239 ? -8.414 35.312 15.258 1 95.75 239 GLU B C 1
ATOM 4001 O O . GLU B 1 239 ? -8.305 34.125 14.945 1 95.75 239 GLU B O 1
ATOM 4006 N N . THR B 1 240 ? -8.672 35.656 16.453 1 95.88 240 THR B N 1
ATOM 4007 C CA . THR B 1 240 ? -9.141 34.75 17.5 1 95.88 240 THR B CA 1
ATOM 4008 C C . THR B 1 240 ? -10.477 35.219 18.062 1 95.88 240 THR B C 1
ATOM 4010 O O . THR B 1 240 ? -10.805 36.406 17.984 1 95.88 240 THR B O 1
ATOM 4013 N N . HIS B 1 241 ? -11.289 34.312 18.641 1 93.19 241 HIS B N 1
ATOM 4014 C CA . HIS B 1 241 ? -12.641 34.656 19.062 1 93.19 241 HIS B CA 1
ATOM 4015 C C . HIS B 1 241 ? -12.852 34.344 20.531 1 93.19 241 HIS B C 1
ATOM 4017 O O . HIS B 1 241 ? -13.852 34.75 21.141 1 93.19 241 HIS B O 1
ATOM 4023 N N . GLY B 1 242 ? -12.102 33.656 21.203 1 88.06 242 GLY B N 1
ATOM 4024 C CA . GLY B 1 242 ? -12.266 33.344 22.609 1 88.06 242 GLY B CA 1
ATOM 4025 C C . GLY B 1 242 ? -11.883 34.5 23.516 1 88.06 242 GLY B C 1
ATOM 4026 O O . GLY B 1 242 ? -11.125 35.406 23.125 1 88.06 242 GLY B O 1
ATOM 4027 N N . GLU B 1 243 ? -12.484 34.5 24.75 1 86.38 243 GLU B N 1
ATOM 4028 C CA . GLU B 1 243 ? -12.148 35.531 25.719 1 86.38 243 GLU B CA 1
ATOM 4029 C C . GLU B 1 243 ? -10.742 35.312 26.281 1 86.38 243 GLU B C 1
ATOM 4031 O O . GLU B 1 243 ? -10.375 34.219 26.656 1 86.38 243 GLU B O 1
ATOM 4036 N N . GLU B 1 244 ? -9.969 36.375 26.266 1 86 244 GLU B N 1
ATOM 4037 C CA . GLU B 1 244 ? -8.633 36.375 26.859 1 86 244 GLU B CA 1
ATOM 4038 C C . GLU B 1 244 ? -7.707 35.406 26.156 1 86 244 GLU B C 1
ATOM 4040 O O . GLU B 1 244 ? -6.941 34.688 26.812 1 86 244 GLU B O 1
ATOM 4045 N N . ILE B 1 245 ? -7.926 35.219 24.844 1 91.44 245 ILE B N 1
ATOM 4046 C CA . ILE B 1 245 ? -7.109 34.344 24.031 1 91.44 245 ILE B CA 1
ATOM 4047 C C . ILE B 1 245 ? -6.074 35.156 23.25 1 91.44 245 ILE B C 1
ATOM 4049 O O . ILE B 1 245 ? -6.395 36.219 22.719 1 91.44 245 ILE B O 1
ATOM 4053 N N . THR B 1 246 ? -4.867 34.719 23.266 1 93.38 246 THR B N 1
ATOM 4054 C CA . THR B 1 246 ? -3.783 35.406 22.562 1 93.38 246 THR B CA 1
ATOM 4055 C C . THR B 1 246 ? -3.859 35.094 21.062 1 93.38 246 THR B C 1
ATOM 4057 O O . THR B 1 246 ? -3.99 33.938 20.656 1 93.38 246 THR B O 1
ATOM 4060 N N . THR B 1 247 ? -3.742 36.125 20.281 1 95.56 247 THR B N 1
ATOM 4061 C CA . THR B 1 247 ? -3.885 36 18.828 1 95.56 247 THR B CA 1
ATOM 4062 C C . THR B 1 247 ? -2.531 35.75 18.172 1 95.56 247 THR B C 1
ATOM 4064 O O . THR B 1 247 ? -2.439 34.969 17.219 1 95.56 247 THR B O 1
ATOM 4067 N N . PHE B 1 248 ? -1.521 36.375 18.688 1 96.75 248 PHE B N 1
ATOM 4068 C CA . PHE B 1 248 ? -0.174 36.281 18.125 1 96.75 248 PHE B CA 1
ATOM 4069 C C . PHE B 1 248 ? 0.865 36.25 19.25 1 96.75 248 PHE B C 1
ATOM 4071 O O . PHE B 1 248 ? 0.94 37.156 20.062 1 96.75 248 PHE B O 1
ATOM 4078 N N . VAL B 1 249 ? 1.579 35.188 19.297 1 96.25 249 VAL B N 1
ATOM 4079 C CA . VAL B 1 249 ? 2.586 35.062 20.344 1 96.25 249 VAL B CA 1
ATOM 4080 C C . VAL B 1 249 ? 3.938 34.719 19.734 1 96.25 249 VAL B C 1
ATOM 4082 O O . VAL B 1 249 ? 4.027 33.812 18.906 1 96.25 249 VAL B O 1
ATOM 4085 N N . VAL B 1 250 ? 5.016 35.438 20.078 1 97.56 250 VAL B N 1
ATOM 4086 C CA . VAL B 1 250 ? 6.406 35.062 19.828 1 97.56 250 VAL B CA 1
ATOM 4087 C C . VAL B 1 250 ? 7.133 34.844 21.141 1 97.56 250 VAL B C 1
ATOM 4089 O O . VAL B 1 250 ? 7.391 35.781 21.891 1 97.56 250 VAL B O 1
ATOM 4092 N N . GLU B 1 251 ? 7.406 33.656 21.406 1 97 251 GLU B N 1
ATOM 4093 C CA . GLU B 1 251 ? 8.078 33.312 22.656 1 97 251 GLU B CA 1
ATOM 4094 C C . GLU B 1 251 ? 9.555 33.688 22.609 1 97 251 GLU B C 1
ATOM 4096 O O . GLU B 1 251 ? 10.102 33.969 21.531 1 97 251 GLU B O 1
ATOM 4101 N N . ASP B 1 252 ? 10.188 33.656 23.844 1 97 252 ASP B N 1
ATOM 4102 C CA . ASP B 1 252 ? 11.633 33.844 23.906 1 97 252 ASP B CA 1
ATOM 4103 C C . ASP B 1 252 ? 12.375 32.812 23.078 1 97 252 ASP B C 1
ATOM 4105 O O . ASP B 1 252 ? 12.102 31.609 23.188 1 97 252 ASP B O 1
ATOM 4109 N N . GLY B 1 253 ? 13.195 33.25 22.203 1 96.31 253 GLY B N 1
ATOM 4110 C CA . GLY B 1 253 ? 13.922 32.344 21.328 1 96.31 253 GLY B CA 1
ATOM 4111 C C . GLY B 1 253 ? 13.289 32.219 19.953 1 96.31 253 GLY B C 1
ATOM 4112 O O . GLY B 1 253 ? 13.906 31.688 19.016 1 96.31 253 GLY B O 1
ATOM 4113 N N . GLY B 1 254 ? 12 32.688 19.828 1 97.62 254 GLY B N 1
ATOM 4114 C CA . GLY B 1 254 ? 11.352 32.719 18.516 1 97.62 254 GLY B CA 1
ATOM 4115 C C . GLY B 1 254 ? 11.836 33.875 17.641 1 97.62 254 GLY B C 1
ATOM 4116 O O . GLY B 1 254 ? 12.188 34.938 18.156 1 97.62 254 GLY B O 1
ATOM 4117 N N . LYS B 1 255 ? 11.938 33.594 16.375 1 97.62 255 LYS B N 1
ATOM 4118 C CA . LYS B 1 255 ? 12.422 34.625 15.453 1 97.62 255 LYS B CA 1
ATOM 4119 C C . LYS B 1 255 ? 11.453 34.781 14.289 1 97.62 255 LYS B C 1
ATOM 4121 O O . LYS B 1 255 ? 10.875 33.812 13.789 1 97.62 255 LYS B O 1
ATOM 4126 N N . LEU B 1 256 ? 11.242 36 13.938 1 98.31 256 LEU B N 1
ATOM 4127 C CA . LEU B 1 256 ? 10.5 36.406 12.75 1 98.31 256 LEU B CA 1
ATOM 4128 C C . LEU B 1 256 ? 11.203 37.562 12.055 1 98.31 256 LEU B C 1
ATOM 4130 O O . LEU B 1 256 ? 11.219 38.688 12.562 1 98.31 256 LEU B O 1
ATOM 4134 N N . ASN B 1 257 ? 11.68 37.281 10.883 1 98.19 257 ASN B N 1
ATOM 4135 C CA . ASN B 1 257 ? 12.562 38.25 10.242 1 98.19 257 ASN B CA 1
ATOM 4136 C C . ASN B 1 257 ? 11.766 39.25 9.43 1 98.19 257 ASN B C 1
ATOM 4138 O O . ASN B 1 257 ? 12.117 40.438 9.391 1 98.19 257 ASN B O 1
ATOM 4142 N N . LYS B 1 258 ? 10.82 38.781 8.688 1 98.31 258 LYS B N 1
ATOM 4143 C CA . LYS B 1 258 ? 9.945 39.625 7.883 1 98.31 258 LYS B CA 1
ATOM 4144 C C . LYS B 1 258 ? 8.477 39.25 8.078 1 98.31 258 LYS B C 1
ATOM 4146 O O . LYS B 1 258 ? 8.133 38.062 8.039 1 98.31 258 LYS B O 1
ATOM 4151 N N . PHE B 1 259 ? 7.691 40.25 8.305 1 98.12 259 PHE B N 1
ATOM 4152 C CA . PHE B 1 259 ? 6.266 40 8.492 1 98.12 259 PHE B CA 1
ATOM 4153 C C . PHE B 1 259 ? 5.43 41.031 7.762 1 98.12 259 PHE B C 1
ATOM 4155 O O . PHE B 1 259 ? 5.656 42.25 7.91 1 98.12 259 PHE B O 1
ATOM 4162 N N . THR B 1 260 ? 4.539 40.594 6.887 1 98 260 THR B N 1
ATOM 4163 C CA . THR B 1 260 ? 3.584 41.438 6.195 1 98 260 THR B CA 1
ATOM 4164 C C . THR B 1 260 ? 2.156 40.969 6.41 1 98 260 THR B C 1
ATOM 4166 O O . THR B 1 260 ? 1.864 39.781 6.203 1 98 260 THR B O 1
ATOM 4169 N N . ILE B 1 261 ? 1.289 41.844 6.793 1 97.56 261 ILE B N 1
ATOM 4170 C CA . ILE B 1 261 ? -0.108 41.469 6.988 1 97.56 261 ILE B CA 1
ATOM 4171 C C . ILE B 1 261 ? -1.012 42.469 6.277 1 97.56 261 ILE B C 1
ATOM 4173 O O . ILE B 1 261 ? -0.824 43.688 6.406 1 97.56 261 ILE B O 1
ATOM 4177 N N . GLY B 1 262 ? -1.976 41.938 5.48 1 97.38 262 GLY B N 1
ATOM 4178 C CA . GLY B 1 262 ? -2.92 42.781 4.777 1 97.38 262 GLY B CA 1
ATOM 4179 C C . GLY B 1 262 ? -4.035 43.312 5.664 1 97.38 262 GLY B C 1
ATOM 4180 O O . GLY B 1 262 ? -4.617 44.344 5.391 1 97.38 262 GLY B O 1
ATOM 4181 N N . GLY B 1 263 ? -4.391 42.625 6.59 1 96.12 263 GLY B N 1
ATOM 4182 C CA . GLY B 1 263 ? -5.371 43 7.594 1 96.12 263 GLY B CA 1
ATOM 4183 C C . GLY B 1 263 ? -4.75 43.344 8.938 1 96.12 263 GLY B C 1
ATOM 4184 O O . GLY B 1 263 ? -3.816 44.125 9.008 1 96.12 263 GLY B O 1
ATOM 4185 N N . SER B 1 264 ? -5.336 42.688 10 1 94.12 264 SER B N 1
ATOM 4186 C CA . SER B 1 264 ? -4.809 43 11.328 1 94.12 264 SER B CA 1
ATOM 4187 C C . SER B 1 264 ? -4.742 41.719 12.18 1 94.12 264 SER B C 1
ATOM 4189 O O . SER B 1 264 ? -5.301 40.688 11.812 1 94.12 264 SER B O 1
ATOM 4191 N N . VAL B 1 265 ? -3.975 41.781 13.211 1 94.88 265 VAL B N 1
ATOM 4192 C CA . VAL B 1 265 ? -3.984 40.812 14.297 1 94.88 265 VAL B CA 1
ATOM 4193 C C . VAL B 1 265 ? -5.004 41.219 15.359 1 94.88 265 VAL B C 1
ATOM 4195 O O . VAL B 1 265 ? -4.824 42.25 16.031 1 94.88 265 VAL B O 1
ATOM 4198 N N . LYS B 1 266 ? -6.082 40.5 15.492 1 92.06 266 LYS B N 1
ATOM 4199 C CA . LYS B 1 266 ? -7.129 41 16.375 1 92.06 266 LYS B CA 1
ATOM 4200 C C . LYS B 1 266 ? -7.812 39.844 17.109 1 92.06 266 LYS B C 1
ATOM 4202 O O . LYS B 1 266 ? -8.016 38.781 16.547 1 92.06 266 LYS B O 1
ATOM 4207 N N . ASN B 1 267 ? -8.078 40 18.312 1 92.94 267 ASN B N 1
ATOM 4208 C CA . ASN B 1 267 ? -8.984 39.156 19.094 1 92.94 267 ASN B CA 1
ATOM 4209 C C . ASN B 1 267 ? -10.391 39.75 19.141 1 92.94 267 ASN B C 1
ATOM 4211 O O . ASN B 1 267 ? -10.602 40.812 19.703 1 92.94 267 ASN B O 1
ATOM 4215 N N . LEU B 1 268 ? -11.281 39.062 18.656 1 89.19 268 LEU B N 1
ATOM 4216 C CA . LEU B 1 268 ? -12.633 39.594 18.562 1 89.19 268 LEU B CA 1
ATOM 4217 C C . LEU B 1 268 ? -13.43 39.312 19.828 1 89.19 268 LEU B C 1
ATOM 4219 O O . LEU B 1 268 ? -14.523 39.844 20 1 89.19 268 LEU B O 1
ATOM 4223 N N . GLY B 1 269 ? -12.898 38.531 20.672 1 82.94 269 GLY B N 1
ATOM 4224 C CA . GLY B 1 269 ? -13.539 38.312 21.953 1 82.94 269 GLY B CA 1
ATOM 4225 C C . GLY B 1 269 ? -13.133 39.344 23 1 82.94 269 GLY B C 1
ATOM 4226 O O . GLY B 1 269 ? -13.883 39.625 23.938 1 82.94 269 GLY B O 1
ATOM 4227 N N . SER B 1 270 ? -11.977 39.844 23.156 1 80.12 270 SER B N 1
ATOM 4228 C CA . SER B 1 270 ? -11.508 40.719 24.234 1 80.12 270 SER B CA 1
ATOM 4229 C C . SER B 1 270 ? -10.672 41.875 23.672 1 80.12 270 SER B C 1
ATOM 4231 O O . SER B 1 270 ? -10.172 42.719 24.438 1 80.12 270 SER B O 1
ATOM 4233 N N . GLY B 1 271 ? -10.516 42.031 22.469 1 74 271 GLY B N 1
ATOM 4234 C CA . GLY B 1 271 ? -9.641 43.062 21.875 1 74 271 GLY B CA 1
ATOM 4235 C C . GLY B 1 271 ? -8.227 42.562 21.641 1 74 271 GLY B C 1
ATOM 4236 O O . GLY B 1 271 ? -7.969 41.344 21.734 1 74 271 GLY B O 1
ATOM 4237 N N . GLU B 1 272 ? -7.32 43.562 21.453 1 65.94 272 GLU B N 1
ATOM 4238 C CA . GLU B 1 272 ? -5.984 43.25 20.969 1 65.94 272 GLU B CA 1
ATOM 4239 C C . GLU B 1 272 ? -5.211 42.406 22 1 65.94 272 GLU B C 1
ATOM 4241 O O . GLU B 1 272 ? -5.043 42.844 23.156 1 65.94 272 GLU B O 1
ATOM 4246 N N . GLN B 1 273 ? -4.914 41.125 21.484 1 80.94 273 GLN B N 1
ATOM 4247 C CA . GLN B 1 273 ? -4.129 40.344 22.422 1 80.94 273 GLN B CA 1
ATOM 4248 C C . GLN B 1 273 ? -2.965 39.656 21.719 1 80.94 273 GLN B C 1
ATOM 4250 O O . GLN B 1 273 ? -3.158 38.656 20.984 1 80.94 273 GLN B O 1
ATOM 4255 N N . TYR B 1 274 ? -1.69 40.312 21.703 1 87.75 274 TYR B N 1
ATOM 4256 C CA . TYR B 1 274 ? -0.47 39.656 21.266 1 87.75 274 TYR B CA 1
ATOM 4257 C C . TYR B 1 274 ? 0.589 39.688 22.359 1 87.75 274 TYR B C 1
ATOM 4259 O O . TYR B 1 274 ? 0.52 40.5 23.281 1 87.75 274 TYR B O 1
ATOM 4267 N N . GLU B 1 275 ? 1.383 38.688 22.328 1 90.62 275 GLU B N 1
ATOM 4268 C CA . GLU B 1 275 ? 2.5 38.531 23.25 1 90.62 275 GLU B CA 1
ATOM 4269 C C . GLU B 1 275 ? 3.822 38.375 22.516 1 90.62 275 GLU B C 1
ATOM 4271 O O . GLU B 1 275 ? 4.031 37.375 21.828 1 90.62 275 GLU B O 1
ATOM 4276 N N . ILE B 1 276 ? 4.738 39.375 22.672 1 93.5 276 ILE B N 1
ATOM 4277 C CA . ILE B 1 276 ? 6.039 39.375 22.016 1 93.5 276 ILE B CA 1
ATOM 4278 C C . ILE B 1 276 ? 7.145 39.344 23.062 1 93.5 276 ILE B C 1
ATOM 4280 O O . ILE B 1 276 ? 7.484 40.375 23.641 1 93.5 276 ILE B O 1
ATOM 4284 N N . ASP B 1 277 ? 7.707 38.188 23.25 1 92.81 277 ASP B N 1
ATOM 4285 C CA . ASP B 1 277 ? 8.711 38 24.297 1 92.81 277 ASP B CA 1
ATOM 4286 C C . ASP B 1 277 ? 10.117 37.969 23.703 1 92.81 277 ASP B C 1
ATOM 4288 O O . ASP B 1 277 ? 11.109 37.875 24.422 1 92.81 277 ASP B O 1
ATOM 4292 N N . SER B 1 278 ? 10.18 38.062 22.406 1 92.06 278 SER B N 1
ATOM 4293 C CA . SER B 1 278 ? 11.461 38 21.719 1 92.06 278 SER B CA 1
ATOM 4294 C C . SER B 1 278 ? 11.836 39.344 21.125 1 92.06 278 SER B C 1
ATOM 4296 O O . SER B 1 278 ? 10.984 40.219 20.984 1 92.06 278 SER B O 1
ATOM 4298 N N . GLU B 1 279 ? 13.234 39.469 20.828 1 92.94 279 GLU B N 1
ATOM 4299 C CA . GLU B 1 279 ? 13.672 40.625 20.078 1 92.94 279 GLU B CA 1
ATOM 4300 C C . GLU B 1 279 ? 13.391 40.469 18.594 1 92.94 279 GLU B C 1
ATOM 4302 O O . GLU B 1 279 ? 13.93 39.562 17.938 1 92.94 279 GLU B O 1
ATOM 4307 N N . LEU B 1 280 ? 12.438 41.375 18.156 1 95.88 280 LEU B N 1
ATOM 4308 C CA . LEU B 1 280 ? 12.07 41.375 16.75 1 95.88 280 LEU B CA 1
ATOM 4309 C C . LEU B 1 280 ? 12.469 42.656 16.062 1 95.88 280 LEU B C 1
ATOM 4311 O O . LEU B 1 280 ? 12.641 43.688 16.719 1 95.88 280 LEU B O 1
ATOM 4315 N N . PRO B 1 281 ? 12.695 42.562 14.766 1 96.12 281 PRO B N 1
ATOM 4316 C CA . PRO B 1 281 ? 12.859 43.812 14.031 1 96.12 281 PRO B CA 1
ATOM 4317 C C . PRO B 1 281 ? 11.703 44.781 14.242 1 96.12 281 PRO B C 1
ATOM 4319 O O . PRO B 1 281 ? 10.547 44.344 14.336 1 96.12 281 PRO B O 1
ATOM 4322 N N . GLU B 1 282 ? 12.008 46.062 14.219 1 95.81 282 GLU B N 1
ATOM 4323 C CA . GLU B 1 282 ? 11.016 47.094 14.516 1 95.81 282 GLU B CA 1
ATOM 4324 C C . GLU B 1 282 ? 9.859 47.031 13.523 1 95.81 282 GLU B C 1
ATOM 4326 O O . GLU B 1 282 ? 8.703 47.219 13.906 1 95.81 282 GLU B O 1
ATOM 4331 N N . ASP B 1 283 ? 10.18 46.812 12.32 1 95.75 283 ASP B N 1
ATOM 4332 C CA . ASP B 1 283 ? 9.148 46.781 11.281 1 95.75 283 ASP B CA 1
ATOM 4333 C C . ASP B 1 283 ? 8.195 45.625 11.484 1 95.75 283 ASP B C 1
ATOM 4335 O O . ASP B 1 283 ? 7.004 45.719 11.18 1 95.75 283 ASP B O 1
ATOM 4339 N N . VAL B 1 284 ? 8.703 44.5 12 1 96.38 284 VAL B N 1
ATOM 4340 C CA . VAL B 1 284 ? 7.895 43.344 12.281 1 96.38 284 VAL B CA 1
ATOM 4341 C C . VAL B 1 284 ? 6.934 43.625 13.43 1 96.38 284 VAL B C 1
ATOM 4343 O O . VAL B 1 284 ? 5.75 43.281 13.359 1 96.38 284 VAL B O 1
ATOM 4346 N N . VAL B 1 285 ? 7.426 44.281 14.477 1 95.56 285 VAL B N 1
ATOM 4347 C CA . VAL B 1 285 ? 6.605 44.625 15.633 1 95.56 285 VAL B CA 1
ATOM 4348 C C . VAL B 1 285 ? 5.48 45.562 15.219 1 95.56 285 VAL B C 1
ATOM 4350 O O . VAL B 1 285 ? 4.332 45.375 15.648 1 95.56 285 VAL B O 1
ATOM 4353 N N . GLU B 1 286 ? 5.809 46.531 14.398 1 94.19 286 GLU B N 1
ATOM 4354 C CA . GLU B 1 286 ? 4.82 47.5 13.914 1 94.19 286 GLU B CA 1
ATOM 4355 C C . GLU B 1 286 ? 3.715 46.781 13.125 1 94.19 286 GLU B C 1
ATOM 4357 O O . GLU B 1 286 ? 2.543 47.156 13.227 1 94.19 286 GLU B O 1
ATOM 4362 N N . GLU B 1 287 ? 4.148 45.844 12.305 1 93.94 287 GLU B N 1
ATOM 4363 C CA . GLU B 1 287 ? 3.17 45.094 11.516 1 93.94 287 GLU B CA 1
ATOM 4364 C C . GLU B 1 287 ? 2.23 44.281 12.414 1 93.94 287 GLU B C 1
ATOM 4366 O O . GLU B 1 287 ? 1.035 44.188 12.125 1 93.94 287 GLU B O 1
ATOM 4371 N N . ILE B 1 288 ? 2.721 43.688 13.523 1 92.94 288 ILE B N 1
ATOM 4372 C CA . ILE B 1 288 ? 1.92 42.875 14.438 1 92.94 288 ILE B CA 1
ATOM 4373 C C . ILE B 1 288 ? 0.895 43.781 15.141 1 92.94 288 ILE B C 1
ATOM 4375 O O . ILE B 1 288 ? -0.23 43.344 15.406 1 92.94 288 ILE B O 1
ATOM 4379 N N . ARG B 1 289 ? 1.252 45 15.359 1 89.75 289 A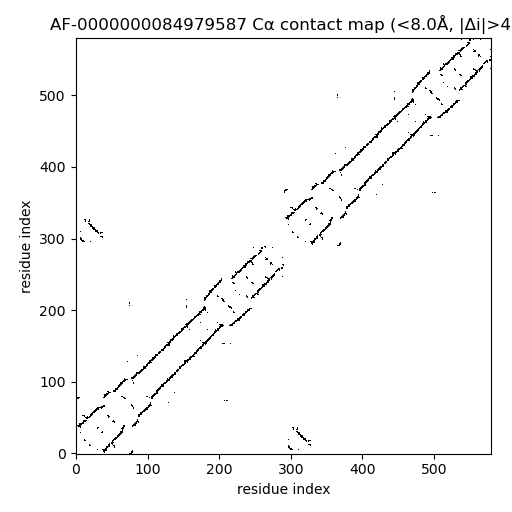RG B N 1
ATOM 4380 C CA . ARG B 1 289 ? 0.422 45.906 16.141 1 89.75 289 ARG B CA 1
ATOM 4381 C C . ARG B 1 289 ? -0.537 46.688 15.25 1 89.75 289 ARG B C 1
ATOM 4383 O O . ARG B 1 289 ? -1.306 47.531 15.734 1 89.75 289 ARG B O 1
ATOM 4390 N N . LYS B 1 290 ? -0.399 46.344 14.078 1 83.56 290 LYS B N 1
ATOM 4391 C CA . LYS B 1 290 ? -1.284 47.031 13.133 1 83.56 290 LYS B CA 1
ATOM 4392 C C . LYS B 1 290 ? -2.748 46.75 13.453 1 83.56 290 LYS B C 1
ATOM 4394 O O . LYS B 1 290 ? -3.105 45.625 13.828 1 83.56 290 LYS B O 1
#

Radius of gyration: 29.29 Å; Cα contacts (8 Å, |Δi|>4): 2313; chains: 2; bounding box: 40×92×60 Å